Protein AF-A0A653K5Z0-F1 (afdb_monomer)

Radius of gyration: 27.3 Å; Cα contacts (8 Å, |Δi|>4): 548; chains: 1; bounding box: 84×46×110 Å

Sequence (388 aa):
MTTKLKYLPLCILLVSLAACSSKDKHENNQAVESQTREDIVSIDVINEKSAVIVGKEKLSPDQSWQQAESKVLFPDPKIFYPKQRESLDFSETPNVVNDFSFLKDYERVKSLLNLNRDQIFVIGDKDRDTEENNVLLDLSTDEYFKYANNLAINYVRYLKSPNIQPKQEFEKTQDYDNRVKQAQRDAENNAIDYDVDLLQKALNRSVEDISLALSNRAYHYAPDTEQLSLDLEQEDKNGSSIVVSKILLKVQPELAKLIVENLTLLKMGYVFNFHDNKLNFEGVFFYFNQISKANRSGDPVEMRANITPVFKPIEFKQKSVMHAVPASPEIPEKLEATPFKDVLKSPLWNFKFGLENYLSPEDLIKKYQKQQEQEQVVSEPVQESSAL

Organism: NCBI:txid1776741

Nearest PDB structures (foldseek):
  4u1f-assembly1_B  TM=3.180E-01  e=3.928E-01  Saccharomyces cerevisiae S288C
  1qd6-assembly1_C  TM=2.017E-01  e=8.915E+00  Escherichia coli

Solvent-accessible surface area (backbone atoms only — not comparable to full-atom values): 23464 Å² total; per-residue (Å²): 134,88,87,88,83,88,84,83,83,85,80,83,86,80,86,76,90,78,88,80,82,89,82,87,78,90,79,87,80,90,84,83,84,86,78,81,77,70,74,68,72,61,94,68,76,67,90,70,75,67,61,73,58,39,58,48,86,82,50,63,52,57,80,54,68,77,60,48,72,76,71,54,88,74,74,83,70,84,73,76,58,72,88,64,94,64,82,81,56,76,79,76,74,78,86,66,100,56,102,70,50,74,63,60,51,47,56,50,51,50,62,73,67,67,63,56,93,51,43,44,63,39,48,34,29,73,86,58,81,61,93,81,68,76,40,70,96,49,66,66,51,50,56,57,58,42,24,17,43,35,40,34,54,50,39,36,18,49,42,33,36,49,89,72,76,77,81,52,94,87,56,53,68,69,57,45,54,50,52,48,54,48,39,45,51,50,13,60,69,68,34,50,59,40,22,51,63,46,43,39,45,22,48,16,66,48,20,50,48,42,50,53,39,86,90,41,71,49,73,48,73,44,78,95,75,28,33,38,36,38,38,42,25,33,56,41,99,63,56,22,27,40,38,42,37,41,37,29,32,77,40,57,71,71,58,45,48,54,51,61,79,36,56,88,58,36,28,52,31,40,34,29,41,55,55,95,47,20,50,41,85,56,29,37,27,41,30,31,64,44,75,45,80,49,48,98,87,66,50,73,38,74,41,88,31,79,68,50,73,78,39,57,58,80,40,42,31,24,33,67,42,74,61,44,66,57,78,42,82,59,54,65,56,52,44,69,72,44,70,72,35,53,41,89,74,36,74,50,53,70,48,53,56,41,76,91,58,50,72,53,72,66,59,51,52,53,53,49,56,52,50,53,54,51,55,50,67,73,66,60,76,82,76,77,79,86,72,134

Foldseek 3Di:
DDDDDDDDDDDDDDDDDDDDDDDDDDDDDDDDDDDPPPPPVPPPPPPDDFAFQFFLVVAAQDPCLVVLVVPDPDPADDDLADNDQDDLPQVPPPDDPFPDGPVVLLVVVCVVQVDDSQKAKAQAHQPADPPGPADAPDLQDLSLVLHLLQNLSVNLSNLQHFPQDDADPPHDPVNSVVSVVVSNVRSVVRRDGSGPVSSSSSSRHSHHRAAWDPPAWDWDADQVQQKIWTWTKGATPLNQKIKTKIFIFRHHPVVSCVCNVCVNQKTKMWMWGDDPQFTAGDFMKIWGWDFDADDPVRDTRTHTDDIDHGTDTPWMWMDMRHRHDGPPPCRVVVRVVTDIDTSNPHPSRVDGRDDVSHDDSVNVVVVSVVVVVVVVVVPDDPPPPPDD

Mean predicted aligned error: 13.73 Å

pLDDT: mean 73.04, std 23.14, range [22.8, 98.19]

Structure (mmCIF, N/CA/C/O backbone):
data_AF-A0A653K5Z0-F1
#
_entry.id   AF-A0A653K5Z0-F1
#
loop_
_atom_site.group_PDB
_atom_site.id
_atom_site.type_symbol
_atom_site.label_atom_id
_atom_site.label_alt_id
_atom_site.label_comp_id
_atom_site.label_asym_id
_atom_site.label_entity_id
_atom_site.label_seq_id
_atom_site.pdbx_PDB_ins_code
_atom_site.Cartn_x
_atom_site.Cartn_y
_atom_site.Cartn_z
_atom_site.occupancy
_atom_site.B_iso_or_equiv
_atom_site.auth_seq_id
_atom_site.auth_comp_id
_atom_site.auth_asym_id
_atom_site.auth_atom_id
_atom_site.pdbx_PDB_model_num
ATOM 1 N N . MET A 1 1 ? -2.882 -13.121 -66.381 1.00 32.41 1 MET A N 1
ATOM 2 C CA . MET A 1 1 ? -1.863 -13.735 -65.504 1.00 32.41 1 MET A CA 1
ATOM 3 C C . MET A 1 1 ? -1.412 -12.694 -64.489 1.00 32.41 1 MET A C 1
ATOM 5 O O . MET A 1 1 ? -1.281 -11.535 -64.846 1.00 32.41 1 MET A O 1
ATOM 9 N N . THR A 1 2 ? -1.307 -13.141 -63.241 1.00 33.91 2 THR A N 1
ATOM 10 C CA . THR A 1 2 ? -0.924 -12.494 -61.965 1.00 33.91 2 THR A CA 1
ATOM 11 C C . THR A 1 2 ? 0.284 -11.548 -62.052 1.00 33.91 2 THR A C 1
ATOM 13 O O . THR A 1 2 ? 1.173 -11.812 -62.847 1.00 33.91 2 THR A O 1
ATOM 16 N N . THR A 1 3 ? 0.388 -10.470 -61.261 1.00 31.44 3 THR A N 1
ATOM 17 C CA . THR A 1 3 ? 0.665 -10.516 -59.803 1.00 31.44 3 THR A CA 1
ATOM 18 C C . THR A 1 3 ? 0.187 -9.293 -58.999 1.00 31.44 3 THR A C 1
ATOM 20 O O . THR A 1 3 ? 0.091 -8.178 -59.497 1.00 31.44 3 THR A O 1
ATOM 23 N N . LYS A 1 4 ? -0.095 -9.563 -57.716 1.00 31.36 4 LYS A N 1
ATOM 24 C CA . LYS A 1 4 ? -0.585 -8.683 -56.641 1.00 31.36 4 LYS A CA 1
ATOM 25 C C . LYS A 1 4 ? 0.501 -7.746 -56.089 1.00 31.36 4 LYS A C 1
ATOM 27 O O . LYS A 1 4 ? 1.633 -8.188 -55.932 1.00 31.36 4 LYS A O 1
ATOM 32 N N . LEU A 1 5 ? 0.097 -6.584 -55.566 1.00 26.88 5 LEU A N 1
ATOM 33 C CA . LEU A 1 5 ? 0.629 -6.075 -54.296 1.00 26.88 5 LEU A CA 1
ATOM 34 C C . LEU A 1 5 ? -0.466 -5.322 -53.522 1.00 26.88 5 LEU A C 1
ATOM 36 O O . LEU A 1 5 ? -1.241 -4.560 -54.093 1.00 26.88 5 LEU A O 1
ATOM 40 N N . LYS A 1 6 ? -0.569 -5.646 -52.232 1.00 28.97 6 LYS A N 1
ATOM 41 C CA . LYS A 1 6 ? -1.589 -5.206 -51.277 1.00 28.97 6 LYS A CA 1
ATOM 42 C C . LYS A 1 6 ? -1.180 -3.857 -50.678 1.00 28.97 6 LYS A C 1
ATOM 44 O O . LYS A 1 6 ? -0.074 -3.758 -50.158 1.00 28.97 6 LYS A O 1
ATOM 49 N N . TYR A 1 7 ? -2.081 -2.878 -50.683 1.00 28.20 7 TYR A N 1
ATOM 50 C CA . TYR A 1 7 ? -1.952 -1.645 -49.904 1.00 28.20 7 TYR A CA 1
ATOM 51 C C . TYR A 1 7 ? -2.950 -1.691 -48.745 1.00 28.20 7 TYR A C 1
ATOM 53 O O . TYR A 1 7 ? -4.154 -1.807 -48.961 1.00 28.20 7 TYR A O 1
ATOM 61 N N . LEU A 1 8 ? -2.423 -1.659 -47.522 1.00 25.64 8 LEU A N 1
ATOM 62 C CA . LEU A 1 8 ? -3.165 -1.507 -46.274 1.00 25.64 8 LEU A CA 1
ATOM 63 C C . LEU A 1 8 ? -3.169 -0.001 -45.947 1.00 25.64 8 LEU A C 1
ATOM 65 O O . LEU A 1 8 ? -2.084 0.545 -45.737 1.00 25.64 8 LEU A O 1
ATOM 69 N N . PRO A 1 9 ? -4.311 0.708 -45.961 1.00 32.69 9 PRO A N 1
ATOM 70 C CA . PRO A 1 9 ? -4.330 2.111 -45.580 1.00 32.69 9 PRO A CA 1
ATOM 71 C C . PRO A 1 9 ? -4.445 2.254 -44.058 1.00 32.69 9 PRO A C 1
ATOM 73 O O . PRO A 1 9 ? -5.348 1.716 -43.420 1.00 32.69 9 PRO A O 1
ATOM 76 N N . LEU A 1 10 ? -3.487 2.996 -43.508 1.00 28.58 10 LEU A N 1
ATOM 77 C CA . LEU A 1 10 ? -3.404 3.493 -42.140 1.00 28.58 10 LEU A CA 1
ATOM 78 C C . LEU A 1 10 ? -4.568 4.480 -41.899 1.00 28.58 10 LEU A C 1
ATOM 80 O O . LEU A 1 10 ? -4.579 5.565 -42.481 1.00 28.58 10 LEU A O 1
ATOM 84 N N . CYS A 1 11 ? -5.557 4.126 -41.075 1.00 29.88 11 CYS A N 1
ATOM 85 C CA . CYS A 1 11 ? -6.620 5.055 -40.676 1.00 29.88 11 CYS A CA 1
ATOM 86 C C . CYS A 1 11 ? -6.269 5.709 -39.336 1.00 29.88 11 CYS A C 1
ATOM 88 O O . CYS A 1 11 ? -6.432 5.119 -38.272 1.00 29.88 11 CYS A O 1
ATOM 90 N N . ILE A 1 12 ? -5.786 6.948 -39.425 1.00 32.69 12 ILE A N 1
ATOM 91 C CA . ILE A 1 12 ? -5.593 7.884 -38.316 1.00 32.69 12 ILE A CA 1
ATOM 92 C C . ILE A 1 12 ? -6.980 8.329 -37.830 1.00 32.69 12 ILE A C 1
ATOM 94 O O . ILE A 1 12 ? -7.732 8.951 -38.580 1.00 32.69 12 ILE A O 1
ATOM 98 N N . LEU A 1 13 ? -7.325 8.005 -36.584 1.00 27.03 13 LEU A N 1
ATOM 99 C CA . LEU A 1 13 ? -8.595 8.373 -35.959 1.00 27.03 13 LEU A CA 1
ATOM 100 C C . LEU A 1 13 ? -8.413 9.707 -35.213 1.00 27.03 13 LEU A C 1
ATOM 102 O O . LEU A 1 13 ? -7.978 9.747 -34.067 1.00 27.03 13 LEU A O 1
ATOM 106 N N . LEU A 1 14 ? -8.700 10.817 -35.898 1.00 28.67 14 LEU A N 1
ATOM 107 C CA . LEU A 1 14 ? -8.824 12.149 -35.299 1.00 28.67 14 LEU A CA 1
ATOM 108 C C . LEU A 1 14 ? -10.268 12.333 -34.817 1.00 28.67 14 LEU A C 1
ATOM 110 O O . LEU A 1 14 ? -11.167 12.558 -35.624 1.00 28.67 14 LEU A O 1
ATOM 114 N N . VAL A 1 15 ? -10.495 12.254 -33.506 1.00 33.62 15 VAL A N 1
ATOM 115 C CA . VAL A 1 15 ? -11.760 12.687 -32.898 1.00 33.62 15 VAL A CA 1
ATOM 116 C C . VAL A 1 15 ? -11.640 14.175 -32.571 1.00 33.62 15 VAL A C 1
ATOM 118 O O . VAL A 1 15 ? -11.134 14.552 -31.518 1.00 33.62 15 VAL A O 1
ATOM 121 N N . SER A 1 16 ? -12.087 15.039 -33.484 1.00 30.33 16 SER A N 1
ATOM 122 C CA . SER A 1 16 ? -12.393 16.434 -33.168 1.00 30.33 16 SER A CA 1
ATOM 123 C C . SER A 1 16 ? -13.861 16.539 -32.744 1.00 30.33 16 SER A C 1
ATOM 125 O O . SER A 1 16 ? -14.782 16.281 -33.516 1.00 30.33 16 SER A O 1
ATOM 127 N N . LEU A 1 17 ? -14.091 16.925 -31.489 1.00 28.27 17 LEU A N 1
ATOM 128 C CA . LEU A 1 17 ? -15.403 17.354 -31.010 1.00 28.27 17 LEU A CA 1
ATOM 129 C C . LEU A 1 17 ? -15.675 18.769 -31.539 1.00 28.27 17 LEU A C 1
ATOM 131 O O . LEU A 1 17 ? -15.171 19.749 -30.994 1.00 28.27 17 LEU A O 1
ATOM 135 N N . ALA A 1 18 ? -16.481 18.879 -32.595 1.00 27.72 18 ALA A N 1
ATOM 136 C CA . ALA A 1 18 ? -17.174 20.114 -32.940 1.00 27.72 18 ALA A CA 1
ATOM 137 C C . ALA A 1 18 ? -18.593 20.055 -32.362 1.00 27.72 18 ALA A C 1
ATOM 139 O O . ALA A 1 18 ? -19.427 19.262 -32.793 1.00 27.72 18 ALA A O 1
ATOM 140 N N . ALA A 1 19 ? -18.868 20.908 -31.379 1.00 25.28 19 ALA A N 1
ATOM 141 C CA . ALA A 1 19 ? -20.222 21.232 -30.965 1.00 25.28 19 ALA A CA 1
ATOM 142 C C . ALA A 1 19 ? -20.719 22.416 -31.804 1.00 25.28 19 ALA A C 1
ATOM 144 O O . ALA A 1 19 ? -20.149 23.500 -31.705 1.00 25.28 19 ALA A O 1
ATOM 145 N N . CYS A 1 20 ? -21.783 22.223 -32.589 1.00 25.09 20 CYS A N 1
ATOM 146 C CA . CYS A 1 20 ? -22.829 23.230 -32.799 1.00 25.09 20 CYS A CA 1
ATOM 147 C C . CYS A 1 20 ? -24.049 22.644 -33.535 1.00 25.09 20 CYS A C 1
ATOM 149 O O . CYS A 1 20 ? -24.009 22.373 -34.727 1.00 25.09 20 CYS A O 1
ATOM 151 N N . SER A 1 21 ? -25.146 22.543 -32.780 1.00 24.48 21 SER A N 1
ATOM 152 C CA . SER A 1 21 ? -26.473 23.074 -33.124 1.00 24.48 21 SER A CA 1
ATOM 153 C C . SER A 1 21 ? -27.251 22.505 -34.330 1.00 24.48 21 SER A C 1
ATOM 155 O O . SER A 1 21 ? -27.132 22.975 -35.451 1.00 24.48 21 SER A O 1
ATOM 157 N N . SER A 1 22 ? -28.160 21.576 -34.005 1.00 27.19 22 SER A N 1
ATOM 158 C CA . SER A 1 22 ? -29.564 21.420 -34.452 1.00 27.19 22 SER A CA 1
ATOM 159 C C . SER A 1 22 ? -29.992 21.823 -35.883 1.00 27.19 22 SER A C 1
ATOM 161 O O . SER A 1 22 ? -30.011 23.012 -36.196 1.00 27.19 22 SER A O 1
ATOM 163 N N . LYS A 1 23 ? -30.581 20.888 -36.648 1.00 24.50 23 LYS A N 1
ATOM 164 C CA . LYS A 1 23 ? -32.045 20.714 -36.860 1.00 24.50 23 LYS A CA 1
ATOM 165 C C . LYS A 1 23 ? -32.353 19.867 -38.110 1.00 24.50 23 LYS A C 1
ATOM 167 O O . LYS A 1 23 ? -31.678 20.001 -39.120 1.00 24.50 23 LYS A O 1
ATOM 172 N N . ASP A 1 24 ? -33.458 19.122 -37.993 1.00 26.09 24 ASP A N 1
ATOM 173 C CA . ASP A 1 24 ? -34.342 18.602 -39.052 1.00 26.09 24 ASP A CA 1
ATOM 174 C C . ASP A 1 24 ? -33.849 17.421 -39.915 1.00 26.09 24 ASP A C 1
ATOM 176 O O . ASP A 1 24 ? -32.715 17.397 -40.364 1.00 26.09 24 ASP A O 1
ATOM 180 N N . LYS A 1 25 ? -34.655 16.422 -40.300 1.00 25.39 25 LYS A N 1
ATOM 181 C CA . LYS A 1 25 ? -35.920 15.812 -39.839 1.00 25.39 25 LYS A CA 1
ATOM 182 C C . LYS A 1 25 ? -36.232 14.683 -40.849 1.00 25.39 25 LYS A C 1
ATOM 184 O O . LYS A 1 25 ? -35.963 14.877 -42.028 1.00 25.39 25 LYS A O 1
ATOM 189 N N . HIS A 1 26 ? -36.909 13.623 -40.388 1.00 24.73 26 HIS A N 1
ATOM 190 C CA . HIS A 1 26 ? -37.720 12.653 -41.164 1.00 24.73 26 HIS A CA 1
ATOM 191 C C . HIS A 1 26 ? -37.003 11.709 -42.162 1.00 24.73 26 HIS A C 1
ATOM 193 O O . HIS A 1 26 ? -36.098 12.111 -42.873 1.00 24.73 26 HIS A O 1
ATOM 199 N N . GLU A 1 27 ? -37.406 10.455 -42.387 1.00 22.80 27 GLU A N 1
ATOM 200 C CA . GLU A 1 27 ? -38.217 9.440 -41.686 1.00 22.80 27 GLU A CA 1
ATOM 201 C C . GLU A 1 27 ? -38.248 8.195 -42.606 1.00 22.80 27 GLU A C 1
ATOM 203 O O . GLU A 1 27 ? -38.156 8.337 -43.824 1.00 22.80 27 GLU A O 1
ATOM 208 N N . ASN A 1 28 ? -38.500 7.023 -42.008 1.00 23.73 28 ASN A N 1
ATOM 209 C CA . ASN A 1 28 ? -38.985 5.761 -42.602 1.00 23.73 28 ASN A CA 1
ATOM 210 C C . ASN A 1 28 ? -38.002 4.872 -43.398 1.00 23.73 28 ASN A C 1
ATOM 212 O O . ASN A 1 28 ? -37.281 5.334 -44.267 1.00 23.73 28 ASN A O 1
ATOM 216 N N . ASN A 1 29 ? -37.978 3.543 -43.226 1.00 24.28 29 ASN A N 1
ATOM 217 C CA . ASN A 1 29 ? -38.817 2.636 -42.432 1.00 24.28 29 ASN A CA 1
ATOM 218 C C . ASN A 1 29 ? -38.091 1.288 -42.230 1.00 24.28 29 ASN A C 1
ATOM 220 O O . ASN A 1 29 ? -37.437 0.821 -43.155 1.00 24.28 29 ASN A O 1
ATOM 224 N N . GLN A 1 30 ? -38.261 0.718 -41.027 1.00 25.16 30 GLN A N 1
ATOM 225 C CA . GLN A 1 30 ? -38.529 -0.694 -40.660 1.00 25.16 30 GLN A CA 1
ATOM 226 C C . GLN A 1 30 ? -37.940 -1.839 -41.512 1.00 25.16 30 GLN A C 1
ATOM 228 O O . GLN A 1 30 ? -38.021 -1.834 -42.728 1.00 25.16 30 GLN A O 1
ATOM 233 N N . ALA A 1 31 ? -37.524 -2.989 -40.991 1.00 23.98 31 ALA A N 1
ATOM 234 C CA . ALA A 1 31 ? -37.281 -3.544 -39.665 1.00 23.98 31 ALA A CA 1
ATOM 235 C C . ALA A 1 31 ? -36.715 -4.948 -39.962 1.00 23.98 31 ALA A C 1
ATOM 237 O O . ALA A 1 31 ? -37.320 -5.679 -40.743 1.00 23.98 31 ALA A O 1
ATOM 238 N N . VAL A 1 32 ? -35.595 -5.339 -39.358 1.00 26.58 32 VAL A N 1
ATOM 239 C CA . VAL A 1 32 ? -35.319 -6.748 -39.045 1.00 26.58 32 VAL A CA 1
ATOM 240 C C . VAL A 1 32 ? -34.711 -6.733 -37.653 1.00 26.58 32 VAL A C 1
ATOM 242 O O . VAL A 1 32 ? -33.608 -6.237 -37.437 1.00 26.58 32 VAL A O 1
ATOM 245 N N . GLU A 1 33 ? -35.520 -7.178 -36.704 1.00 24.03 33 GLU A N 1
ATOM 246 C CA . GLU A 1 33 ? -35.162 -7.421 -35.317 1.00 24.03 33 GLU A CA 1
ATOM 247 C C . GLU A 1 33 ? -34.057 -8.480 -35.188 1.00 24.03 33 GLU A C 1
ATOM 249 O O . GLU A 1 33 ? -33.838 -9.301 -36.078 1.00 24.03 33 GLU A O 1
ATOM 254 N N . SER A 1 34 ? -33.487 -8.527 -33.982 1.00 24.31 34 SER A N 1
ATOM 255 C CA . SER A 1 34 ? -32.787 -9.659 -33.360 1.00 24.31 34 SER A CA 1
ATOM 256 C C . SER A 1 34 ? -31.322 -9.896 -33.756 1.00 24.31 34 SER A C 1
ATOM 258 O O . SER A 1 34 ? -30.987 -10.686 -34.628 1.00 24.31 34 SER A O 1
ATOM 260 N N . GLN A 1 35 ? -30.410 -9.265 -33.015 1.00 28.84 35 GLN A N 1
ATOM 261 C CA . GLN A 1 35 ? -29.753 -9.908 -31.865 1.00 28.84 35 GLN A CA 1
ATOM 262 C C . GLN A 1 35 ? -28.933 -8.854 -31.114 1.00 28.84 35 GLN A C 1
ATOM 264 O O . GLN A 1 35 ? -27.707 -8.795 -31.160 1.00 28.84 35 GLN A O 1
ATOM 269 N N . THR A 1 36 ? -29.657 -8.015 -30.380 1.00 26.03 36 THR A N 1
ATOM 270 C CA . THR A 1 36 ? -29.186 -7.490 -29.107 1.00 26.03 36 THR A CA 1
ATOM 271 C C . THR A 1 36 ? -28.856 -8.699 -28.239 1.00 26.03 36 THR A C 1
ATOM 273 O O . THR A 1 36 ? -29.744 -9.365 -27.714 1.00 26.03 36 THR A O 1
ATOM 276 N N . ARG A 1 37 ? -27.569 -9.004 -28.081 1.00 26.53 37 ARG A N 1
ATOM 277 C CA . ARG A 1 37 ? -27.112 -9.423 -26.764 1.00 26.53 37 ARG A CA 1
ATOM 278 C C . ARG A 1 37 ? -26.824 -8.124 -26.028 1.00 26.53 37 ARG A C 1
ATOM 280 O O . ARG A 1 37 ? -25.697 -7.652 -25.954 1.00 26.53 37 ARG A O 1
ATOM 287 N N . GLU A 1 38 ? -27.908 -7.500 -25.574 1.00 27.14 38 GLU A N 1
ATOM 288 C CA . GLU A 1 38 ? -27.855 -6.871 -24.268 1.00 27.14 38 GLU A CA 1
ATOM 289 C C . GLU A 1 38 ? -27.425 -8.004 -23.339 1.00 27.14 38 GLU A C 1
ATOM 291 O O . GLU A 1 38 ? -28.244 -8.803 -22.888 1.00 27.14 38 GLU A O 1
ATOM 296 N N . ASP A 1 39 ? -26.124 -8.109 -23.080 1.00 26.14 39 ASP A N 1
ATOM 297 C CA . ASP A 1 39 ? -25.735 -8.512 -21.745 1.00 26.14 39 ASP A CA 1
ATOM 298 C C . ASP A 1 39 ? -26.232 -7.359 -20.870 1.00 26.14 39 ASP A C 1
ATOM 300 O O . ASP A 1 39 ? -25.531 -6.393 -20.573 1.00 26.14 39 ASP A O 1
ATOM 304 N N . ILE A 1 40 ? -27.521 -7.443 -20.521 1.00 29.38 40 ILE A N 1
ATOM 305 C CA . ILE A 1 40 ? -27.988 -7.042 -19.212 1.00 29.38 40 ILE A CA 1
ATOM 306 C C . ILE A 1 40 ? -27.015 -7.779 -18.307 1.00 29.38 40 ILE A C 1
ATOM 308 O O . ILE A 1 40 ? -27.162 -8.975 -18.063 1.00 29.38 40 ILE A O 1
ATOM 312 N N . VAL A 1 41 ? -25.939 -7.092 -17.920 1.00 31.19 41 VAL A N 1
ATOM 313 C CA . VAL A 1 41 ? -25.177 -7.454 -16.742 1.00 31.19 41 VAL A CA 1
ATOM 314 C C . VAL A 1 41 ? -26.253 -7.492 -15.686 1.00 31.19 41 VAL A C 1
ATOM 316 O O . VAL A 1 41 ? -26.771 -6.446 -15.289 1.00 31.19 41 VAL A O 1
ATOM 319 N N . SER A 1 42 ? -26.710 -8.702 -15.372 1.00 27.16 42 SER A N 1
ATOM 320 C CA . SER A 1 42 ? -27.704 -8.907 -14.350 1.00 27.16 42 SER A CA 1
ATOM 321 C C . SER A 1 42 ? -27.223 -8.088 -13.169 1.00 27.16 42 SER A C 1
ATOM 323 O O . SER A 1 42 ? -26.100 -8.273 -12.694 1.00 27.16 42 SER A O 1
ATOM 325 N N . ILE A 1 43 ? -28.077 -7.196 -12.673 1.00 35.31 43 ILE A N 1
ATOM 326 C CA . ILE A 1 43 ? -27.925 -6.519 -11.377 1.00 35.31 43 ILE A CA 1
ATOM 327 C C . ILE A 1 43 ? -28.119 -7.563 -10.242 1.00 35.31 43 ILE A C 1
ATOM 329 O O . ILE A 1 43 ? -28.586 -7.280 -9.153 1.00 35.31 43 ILE A O 1
ATOM 333 N N . ASP A 1 44 ? -27.703 -8.798 -10.517 1.00 30.09 44 ASP A N 1
ATOM 334 C CA . ASP A 1 44 ? -27.434 -9.909 -9.631 1.00 30.09 44 ASP A CA 1
ATOM 335 C C . ASP A 1 44 ? -25.914 -10.156 -9.650 1.00 30.09 44 ASP A C 1
ATOM 337 O O . ASP A 1 44 ? -25.440 -11.293 -9.678 1.00 30.09 44 ASP A O 1
ATOM 341 N N . VAL A 1 45 ? -25.104 -9.087 -9.598 1.00 37.88 45 VAL A N 1
ATOM 342 C CA . VAL A 1 45 ? -23.796 -9.184 -8.937 1.00 37.88 45 VAL A CA 1
ATOM 343 C C . VAL A 1 45 ? -24.129 -9.340 -7.462 1.00 37.88 45 VAL A C 1
ATOM 345 O O . VAL A 1 45 ? -24.187 -8.379 -6.700 1.00 37.88 45 VAL A O 1
ATOM 348 N N . ILE A 1 46 ? -24.480 -10.577 -7.118 1.00 42.53 46 ILE A N 1
ATOM 349 C CA . ILE A 1 46 ? -24.905 -11.006 -5.799 1.00 42.53 46 ILE A CA 1
ATOM 350 C C . ILE A 1 46 ? -23.925 -10.426 -4.791 1.00 42.53 46 ILE A C 1
ATOM 352 O O . ILE A 1 46 ? -22.707 -10.553 -4.944 1.00 42.53 46 ILE A O 1
ATOM 356 N N . ASN A 1 47 ? -24.546 -9.773 -3.817 1.00 41.69 47 ASN A N 1
ATOM 357 C CA . ASN A 1 47 ? -24.095 -9.173 -2.573 1.00 41.69 47 ASN A CA 1
ATOM 358 C C . ASN A 1 47 ? -23.230 -10.146 -1.734 1.00 41.69 47 ASN A C 1
ATOM 360 O O . ASN A 1 47 ? -23.570 -10.491 -0.602 1.00 41.69 47 ASN A O 1
ATOM 364 N N . GLU A 1 48 ? -22.160 -10.682 -2.318 1.00 54.47 48 GLU A N 1
ATOM 365 C CA . GLU A 1 48 ? -21.174 -11.505 -1.633 1.00 54.47 48 GLU A CA 1
ATOM 366 C C . GLU A 1 48 ? -20.295 -10.580 -0.805 1.00 54.47 48 GLU A C 1
ATOM 368 O O . GLU A 1 48 ? -19.625 -9.689 -1.325 1.00 54.47 48 GLU A O 1
ATOM 373 N N . LYS A 1 49 ? -20.353 -10.776 0.512 1.00 69.38 49 LYS A N 1
ATOM 374 C CA . LYS A 1 49 ? -19.552 -10.019 1.467 1.00 69.38 49 LYS A CA 1
ATOM 375 C C . LYS A 1 49 ? -18.066 -10.243 1.189 1.00 69.38 49 LYS A C 1
ATOM 377 O O . LYS A 1 49 ? -17.656 -11.375 0.929 1.00 69.38 49 LYS A O 1
ATOM 382 N N . SER A 1 50 ? -17.288 -9.167 1.291 1.00 80.12 50 SER A N 1
ATOM 383 C CA . SER A 1 50 ? -15.827 -9.205 1.227 1.00 80.12 50 SER A CA 1
ATOM 384 C C . SER A 1 50 ? -15.273 -10.239 2.217 1.00 80.12 50 SER A C 1
ATOM 386 O O . SER A 1 50 ? -15.848 -10.465 3.288 1.00 80.12 50 SER A O 1
ATOM 388 N N . ALA A 1 51 ? -14.189 -10.924 1.845 1.00 88.31 51 ALA A N 1
ATOM 389 C CA . ALA A 1 51 ? -13.635 -11.989 2.674 1.00 88.31 51 ALA A CA 1
ATOM 390 C C . ALA A 1 51 ? -13.122 -11.415 4.005 1.00 88.31 51 ALA A C 1
ATOM 392 O O . ALA A 1 51 ? -12.314 -10.488 4.030 1.00 88.31 51 ALA A O 1
ATOM 393 N N . VAL A 1 52 ? -13.589 -11.974 5.122 1.00 93.44 52 VAL A N 1
ATOM 394 C CA . VAL A 1 52 ? -13.219 -11.497 6.460 1.00 93.44 52 VAL A CA 1
ATOM 395 C C . VAL A 1 52 ? -11.830 -12.013 6.841 1.00 93.44 52 VAL A C 1
ATOM 397 O O . VAL A 1 52 ? -11.608 -13.221 6.917 1.00 93.44 52 VAL A O 1
ATOM 400 N N . ILE A 1 53 ? -10.918 -11.090 7.145 1.00 95.50 53 ILE A N 1
ATOM 401 C CA . ILE A 1 53 ? -9.552 -11.346 7.622 1.00 95.50 53 ILE A CA 1
ATOM 402 C C . ILE A 1 53 ? -9.566 -11.539 9.143 1.00 95.50 53 ILE A C 1
ATOM 404 O O . ILE A 1 53 ? -9.038 -12.525 9.666 1.00 95.50 53 ILE A O 1
ATOM 408 N N . VAL A 1 54 ? -10.210 -10.615 9.867 1.00 96.12 54 VAL A N 1
ATOM 409 C CA . VAL A 1 54 ? -10.429 -10.681 11.319 1.00 96.12 54 VAL A CA 1
ATOM 410 C C . VAL A 1 54 ? -11.848 -10.218 11.636 1.00 96.12 54 VAL A C 1
ATOM 412 O O . VAL A 1 54 ? -12.204 -9.071 11.382 1.00 96.12 54 VAL A O 1
ATOM 415 N N . GLY A 1 55 ? -12.648 -11.099 12.238 1.00 94.81 55 GLY A N 1
ATOM 416 C CA . GLY A 1 55 ? -13.986 -10.745 12.709 1.00 94.81 55 GLY A CA 1
ATOM 417 C C . GLY A 1 55 ? -13.932 -9.722 13.843 1.00 94.81 55 GLY A C 1
ATOM 418 O O . GLY A 1 55 ? -13.071 -9.798 14.732 1.00 94.81 55 GLY A O 1
ATOM 419 N N . LYS A 1 56 ? -14.849 -8.754 13.824 1.00 92.62 56 LYS A N 1
ATOM 420 C CA . LYS A 1 56 ? -14.908 -7.657 14.798 1.00 92.62 56 LYS A CA 1
ATOM 421 C C . LYS A 1 56 ? -15.064 -8.137 16.235 1.00 92.62 56 LYS A C 1
ATOM 423 O O . LYS A 1 56 ? -14.674 -7.441 17.171 1.00 92.62 56 LYS A O 1
ATOM 428 N N . GLU A 1 57 ? -15.616 -9.327 16.447 1.00 92.69 57 GLU A N 1
ATOM 429 C CA . GLU A 1 57 ? -15.749 -9.978 17.749 1.00 92.69 57 GLU A CA 1
ATOM 430 C C . GLU A 1 57 ? -14.399 -10.353 18.375 1.00 92.69 57 GLU A C 1
ATOM 432 O O . GLU A 1 57 ? -14.285 -10.381 19.598 1.00 92.69 57 GLU A O 1
ATOM 437 N N . LYS A 1 58 ? -13.360 -10.577 17.558 1.00 92.56 58 LYS A N 1
ATOM 438 C CA . LYS A 1 58 ? -11.999 -10.907 18.021 1.00 92.56 58 LYS A CA 1
ATOM 439 C C . LYS A 1 58 ? -11.189 -9.679 18.430 1.00 92.56 58 LYS A C 1
ATOM 441 O O . LYS A 1 58 ? -10.085 -9.815 18.954 1.00 92.56 58 LYS A O 1
ATOM 446 N N . LEU A 1 59 ? -11.710 -8.486 18.165 1.00 88.50 59 LEU A N 1
ATOM 447 C CA . LEU A 1 59 ? -11.052 -7.220 18.452 1.00 88.50 59 LEU A CA 1
ATOM 448 C C . LEU A 1 59 ? -11.678 -6.586 19.688 1.00 88.50 59 LEU A C 1
ATOM 450 O O . LEU A 1 59 ? -12.891 -6.430 19.765 1.00 88.50 59 LEU A O 1
ATOM 454 N N . SER A 1 60 ? -10.872 -6.209 20.671 1.00 83.06 60 SER A N 1
ATOM 455 C CA . SER A 1 60 ? -11.352 -5.426 21.809 1.00 83.06 60 SER A CA 1
ATOM 456 C C . SER A 1 60 ? -11.445 -3.940 21.436 1.00 83.06 60 SER A C 1
ATOM 458 O O . SER A 1 60 ? -10.591 -3.469 20.683 1.00 83.06 60 SER A O 1
ATOM 460 N N . PRO A 1 61 ? -12.420 -3.183 21.975 1.00 75.75 61 PRO A N 1
ATOM 461 C CA . PRO A 1 61 ? -12.347 -1.722 21.992 1.00 75.75 61 PRO A CA 1
ATOM 462 C C . PRO A 1 61 ? -10.992 -1.276 22.542 1.00 75.75 61 PRO A C 1
ATOM 464 O O . PRO A 1 61 ? -10.555 -1.786 23.576 1.00 75.75 61 PRO A O 1
ATOM 467 N N . ASP A 1 62 ? -10.318 -0.353 21.865 1.00 68.12 62 ASP A N 1
ATOM 468 C CA . ASP A 1 62 ? -9.055 0.180 22.368 1.00 68.12 62 ASP A CA 1
ATOM 469 C C . ASP A 1 62 ? -9.310 1.362 23.312 1.00 68.12 62 ASP A C 1
ATOM 471 O O . ASP A 1 62 ? -9.973 2.337 22.947 1.00 68.12 62 ASP A O 1
ATOM 475 N N . GLN A 1 63 ? -8.770 1.285 24.528 1.00 54.22 63 GLN A N 1
ATOM 476 C CA . GLN A 1 63 ? -8.767 2.390 25.492 1.00 54.22 63 GLN A CA 1
ATOM 477 C C . GLN A 1 63 ? -7.467 3.219 25.438 1.00 54.22 63 GLN A C 1
ATOM 479 O O . GLN A 1 63 ? -7.384 4.264 26.082 1.00 54.22 63 GLN A O 1
ATOM 484 N N . SER A 1 64 ? -6.457 2.789 24.672 1.00 52.66 64 SER A N 1
ATOM 485 C CA . SER A 1 64 ? -5.069 3.252 24.809 1.00 52.66 64 SER A CA 1
ATOM 486 C C . SER A 1 64 ? -4.653 4.420 23.905 1.00 52.66 64 SER A C 1
ATOM 488 O O . SER A 1 64 ? -3.711 5.125 24.255 1.00 52.66 64 SER A O 1
ATOM 490 N N . TRP A 1 65 ? -5.366 4.739 22.818 1.00 49.28 65 TRP A N 1
ATOM 491 C CA . TRP A 1 65 ? -4.947 5.836 21.922 1.00 49.28 65 TRP A CA 1
ATOM 492 C C . TRP A 1 65 ? -4.964 7.231 22.574 1.00 49.28 65 TRP A C 1
ATOM 494 O O . TRP A 1 65 ? -3.994 7.974 22.457 1.00 49.28 65 TRP A O 1
ATOM 504 N N . GLN A 1 66 ? -6.002 7.567 23.353 1.00 47.56 66 GLN A N 1
ATOM 505 C CA . GLN A 1 66 ? -6.069 8.870 24.046 1.00 47.56 66 GLN A CA 1
ATOM 506 C C . GLN A 1 66 ? -5.047 9.000 25.193 1.00 47.56 66 GLN A C 1
ATOM 508 O O . GLN A 1 66 ? -4.660 10.107 25.569 1.00 47.56 66 GLN A O 1
ATOM 513 N N . GLN A 1 67 ? -4.589 7.881 25.763 1.00 44.16 67 GLN A N 1
ATOM 514 C CA . GLN A 1 67 ? -3.546 7.886 26.795 1.00 44.16 67 GLN A CA 1
ATOM 515 C C . GLN A 1 67 ? -2.127 7.843 26.205 1.00 44.16 67 GLN A C 1
ATOM 517 O O . GLN A 1 67 ? -1.194 8.295 26.868 1.00 44.16 67 GLN A O 1
ATOM 522 N N . ALA A 1 68 ? -1.962 7.343 24.976 1.00 44.06 68 ALA A N 1
ATOM 523 C CA . ALA A 1 68 ? -0.684 7.290 24.270 1.00 44.06 68 ALA A CA 1
ATOM 524 C C . ALA A 1 68 ? -0.258 8.663 23.717 1.00 44.06 68 ALA A C 1
ATOM 526 O O . ALA A 1 68 ? 0.897 9.048 23.899 1.00 44.06 68 ALA A O 1
ATOM 527 N N . GLU A 1 69 ? -1.186 9.437 23.137 1.00 45.72 69 GLU A N 1
ATOM 528 C CA . GLU A 1 69 ? -0.910 10.795 22.622 1.00 45.72 69 GLU A CA 1
ATOM 529 C C . GLU A 1 69 ? -0.445 11.767 23.720 1.00 45.72 69 GLU A C 1
ATOM 531 O O . GLU A 1 69 ? 0.362 12.657 23.471 1.00 45.72 69 GLU A O 1
ATOM 536 N N . SER A 1 70 ? -0.907 11.583 24.963 1.00 40.59 70 SER A N 1
ATOM 537 C CA . SER A 1 70 ? -0.622 12.510 26.069 1.00 40.59 70 SER A CA 1
ATOM 538 C C . SER A 1 70 ? 0.673 12.224 26.840 1.00 40.59 70 SER A C 1
ATOM 540 O O . SER A 1 70 ? 1.009 12.991 27.744 1.00 40.59 70 SER A O 1
ATOM 542 N N . LYS A 1 71 ? 1.403 11.137 26.538 1.00 38.78 71 LYS A N 1
ATOM 543 C CA . LYS A 1 71 ? 2.537 10.689 27.378 1.00 38.78 71 LYS A CA 1
ATOM 544 C C . LYS A 1 71 ? 3.836 10.357 26.653 1.00 38.78 71 LYS A C 1
ATOM 546 O O . LYS A 1 71 ? 4.828 10.110 27.336 1.00 38.78 71 LYS A O 1
ATOM 551 N N . VAL A 1 72 ? 3.873 10.355 25.322 1.00 41.62 72 VAL A N 1
ATOM 552 C CA . VAL A 1 72 ? 5.090 9.996 24.583 1.00 41.62 72 VAL A CA 1
ATOM 553 C C . VAL A 1 72 ? 5.352 11.015 23.478 1.00 41.62 72 VAL A C 1
ATOM 555 O O . VAL A 1 72 ? 4.720 10.991 22.428 1.00 41.62 72 VAL A O 1
ATOM 558 N N . LEU A 1 73 ? 6.333 11.893 23.706 1.00 41.84 73 LEU A N 1
ATOM 559 C CA . LEU A 1 73 ? 7.070 12.532 22.616 1.00 41.84 73 LEU A CA 1
ATOM 560 C C . LEU A 1 73 ? 7.845 11.411 21.922 1.00 41.84 73 LEU A C 1
ATOM 562 O O . LEU A 1 73 ? 8.879 10.973 22.424 1.00 41.84 73 LEU A O 1
ATOM 566 N N . PHE A 1 74 ? 7.304 10.878 20.828 1.00 45.78 74 PHE A N 1
ATOM 567 C CA . PHE A 1 74 ? 8.038 9.928 20.001 1.00 45.78 74 PHE A CA 1
ATOM 568 C C . PHE A 1 74 ? 9.257 10.659 19.429 1.00 45.78 74 PHE A C 1
ATOM 570 O O . PHE A 1 74 ? 9.058 11.613 18.673 1.00 45.78 74 PHE A O 1
ATOM 577 N N . PRO A 1 75 ? 10.500 10.271 19.763 1.00 42.12 75 PRO A N 1
ATOM 578 C CA . PRO A 1 75 ? 11.634 10.788 19.025 1.00 42.12 75 PRO A CA 1
ATOM 579 C C . PRO A 1 75 ? 11.532 10.329 17.562 1.00 42.12 75 PRO A C 1
ATOM 581 O O . PRO A 1 75 ? 11.098 9.216 17.251 1.00 42.12 75 PRO A O 1
ATOM 584 N N . ASP A 1 76 ? 11.900 11.255 16.689 1.00 47.91 76 ASP A N 1
ATOM 585 C CA . ASP A 1 76 ? 12.048 11.164 15.237 1.00 47.91 76 ASP A CA 1
ATOM 586 C C . ASP A 1 76 ? 12.835 9.905 14.775 1.00 47.91 76 ASP A C 1
ATOM 588 O O . ASP A 1 76 ? 13.656 9.373 15.526 1.00 47.91 76 ASP A O 1
ATOM 592 N N . PRO A 1 77 ? 12.737 9.459 13.511 1.00 47.94 77 PRO A N 1
ATOM 593 C CA . PRO A 1 77 ? 11.633 8.760 12.862 1.00 47.94 77 PRO A CA 1
ATOM 594 C C . PRO A 1 77 ? 12.045 7.299 12.570 1.00 47.94 77 PRO A C 1
ATOM 596 O O . PRO A 1 77 ? 12.814 7.025 11.654 1.00 47.94 77 PRO A O 1
ATOM 599 N N . LYS A 1 78 ? 11.568 6.316 13.346 1.00 51.97 78 LYS A N 1
ATOM 600 C CA . LYS A 1 78 ? 11.833 4.877 13.070 1.00 51.97 78 LYS A CA 1
ATOM 601 C C . LYS A 1 78 ? 10.611 3.976 13.244 1.00 51.97 78 LYS A C 1
ATOM 603 O O . LYS A 1 78 ? 10.739 2.759 13.384 1.00 51.97 78 LYS A O 1
ATOM 608 N N . ILE A 1 79 ? 9.416 4.562 13.268 1.00 52.97 79 ILE A N 1
ATOM 609 C CA . ILE A 1 79 ? 8.178 3.820 13.493 1.00 52.97 79 ILE A CA 1
ATOM 610 C C . ILE A 1 79 ? 7.319 3.833 12.240 1.00 52.97 79 ILE A C 1
ATOM 612 O O . ILE A 1 79 ? 6.624 4.809 11.980 1.00 52.97 79 ILE A O 1
ATOM 616 N N . PHE A 1 80 ? 7.260 2.697 11.554 1.00 61.72 80 PHE A N 1
ATOM 617 C CA . PHE A 1 80 ? 6.213 2.415 10.580 1.00 61.72 80 PHE A CA 1
ATOM 618 C C . PHE A 1 80 ? 4.929 1.977 11.313 1.00 61.72 80 PHE A C 1
ATOM 620 O O . PHE A 1 80 ? 4.587 0.798 11.397 1.00 61.72 80 PHE A O 1
ATOM 627 N N . TYR A 1 81 ? 4.225 2.942 11.912 1.00 64.38 81 TYR A N 1
ATOM 628 C CA . TYR A 1 81 ? 2.968 2.709 12.632 1.00 64.38 81 TYR A CA 1
ATOM 629 C C . TYR A 1 81 ? 2.029 3.914 12.498 1.00 64.38 81 TYR A C 1
ATOM 631 O O . TYR A 1 81 ? 2.499 5.046 12.630 1.00 64.38 81 TYR A O 1
ATOM 639 N N . PRO A 1 82 ? 0.720 3.711 12.272 1.00 65.94 82 PRO A N 1
ATOM 640 C CA . PRO A 1 82 ? -0.247 4.806 12.199 1.00 65.94 82 PRO A CA 1
ATOM 641 C C . PRO A 1 82 ? -0.405 5.443 13.582 1.00 65.94 82 PRO A C 1
ATOM 643 O O . PRO A 1 82 ? -0.974 4.813 14.462 1.00 65.94 82 PRO A O 1
ATOM 646 N N . LYS A 1 83 ? 0.151 6.647 13.790 1.00 56.44 83 LYS A N 1
ATOM 647 C CA . LYS A 1 83 ? 0.251 7.335 15.097 1.00 56.44 83 LYS A CA 1
ATOM 648 C C . LYS A 1 83 ? -1.021 8.065 15.530 1.00 56.44 83 LYS A C 1
ATOM 650 O O . LYS A 1 83 ? -1.102 8.470 16.684 1.00 56.44 83 LYS A O 1
ATOM 655 N N . GLN A 1 84 ? -1.978 8.250 14.631 1.00 57.09 84 GLN A N 1
ATOM 656 C CA . GLN A 1 84 ? -3.253 8.883 14.932 1.00 57.09 84 GLN A CA 1
ATOM 657 C C . GLN A 1 84 ? -4.407 8.015 14.460 1.00 57.09 84 GLN A C 1
ATOM 659 O O . GLN A 1 84 ? -4.259 7.090 13.656 1.00 57.09 84 GLN A O 1
ATOM 664 N N . ARG A 1 85 ? -5.587 8.327 14.991 1.00 61.16 85 ARG A N 1
ATOM 665 C CA . ARG A 1 85 ? -6.842 7.755 14.518 1.00 61.16 85 ARG A CA 1
ATOM 666 C C . ARG A 1 85 ? -7.121 8.290 13.120 1.00 61.16 85 ARG A C 1
ATOM 668 O O . ARG A 1 85 ? -7.614 9.401 12.969 1.00 61.16 85 ARG A O 1
ATOM 675 N N . GLU A 1 86 ? -6.832 7.486 12.110 1.00 63.56 86 GLU A N 1
ATOM 676 C CA . GLU A 1 86 ? -7.205 7.804 10.737 1.00 63.56 86 GLU A CA 1
ATOM 677 C C . GLU A 1 86 ? -8.559 7.167 10.403 1.00 63.56 86 GLU A C 1
ATOM 679 O O . GLU A 1 86 ? -8.762 5.968 10.621 1.00 63.56 86 GLU A O 1
ATOM 684 N N . SER A 1 87 ? -9.494 7.962 9.871 1.00 68.50 87 SER A N 1
ATOM 685 C CA . SER A 1 87 ? -10.729 7.403 9.320 1.00 68.50 87 SER A CA 1
ATOM 686 C C . SER A 1 87 ? -10.408 6.674 8.018 1.00 68.50 87 SER A C 1
ATOM 688 O O . SER A 1 87 ? -9.826 7.245 7.097 1.00 68.50 87 SER A O 1
ATOM 690 N N . LEU A 1 88 ? -10.796 5.401 7.945 1.00 74.75 88 LEU A N 1
ATOM 691 C CA . LEU A 1 88 ? -10.855 4.636 6.698 1.00 74.75 88 LEU A CA 1
ATOM 692 C C . LEU A 1 88 ? -12.252 4.709 6.062 1.00 74.75 88 LEU A C 1
ATOM 694 O O . LEU A 1 88 ? -12.535 4.008 5.085 1.00 74.75 88 LEU A O 1
ATOM 698 N N . ASP A 1 89 ? -13.138 5.554 6.597 1.00 69.19 89 ASP A N 1
ATOM 699 C CA . ASP A 1 89 ? -14.383 5.898 5.931 1.00 69.19 89 ASP A CA 1
ATOM 700 C C . ASP A 1 89 ? -14.171 7.088 4.992 1.00 69.19 89 ASP A C 1
ATOM 702 O O . ASP A 1 89 ? -14.324 8.254 5.347 1.00 69.19 89 ASP A O 1
ATOM 706 N N . PHE A 1 90 ? -13.850 6.779 3.739 1.00 60.25 90 PHE A N 1
ATOM 707 C CA . PHE A 1 90 ? -13.711 7.776 2.679 1.00 60.25 90 PHE A CA 1
ATOM 708 C C . PHE A 1 90 ? -15.029 8.483 2.303 1.00 60.25 90 PHE A C 1
ATOM 710 O O . PHE A 1 90 ? -15.017 9.342 1.423 1.00 60.25 90 PHE A O 1
ATOM 717 N N . SER A 1 91 ? -16.166 8.126 2.918 1.00 56.16 91 SER A N 1
ATOM 718 C CA . SER A 1 91 ? -17.423 8.873 2.785 1.00 56.16 91 SER A CA 1
ATOM 719 C C . SER A 1 91 ? -17.522 10.063 3.752 1.00 56.16 91 SER A C 1
ATOM 721 O O . SER A 1 91 ? -18.296 10.987 3.498 1.00 56.16 91 SER A O 1
ATOM 723 N N . GLU A 1 92 ? -16.692 10.093 4.804 1.00 47.34 92 GLU A N 1
ATOM 724 C CA . GLU A 1 92 ? -16.634 11.153 5.823 1.00 47.34 92 GLU A CA 1
ATOM 725 C C . GLU A 1 92 ? -15.765 12.361 5.429 1.00 47.34 92 GLU A C 1
ATOM 727 O O . GLU A 1 92 ? -15.604 13.290 6.220 1.00 47.34 92 GLU A O 1
ATOM 732 N N . THR A 1 93 ? -15.287 12.438 4.183 1.00 46.69 93 THR A N 1
ATOM 733 C CA . THR A 1 93 ? -14.700 13.661 3.608 1.00 46.69 93 THR A CA 1
ATOM 734 C C . THR A 1 93 ? -15.692 14.499 2.775 1.00 46.69 93 THR A C 1
ATOM 736 O O . THR A 1 93 ? -15.426 14.786 1.606 1.00 46.69 93 THR A O 1
ATOM 739 N N . PRO A 1 94 ? -16.832 14.984 3.312 1.00 43.03 94 PRO A N 1
ATOM 740 C CA . PRO A 1 94 ? -17.561 16.077 2.698 1.00 43.03 94 PRO A CA 1
ATOM 741 C C . PRO A 1 94 ? -17.158 17.373 3.401 1.00 43.03 94 PRO A C 1
ATOM 743 O O . PRO A 1 94 ? -17.536 17.559 4.549 1.00 43.03 94 PRO A O 1
ATOM 746 N N . ASN A 1 95 ? -16.400 18.263 2.749 1.00 37.62 95 ASN A N 1
ATOM 747 C CA . ASN A 1 95 ? -16.504 19.718 2.999 1.00 37.62 95 ASN A CA 1
ATOM 748 C C . ASN A 1 95 ? -15.673 20.624 2.080 1.00 37.62 95 ASN A C 1
ATOM 750 O O . ASN A 1 95 ? -15.598 21.827 2.323 1.00 37.62 95 ASN A O 1
ATOM 754 N N . VAL A 1 96 ? -15.125 20.119 0.977 1.00 39.59 96 VAL A N 1
ATOM 755 C CA . VAL A 1 96 ? -14.725 21.008 -0.117 1.00 39.59 96 VAL A CA 1
ATOM 756 C C . VAL A 1 96 ? -15.550 20.627 -1.325 1.00 39.59 96 VAL A C 1
ATOM 758 O O . VAL A 1 96 ? -15.597 19.465 -1.716 1.00 39.59 96 VAL A O 1
ATOM 761 N N . VAL A 1 97 ? -16.240 21.614 -1.889 1.00 37.62 97 VAL A N 1
ATOM 762 C CA . VAL A 1 97 ? -16.987 21.542 -3.149 1.00 37.62 97 VAL A CA 1
ATOM 763 C C . VAL A 1 97 ? -15.987 21.387 -4.307 1.00 37.62 97 VAL A C 1
ATOM 765 O O . VAL A 1 97 ? -15.897 22.226 -5.195 1.00 37.62 97 VAL A O 1
ATOM 768 N N . ASN A 1 98 ? -15.177 20.334 -4.262 1.00 42.69 98 ASN A N 1
ATOM 769 C CA . ASN A 1 98 ? -14.406 19.834 -5.378 1.00 42.69 98 ASN A CA 1
ATOM 770 C C . ASN A 1 98 ? -15.113 18.564 -5.823 1.00 42.69 98 ASN A C 1
ATOM 772 O O . ASN A 1 98 ? -15.256 17.611 -5.065 1.00 42.69 98 ASN A O 1
ATOM 776 N N . ASP A 1 99 ? -15.591 18.561 -7.063 1.00 42.19 99 ASP A N 1
ATOM 777 C CA . ASP A 1 99 ? -16.373 17.472 -7.651 1.00 42.19 99 ASP A CA 1
ATOM 778 C C . ASP A 1 99 ? -15.604 16.134 -7.777 1.00 42.19 99 ASP A C 1
ATOM 780 O O . ASP A 1 99 ? -16.116 15.196 -8.392 1.00 42.19 99 ASP A O 1
ATOM 784 N N . PHE A 1 100 ? -14.423 15.988 -7.165 1.00 50.47 100 PHE A N 1
ATOM 785 C CA . PHE A 1 100 ? -13.550 14.819 -7.246 1.00 50.47 100 PHE A CA 1
ATOM 786 C C . PHE A 1 100 ? -13.006 14.457 -5.864 1.00 50.47 100 PHE A C 1
ATOM 788 O O . PHE A 1 100 ? -12.359 15.271 -5.216 1.00 50.47 100 PHE A O 1
ATOM 795 N N . SER A 1 101 ? -13.309 13.233 -5.432 1.00 58.94 101 SER A N 1
ATOM 796 C CA . SER A 1 101 ? -12.816 12.617 -4.201 1.00 58.94 101 SER A CA 1
ATOM 797 C C . SER A 1 101 ? -12.042 11.349 -4.550 1.00 58.94 101 SER A C 1
ATOM 799 O O . SER A 1 101 ? -12.331 10.721 -5.577 1.00 58.94 101 SER A O 1
ATOM 801 N N . PHE A 1 102 ? -11.119 10.931 -3.676 1.00 64.44 102 PHE A N 1
ATOM 802 C CA . PHE A 1 102 ? -10.443 9.630 -3.759 1.00 64.44 102 PHE A CA 1
ATOM 803 C C . PHE A 1 102 ? -11.408 8.487 -4.130 1.00 64.44 102 PHE A C 1
ATOM 805 O O . PHE A 1 102 ? -11.092 7.669 -4.989 1.00 64.44 102 PHE A O 1
ATOM 812 N N . LEU A 1 103 ? -12.626 8.486 -3.572 1.00 65.69 103 LEU A N 1
ATOM 813 C CA . LEU A 1 103 ? -13.662 7.490 -3.854 1.00 65.69 103 LEU A CA 1
ATOM 814 C C . LEU A 1 103 ? -14.118 7.467 -5.327 1.00 65.69 103 LEU A C 1
ATOM 816 O O . LEU A 1 103 ? -14.286 6.392 -5.901 1.00 65.69 103 LEU A O 1
ATOM 820 N N . LYS A 1 104 ? -14.308 8.630 -5.965 1.00 68.12 104 LYS A N 1
ATOM 821 C CA . LYS A 1 104 ? -14.711 8.692 -7.385 1.00 68.12 104 LYS A CA 1
ATOM 822 C C . LYS A 1 104 ? -13.611 8.159 -8.302 1.00 68.12 104 LYS A C 1
ATOM 824 O O . LYS A 1 104 ? -13.904 7.440 -9.257 1.00 68.12 104 LYS A O 1
ATOM 829 N N . ASP A 1 105 ? -12.359 8.492 -8.002 1.00 72.31 105 ASP A N 1
ATOM 830 C CA . ASP A 1 105 ? -11.210 7.959 -8.733 1.00 72.31 105 ASP A CA 1
ATOM 831 C C . ASP A 1 105 ? -11.043 6.457 -8.493 1.00 72.31 105 ASP A C 1
ATOM 833 O O . ASP A 1 105 ? -10.779 5.715 -9.435 1.00 72.31 105 ASP A O 1
ATOM 837 N N . TYR A 1 106 ? -11.251 5.998 -7.260 1.00 76.75 106 TYR A N 1
ATOM 838 C CA . TYR A 1 106 ? -11.184 4.592 -6.881 1.00 76.75 106 TYR A CA 1
ATOM 839 C C . TYR A 1 106 ? -12.176 3.741 -7.683 1.00 76.75 106 TYR A C 1
ATOM 841 O O . TYR A 1 106 ? -11.769 2.782 -8.338 1.00 76.75 106 TYR A O 1
ATOM 849 N N . GLU A 1 107 ? -13.456 4.121 -7.718 1.00 78.50 107 GLU A N 1
ATOM 850 C CA . GLU A 1 107 ? -14.475 3.396 -8.492 1.00 78.50 107 GLU A CA 1
ATOM 851 C C . GLU A 1 107 ? -14.187 3.423 -9.999 1.00 78.50 107 GLU A C 1
ATOM 853 O O . GLU A 1 107 ? -14.340 2.416 -10.696 1.00 78.50 107 GLU A O 1
ATOM 858 N N . ARG A 1 108 ? -13.691 4.555 -10.514 1.00 79.56 108 ARG A N 1
ATOM 859 C CA . ARG A 1 108 ? -13.286 4.668 -11.919 1.00 79.56 108 ARG A CA 1
ATOM 860 C C . ARG A 1 108 ? -12.120 3.735 -12.253 1.00 79.56 108 ARG A C 1
ATOM 862 O O . ARG A 1 108 ? -12.181 3.032 -13.261 1.00 79.56 108 ARG A O 1
ATOM 869 N N . VAL A 1 109 ? -11.059 3.741 -11.446 1.00 83.44 109 VAL A N 1
ATOM 870 C CA . VAL A 1 109 ? -9.877 2.884 -11.637 1.00 83.44 109 VAL A CA 1
ATOM 871 C C . VAL A 1 109 ? -10.290 1.417 -11.562 1.00 83.44 109 VAL A C 1
ATOM 873 O O . VAL A 1 109 ? -9.956 0.649 -12.462 1.00 83.44 109 VAL A O 1
ATOM 876 N N . LYS A 1 110 ? -11.095 1.047 -10.560 1.00 83.56 110 LYS A N 1
ATOM 877 C CA . LYS A 1 110 ? -11.650 -0.303 -10.405 1.00 83.56 110 LYS A CA 1
ATOM 878 C C . LYS A 1 110 ? -12.402 -0.759 -11.658 1.00 83.56 110 LYS A C 1
ATOM 880 O O . LYS A 1 110 ? -12.159 -1.858 -12.152 1.00 83.56 110 LYS A O 1
ATOM 885 N N . SER A 1 111 ? -13.270 0.100 -12.198 1.00 82.75 111 SER A N 1
ATOM 886 C CA . SER A 1 111 ? -14.038 -0.182 -13.415 1.00 82.75 111 SER A CA 1
ATOM 887 C C . SER A 1 111 ? -13.149 -0.347 -14.653 1.00 82.75 111 SER A C 1
ATOM 889 O O . SER A 1 111 ? -13.382 -1.255 -15.447 1.00 82.75 111 SER A O 1
ATOM 891 N N . LEU A 1 112 ? -12.122 0.492 -14.815 1.00 85.94 112 LEU A N 1
ATOM 892 C CA . LEU A 1 112 ? -11.240 0.464 -15.987 1.00 85.94 112 LEU A CA 1
ATOM 893 C C . LEU A 1 112 ? -10.266 -0.718 -15.989 1.00 85.94 112 LEU A C 1
ATOM 895 O O . LEU A 1 112 ? -9.940 -1.234 -17.055 1.00 85.94 112 LEU A O 1
ATOM 899 N N . LEU A 1 113 ? -9.804 -1.145 -14.814 1.00 88.12 113 LEU A N 1
ATOM 900 C CA . LEU A 1 113 ? -8.886 -2.277 -14.688 1.00 88.12 113 LEU A CA 1
ATOM 901 C C . LEU A 1 113 ? -9.584 -3.636 -14.838 1.00 88.12 113 LEU A C 1
ATOM 903 O O . LEU A 1 113 ? -8.898 -4.629 -15.069 1.00 88.12 113 LEU A O 1
ATOM 907 N N . ASN A 1 114 ? -10.919 -3.682 -14.730 1.00 85.31 114 ASN A N 1
ATOM 908 C CA . ASN A 1 114 ? -11.724 -4.904 -14.823 1.00 85.31 114 ASN A CA 1
ATOM 909 C C . ASN A 1 114 ? -11.187 -6.034 -13.918 1.00 85.31 114 ASN A C 1
ATOM 911 O O . ASN A 1 114 ? -10.939 -7.153 -14.369 1.00 85.31 114 ASN A O 1
ATOM 915 N N . LEU A 1 115 ? -10.942 -5.696 -12.650 1.00 85.19 115 LEU A N 1
ATOM 916 C CA . LEU A 1 115 ? -10.340 -6.591 -11.662 1.00 85.19 115 LEU A CA 1
ATOM 917 C C . LEU A 1 115 ? -11.334 -7.640 -11.155 1.00 85.19 115 LEU A C 1
ATOM 919 O O . LEU A 1 115 ? -12.528 -7.369 -11.002 1.00 85.19 115 LEU A O 1
ATOM 923 N N . ASN A 1 116 ? -10.816 -8.824 -10.830 1.00 82.69 116 ASN A N 1
ATOM 924 C CA . ASN A 1 116 ? -11.570 -9.867 -10.142 1.00 82.69 116 ASN A CA 1
ATOM 925 C C . ASN A 1 116 ? -11.900 -9.456 -8.695 1.00 82.69 116 ASN A C 1
ATOM 927 O O . ASN A 1 116 ? -11.322 -8.528 -8.136 1.00 82.69 116 ASN A O 1
ATOM 931 N N . ARG A 1 117 ? -12.825 -10.177 -8.052 1.00 76.38 117 ARG A N 1
ATOM 932 C CA . ARG A 1 117 ? -13.250 -9.886 -6.667 1.00 76.38 117 ARG A CA 1
ATOM 933 C C . ARG A 1 117 ? -12.139 -10.052 -5.630 1.00 76.38 117 ARG A C 1
ATOM 935 O O . ARG A 1 117 ? -12.141 -9.355 -4.627 1.00 76.38 117 ARG A O 1
ATOM 942 N N . ASP A 1 118 ? -11.226 -10.984 -5.861 1.00 82.81 118 ASP A N 1
ATOM 943 C CA . ASP A 1 118 ? -10.064 -11.256 -5.016 1.00 82.81 118 ASP A CA 1
ATOM 944 C C . ASP A 1 118 ? -8.874 -10.342 -5.340 1.00 82.81 118 ASP A C 1
ATOM 946 O O . ASP A 1 118 ? -7.818 -10.453 -4.719 1.00 82.81 118 ASP A O 1
ATOM 950 N N . GLN A 1 119 ? -9.028 -9.435 -6.306 1.00 90.81 119 GLN A N 1
ATOM 951 C CA . GLN A 1 119 ? -7.990 -8.500 -6.695 1.00 90.81 119 GLN A CA 1
ATOM 952 C C . GLN A 1 119 ? -8.185 -7.152 -6.025 1.00 90.81 119 GLN A C 1
ATOM 954 O O . GLN A 1 119 ? -9.213 -6.492 -6.173 1.00 90.81 119 GLN A O 1
ATOM 959 N N . ILE A 1 120 ? -7.132 -6.714 -5.349 1.00 93.75 120 ILE A N 1
ATOM 960 C CA . ILE A 1 120 ? -7.033 -5.370 -4.803 1.00 93.75 120 ILE A CA 1
ATOM 961 C C . ILE A 1 120 ? -6.076 -4.546 -5.658 1.00 93.75 120 ILE A C 1
ATOM 963 O O . ILE A 1 120 ? -5.124 -5.070 -6.242 1.00 93.75 120 ILE A O 1
ATOM 967 N N . PHE A 1 121 ? -6.290 -3.237 -5.692 1.00 93.56 121 PHE A N 1
ATOM 968 C CA . PHE A 1 121 ? -5.362 -2.301 -6.310 1.00 93.56 121 PHE A CA 1
ATOM 969 C C . PHE A 1 121 ? -4.940 -1.200 -5.344 1.00 93.56 121 PHE A C 1
ATOM 971 O O . PHE A 1 121 ? -5.699 -0.775 -4.466 1.00 93.56 121 PHE A O 1
ATOM 978 N N . VAL A 1 122 ? -3.719 -0.719 -5.550 1.00 92.88 122 VAL A N 1
ATOM 979 C CA . VAL A 1 122 ? -3.123 0.379 -4.796 1.00 92.88 122 VAL A CA 1
ATOM 980 C C . VAL A 1 122 ? -2.635 1.445 -5.764 1.00 92.88 122 VAL A C 1
ATOM 982 O O . VAL A 1 122 ? -1.829 1.168 -6.650 1.00 92.88 122 VAL A O 1
ATOM 985 N N . ILE A 1 123 ? -3.137 2.661 -5.579 1.00 88.06 123 ILE A N 1
ATOM 986 C CA . ILE A 1 123 ? -2.730 3.885 -6.287 1.00 88.06 123 ILE A CA 1
ATOM 987 C C . ILE A 1 123 ? -2.296 4.993 -5.325 1.00 88.06 123 ILE A C 1
ATOM 989 O O . ILE A 1 123 ? -1.735 5.989 -5.774 1.00 88.06 123 ILE A O 1
ATOM 993 N N . GLY A 1 124 ? -2.544 4.797 -4.028 1.00 84.00 124 GLY A N 1
ATOM 994 C CA . GLY A 1 124 ? -2.298 5.774 -2.980 1.00 84.00 124 GLY A CA 1
ATOM 995 C C . GLY A 1 124 ? -3.404 6.811 -2.845 1.00 84.00 124 GLY A C 1
ATOM 996 O O . GLY A 1 124 ? -4.217 7.024 -3.753 1.00 84.00 124 GLY A O 1
ATOM 997 N N . ASP A 1 125 ? -3.456 7.433 -1.675 1.00 78.06 125 ASP A N 1
ATOM 998 C CA . ASP A 1 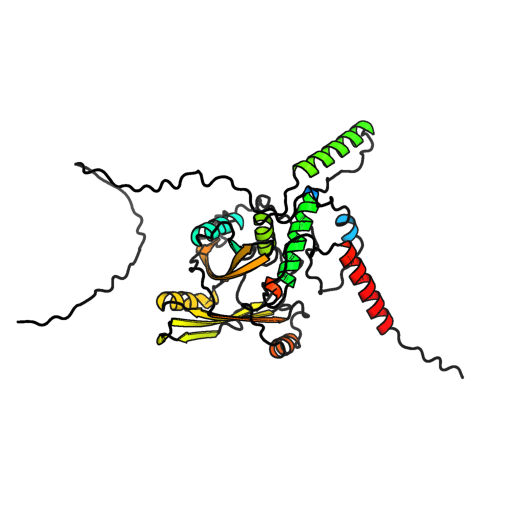125 ? -4.412 8.483 -1.355 1.00 78.06 125 ASP A CA 1
ATOM 999 C C . ASP A 1 125 ? -3.776 9.859 -1.592 1.00 78.06 125 ASP A C 1
ATOM 1001 O O . ASP A 1 125 ? -2.821 10.250 -0.923 1.00 78.06 125 ASP A O 1
ATOM 1005 N N . LYS A 1 126 ? -4.302 10.593 -2.579 1.00 67.25 126 LYS A N 1
ATOM 1006 C CA . LYS A 1 126 ? -3.823 11.936 -2.940 1.00 67.25 126 LYS A CA 1
ATOM 1007 C C . LYS A 1 126 ? -4.150 12.969 -1.863 1.00 67.25 126 LYS A C 1
ATOM 1009 O O . LYS A 1 126 ? -3.409 13.935 -1.714 1.00 67.25 126 LYS A O 1
ATOM 1014 N N . ASP A 1 127 ? -5.239 12.761 -1.129 1.00 62.06 127 ASP A N 1
ATOM 1015 C CA . ASP A 1 127 ? -5.741 13.708 -0.135 1.00 62.06 127 ASP A CA 1
ATOM 1016 C C . ASP A 1 127 ? -5.149 13.430 1.258 1.00 62.06 127 ASP A C 1
ATOM 1018 O O . ASP A 1 127 ? -5.613 13.961 2.271 1.00 62.06 127 ASP A O 1
ATOM 1022 N N . ARG A 1 128 ? -4.128 12.568 1.336 1.00 66.50 128 ARG A N 1
ATOM 1023 C CA . ARG A 1 128 ? -3.436 12.278 2.584 1.00 66.50 128 ARG A CA 1
ATOM 1024 C C . ARG A 1 128 ? -2.542 13.451 2.977 1.00 66.50 128 ARG A C 1
ATOM 1026 O O . ARG A 1 128 ? -1.603 13.797 2.265 1.00 66.50 128 ARG A O 1
ATOM 1033 N N . ASP A 1 129 ? -2.806 14.016 4.151 1.00 57.69 129 ASP A N 1
ATOM 1034 C CA . ASP A 1 129 ? -1.892 14.970 4.766 1.00 57.69 129 ASP A CA 1
ATOM 1035 C C . ASP A 1 129 ? -0.629 14.246 5.261 1.00 57.69 129 ASP A C 1
ATOM 1037 O O . ASP A 1 129 ? -0.688 13.222 5.945 1.00 57.69 129 ASP A O 1
ATOM 1041 N N . THR A 1 130 ? 0.527 14.745 4.840 1.00 54.06 130 THR A N 1
ATOM 1042 C CA . THR A 1 130 ? 1.827 14.063 4.924 1.00 54.06 130 THR A CA 1
ATOM 1043 C C . THR A 1 130 ? 2.599 14.276 6.199 1.00 54.06 130 THR A C 1
ATOM 1045 O O . THR A 1 130 ? 3.677 13.696 6.340 1.00 54.06 130 THR A O 1
ATOM 1048 N N . GLU A 1 131 ? 2.111 15.120 7.101 1.00 53.16 131 GLU A N 1
ATOM 1049 C CA . GLU A 1 131 ? 2.904 15.545 8.254 1.00 53.16 131 GLU A CA 1
ATOM 1050 C C . GLU A 1 131 ? 3.282 14.381 9.190 1.00 53.16 131 GLU A C 1
ATOM 1052 O O . GLU A 1 131 ? 4.247 14.492 9.942 1.00 53.16 131 GLU A O 1
ATOM 1057 N N . GLU A 1 132 ? 2.592 13.235 9.118 1.00 52.31 132 GLU A N 1
ATOM 1058 C CA . GLU A 1 132 ? 2.643 12.260 10.211 1.00 52.31 132 GLU A CA 1
ATOM 1059 C C . GLU A 1 132 ? 3.398 10.963 9.940 1.00 52.31 132 GLU A C 1
ATOM 1061 O O . GLU A 1 132 ? 3.924 10.407 10.902 1.00 52.31 132 GLU A O 1
ATOM 1066 N N . ASN A 1 133 ? 3.490 10.490 8.688 1.00 56.62 133 ASN A N 1
ATOM 1067 C CA . ASN A 1 133 ? 4.346 9.371 8.257 1.00 56.62 133 ASN A CA 1
ATOM 1068 C C . ASN A 1 133 ? 4.318 9.247 6.720 1.00 56.62 133 ASN A C 1
ATOM 1070 O O . ASN A 1 133 ? 3.388 8.655 6.163 1.00 56.62 133 ASN A O 1
ATOM 1074 N N . ASN A 1 134 ? 5.339 9.762 6.028 1.00 61.62 134 ASN A N 1
ATOM 1075 C CA . ASN A 1 134 ? 5.444 9.601 4.578 1.00 61.62 134 ASN A CA 1
ATOM 1076 C C . ASN A 1 134 ? 6.020 8.218 4.235 1.00 61.62 134 ASN A C 1
ATOM 1078 O O . ASN A 1 134 ? 7.230 8.007 4.174 1.00 61.62 134 ASN A O 1
ATOM 1082 N N . VAL A 1 135 ? 5.124 7.246 4.112 1.00 72.06 135 VAL A N 1
ATOM 1083 C CA . VAL A 1 135 ? 5.444 5.886 3.690 1.00 72.06 135 VAL A CA 1
ATOM 1084 C C . VAL A 1 135 ? 5.415 5.854 2.165 1.00 72.06 135 VAL A C 1
ATOM 1086 O O . VAL A 1 135 ? 4.386 6.143 1.557 1.00 72.06 135 VAL A O 1
ATOM 1089 N N . LEU A 1 136 ? 6.539 5.483 1.553 1.00 82.38 136 LEU A N 1
ATOM 1090 C CA . LEU A 1 136 ? 6.598 5.150 0.131 1.00 82.38 136 LEU A CA 1
ATOM 1091 C C . LEU A 1 136 ? 6.198 3.689 -0.086 1.00 82.38 136 LEU A C 1
ATOM 1093 O O . LEU A 1 136 ? 6.350 2.848 0.806 1.00 82.38 136 LEU A O 1
ATOM 1097 N N . LEU A 1 137 ? 5.712 3.363 -1.287 1.00 88.81 137 LEU A N 1
ATOM 1098 C CA . LEU A 1 137 ? 5.380 1.982 -1.624 1.00 88.81 137 LEU A CA 1
ATOM 1099 C C . LEU A 1 137 ? 6.671 1.207 -1.941 1.00 88.81 137 LEU A C 1
ATOM 1101 O O . LEU A 1 137 ? 7.128 1.143 -3.086 1.00 88.81 137 LEU A O 1
ATOM 1105 N N . ASP A 1 138 ? 7.250 0.631 -0.886 1.00 90.00 138 ASP A N 1
ATOM 1106 C CA . ASP A 1 138 ? 8.447 -0.210 -0.898 1.00 90.00 138 ASP A CA 1
ATOM 1107 C C . ASP A 1 138 ? 8.085 -1.697 -0.731 1.00 90.00 138 ASP A C 1
ATOM 1109 O O . ASP A 1 138 ? 7.737 -2.155 0.356 1.00 90.00 138 ASP A O 1
ATOM 1113 N N . LEU A 1 139 ? 8.212 -2.471 -1.811 1.00 93.56 139 LEU A N 1
ATOM 1114 C CA . LEU A 1 139 ? 8.040 -3.930 -1.845 1.00 93.56 139 LEU A CA 1
ATOM 1115 C C . LEU A 1 139 ? 9.381 -4.673 -1.699 1.00 93.56 139 LEU A C 1
ATOM 1117 O O . LEU A 1 139 ? 9.507 -5.848 -2.048 1.00 93.56 139 LEU A O 1
ATOM 1121 N N . SER A 1 140 ? 10.421 -4.009 -1.197 1.00 90.75 140 SER A N 1
ATOM 1122 C CA . SER A 1 140 ? 11.674 -4.652 -0.788 1.00 90.75 140 SER A CA 1
ATOM 1123 C C . SER A 1 140 ? 11.675 -5.044 0.703 1.00 90.75 140 SER A C 1
ATOM 1125 O O . SER A 1 140 ? 12.589 -5.743 1.165 1.00 90.75 140 SER A O 1
ATOM 1127 N N . THR A 1 141 ? 10.654 -4.627 1.460 1.00 88.62 141 THR A N 1
ATOM 1128 C CA . THR A 1 141 ? 10.436 -4.940 2.883 1.00 88.62 141 THR A CA 1
ATOM 1129 C C . THR A 1 141 ? 8.951 -5.221 3.158 1.00 88.62 141 THR A C 1
ATOM 1131 O O . THR A 1 141 ? 8.110 -5.066 2.277 1.00 88.62 141 THR A O 1
ATOM 1134 N N . ASP A 1 142 ? 8.617 -5.685 4.364 1.00 89.50 142 ASP A N 1
ATOM 1135 C CA . ASP A 1 142 ? 7.238 -5.938 4.808 1.00 89.50 142 ASP A CA 1
ATOM 1136 C C . ASP A 1 142 ? 6.650 -4.781 5.643 1.00 89.50 142 ASP A C 1
ATOM 1138 O O . ASP A 1 142 ? 5.526 -4.884 6.135 1.00 89.50 142 ASP A O 1
ATOM 1142 N N . GLU A 1 143 ? 7.379 -3.672 5.799 1.00 86.31 143 GLU A N 1
ATOM 1143 C CA . GLU A 1 143 ? 6.974 -2.540 6.645 1.00 86.31 143 GLU A CA 1
ATOM 1144 C C . GLU A 1 143 ? 5.684 -1.883 6.141 1.00 86.31 143 GLU A C 1
ATOM 1146 O O . GLU A 1 143 ? 4.772 -1.626 6.929 1.00 86.31 143 GLU A O 1
ATOM 1151 N N . TYR A 1 144 ? 5.535 -1.724 4.823 1.00 88.50 144 TYR A N 1
ATOM 1152 C CA . TYR A 1 144 ? 4.298 -1.229 4.215 1.00 88.50 144 TYR A CA 1
ATOM 1153 C C . TYR A 1 144 ? 3.076 -2.097 4.571 1.00 88.50 144 TYR A C 1
ATOM 1155 O O . TYR A 1 144 ? 2.024 -1.580 4.954 1.00 88.50 144 TYR A O 1
ATOM 1163 N N . PHE A 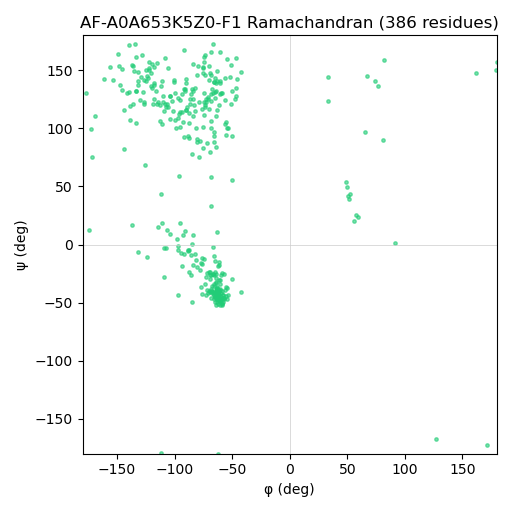1 145 ? 3.219 -3.425 4.529 1.00 93.00 145 PHE A N 1
ATOM 1164 C CA . PHE A 1 145 ? 2.134 -4.350 4.871 1.00 93.00 145 PHE A CA 1
ATOM 1165 C C . PHE A 1 145 ? 1.832 -4.370 6.370 1.00 93.00 145 PHE A C 1
ATOM 1167 O O . PHE A 1 145 ? 0.660 -4.382 6.753 1.00 93.00 145 PHE A O 1
ATOM 1174 N N . LYS A 1 146 ? 2.859 -4.305 7.226 1.00 89.50 146 LYS A N 1
ATOM 1175 C CA . LYS A 1 146 ? 2.691 -4.153 8.681 1.00 89.50 146 LYS A CA 1
ATOM 1176 C C . LYS A 1 146 ? 1.910 -2.888 9.021 1.00 89.50 146 LYS A C 1
ATOM 1178 O O . LYS A 1 146 ? 0.983 -2.947 9.828 1.00 89.50 146 LYS A O 1
ATOM 1183 N N . TYR A 1 147 ? 2.256 -1.765 8.394 1.00 86.38 147 TYR A N 1
ATOM 1184 C CA . TYR A 1 147 ? 1.576 -0.492 8.612 1.00 86.38 147 TYR A CA 1
ATOM 1185 C C . TYR A 1 147 ? 0.098 -0.583 8.235 1.00 86.38 147 TYR A C 1
ATOM 1187 O O . TYR A 1 147 ? -0.756 -0.296 9.073 1.00 86.38 147 TYR A O 1
ATOM 1195 N N . ALA A 1 148 ? -0.211 -1.058 7.025 1.00 90.31 148 ALA A N 1
ATOM 1196 C CA . ALA A 1 148 ? -1.590 -1.197 6.563 1.00 90.31 148 ALA A CA 1
ATOM 1197 C C . ALA A 1 148 ? -2.407 -2.167 7.438 1.00 90.31 148 ALA A C 1
ATOM 1199 O O . ALA A 1 148 ? -3.553 -1.879 7.782 1.00 90.31 148 ALA A O 1
ATOM 1200 N N . ASN A 1 149 ? -1.808 -3.284 7.867 1.00 93.81 149 ASN A N 1
ATOM 1201 C CA . ASN A 1 149 ? -2.449 -4.240 8.772 1.00 93.81 149 ASN A CA 1
ATOM 1202 C C . ASN A 1 149 ? -2.796 -3.606 10.128 1.00 93.81 149 ASN A C 1
ATOM 1204 O O . ASN A 1 149 ? -3.909 -3.766 10.631 1.00 93.81 149 ASN A O 1
ATOM 1208 N N . ASN A 1 150 ? -1.852 -2.861 10.708 1.00 88.25 150 ASN A N 1
ATOM 1209 C CA . ASN A 1 150 ? -2.069 -2.142 11.960 1.00 88.25 150 ASN A CA 1
ATOM 1210 C C . ASN A 1 150 ? -3.136 -1.057 11.802 1.00 88.25 150 ASN A C 1
ATOM 1212 O O . ASN A 1 150 ? -3.998 -0.934 12.667 1.00 88.25 150 ASN A O 1
ATOM 1216 N N . LEU A 1 151 ? -3.118 -0.315 10.692 1.00 86.31 151 LEU A N 1
ATOM 1217 C CA . LEU A 1 151 ? -4.094 0.728 10.391 1.00 86.31 151 LEU A CA 1
ATOM 1218 C C . LEU A 1 151 ? -5.520 0.165 10.318 1.00 86.31 151 LEU A C 1
ATOM 1220 O O . LEU A 1 151 ? -6.406 0.669 11.006 1.00 86.31 151 LEU A O 1
ATOM 1224 N N . ALA A 1 152 ? -5.730 -0.927 9.578 1.00 91.06 152 ALA A N 1
ATOM 1225 C CA . ALA A 1 152 ? -7.036 -1.579 9.481 1.00 91.06 152 ALA A CA 1
ATOM 1226 C C . ALA A 1 152 ? -7.541 -2.089 10.844 1.00 91.06 152 ALA A C 1
ATOM 1228 O O . ALA A 1 152 ? -8.683 -1.833 11.229 1.00 91.06 152 ALA A O 1
ATOM 1229 N N . ILE A 1 153 ? -6.682 -2.764 11.616 1.00 90.75 153 ILE A N 1
ATOM 1230 C CA . ILE A 1 153 ? -7.049 -3.286 12.940 1.00 90.75 153 ILE A CA 1
ATOM 1231 C C . ILE A 1 153 ? -7.361 -2.146 13.915 1.00 90.75 153 ILE A C 1
ATOM 1233 O O . ILE A 1 153 ? -8.363 -2.208 14.631 1.00 90.75 153 ILE A O 1
ATOM 1237 N N . ASN A 1 154 ? -6.534 -1.100 13.944 1.00 85.19 154 ASN A N 1
ATOM 1238 C CA . ASN A 1 154 ? -6.741 0.059 14.810 1.00 85.19 154 ASN A CA 1
ATOM 1239 C C . ASN A 1 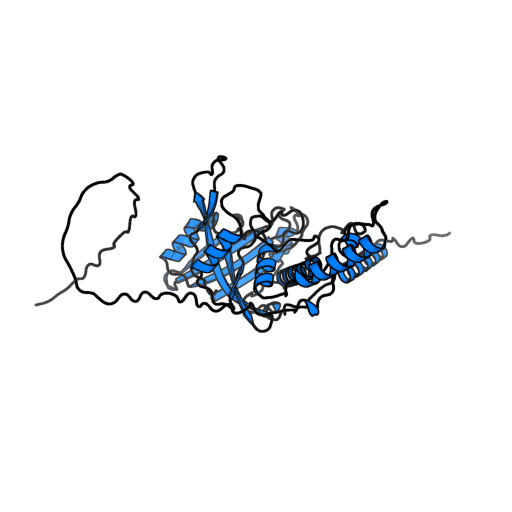154 ? -8.032 0.799 14.464 1.00 85.19 154 ASN A C 1
ATOM 1241 O O . ASN A 1 154 ? -8.738 1.222 15.377 1.00 85.19 154 ASN A O 1
ATOM 1245 N N . TYR A 1 155 ? -8.383 0.891 13.180 1.00 86.38 155 TYR A N 1
ATOM 1246 C CA . TYR A 1 155 ? -9.645 1.484 12.751 1.00 86.38 155 TYR A CA 1
ATOM 1247 C C . TYR A 1 155 ? -10.859 0.701 13.272 1.00 86.38 155 TYR A C 1
ATOM 1249 O O . TYR A 1 155 ? -11.759 1.289 13.871 1.00 86.38 155 TYR A O 1
ATOM 1257 N N . VAL A 1 156 ? -10.866 -0.634 13.165 1.00 89.25 156 VAL A N 1
ATOM 1258 C CA . VAL A 1 156 ? -11.963 -1.443 13.733 1.00 89.25 156 VAL A CA 1
ATOM 1259 C C . VAL A 1 156 ? -12.044 -1.279 15.251 1.00 89.25 156 VAL A C 1
ATOM 1261 O O . VAL A 1 156 ? -13.129 -1.099 15.805 1.00 89.25 156 VAL A O 1
ATOM 1264 N N . ARG A 1 157 ? -10.900 -1.303 15.945 1.00 86.31 157 ARG A N 1
ATOM 1265 C CA . ARG A 1 157 ? -10.855 -1.078 17.398 1.00 86.31 157 ARG A CA 1
ATOM 1266 C C . ARG A 1 157 ? -11.382 0.301 17.782 1.00 86.31 157 ARG A C 1
ATOM 1268 O O . ARG A 1 157 ? -12.068 0.411 18.792 1.00 86.31 157 ARG A O 1
ATOM 1275 N N . TYR A 1 158 ? -11.088 1.322 16.979 1.00 82.50 158 TYR A N 1
ATOM 1276 C CA . TYR A 1 158 ? -11.602 2.675 17.155 1.00 82.50 158 TYR A CA 1
ATOM 1277 C C . TYR A 1 158 ? -13.126 2.724 17.024 1.00 82.50 158 TYR A C 1
ATOM 1279 O O . TYR A 1 158 ? -13.779 3.265 17.912 1.00 82.50 158 TYR A O 1
ATOM 1287 N N . LEU A 1 159 ? -13.703 2.093 15.996 1.00 84.25 159 LEU A N 1
ATOM 1288 C CA . LEU A 1 159 ? -15.161 2.006 15.845 1.00 84.25 159 LEU A CA 1
ATOM 1289 C C . LEU A 1 159 ? -15.828 1.283 17.025 1.00 84.25 159 LEU A C 1
ATOM 1291 O O . LEU A 1 159 ? -16.949 1.615 17.405 1.00 84.25 159 LEU A O 1
ATOM 1295 N N . LYS A 1 160 ? -15.121 0.329 17.645 1.00 85.62 160 LYS A N 1
ATOM 1296 C CA . LYS A 1 160 ? -15.563 -0.363 18.864 1.00 85.62 160 LYS A CA 1
ATOM 1297 C C . LYS A 1 160 ? -15.423 0.467 20.143 1.00 85.62 160 LYS A C 1
ATOM 1299 O O . LYS A 1 160 ? -15.950 0.045 21.172 1.00 85.62 160 LYS A O 1
ATOM 1304 N N . SER A 1 161 ? -14.728 1.602 20.119 1.00 83.25 161 SER A N 1
ATOM 1305 C CA . SER A 1 161 ? -14.482 2.435 21.298 1.00 83.25 161 SER A CA 1
ATOM 1306 C C . SER A 1 161 ? -15.554 3.521 21.442 1.00 83.25 161 SER A C 1
ATOM 1308 O O . SER A 1 161 ? -15.524 4.515 20.716 1.00 83.25 161 SER A O 1
ATOM 1310 N N . PRO A 1 162 ? -16.498 3.390 22.394 1.00 80.75 162 PRO A N 1
ATOM 1311 C CA . PRO A 1 162 ? -17.578 4.356 22.547 1.00 80.75 162 PRO A CA 1
ATOM 1312 C C . PRO A 1 162 ? -17.053 5.716 23.028 1.00 80.75 162 PRO A C 1
ATOM 1314 O O . PRO A 1 162 ? -16.302 5.802 24.001 1.00 80.75 162 PRO A O 1
ATOM 1317 N N . ASN A 1 163 ? -17.501 6.798 22.388 1.00 78.38 163 ASN A N 1
ATOM 1318 C CA . ASN A 1 163 ? -17.223 8.162 22.841 1.00 78.38 163 ASN A CA 1
ATOM 1319 C C . ASN A 1 163 ? -18.179 8.549 23.981 1.00 78.38 163 ASN A C 1
ATOM 1321 O O . ASN A 1 163 ? -19.280 9.053 23.757 1.00 78.38 163 ASN A O 1
ATOM 1325 N N . ILE A 1 164 ? -17.761 8.289 25.219 1.00 82.31 164 ILE A N 1
ATOM 1326 C CA . ILE A 1 164 ? -18.549 8.580 26.418 1.00 82.31 164 ILE A CA 1
ATOM 1327 C C . ILE A 1 164 ? -18.054 9.890 27.029 1.00 82.31 164 ILE A C 1
ATOM 1329 O O . ILE A 1 164 ? -17.000 9.940 27.659 1.00 82.31 164 ILE A O 1
ATOM 1333 N N . GLN A 1 165 ? -18.850 10.949 26.889 1.00 83.38 165 GLN A N 1
ATOM 1334 C CA . GLN A 1 165 ? -18.589 12.204 27.595 1.00 83.38 165 GLN A CA 1
ATOM 1335 C C . GLN A 1 165 ? -18.716 12.008 29.113 1.00 83.38 165 GLN A C 1
ATOM 1337 O O . GLN A 1 165 ? -19.629 11.278 29.528 1.00 83.38 165 GLN A O 1
ATOM 1342 N N . PRO A 1 166 ? -17.879 12.671 29.938 1.00 87.62 166 PRO A N 1
ATOM 1343 C CA . PRO A 1 166 ? -17.980 12.610 31.392 1.00 87.62 166 PRO A CA 1
ATOM 1344 C C . PRO A 1 166 ? -19.397 12.902 31.891 1.00 87.62 166 PRO A C 1
ATOM 1346 O O . PRO A 1 166 ? -20.184 13.585 31.226 1.00 87.62 166 PRO A O 1
ATOM 1349 N N . LYS A 1 167 ? -19.730 12.379 33.072 1.00 92.00 167 LYS A N 1
ATOM 1350 C CA . LYS A 1 167 ? -21.013 12.668 33.713 1.00 92.00 167 LYS A CA 1
ATOM 1351 C C . LYS A 1 167 ? -21.142 14.173 33.955 1.00 92.00 167 LYS A C 1
ATOM 1353 O O . LYS A 1 167 ? -20.239 14.783 34.525 1.00 92.00 167 LYS A O 1
ATOM 1358 N N . GLN A 1 168 ? -22.263 14.758 33.547 1.00 91.69 168 GLN A N 1
ATOM 1359 C CA . GLN A 1 168 ? -22.513 16.188 33.745 1.00 91.69 168 GLN A CA 1
ATOM 1360 C C . GLN A 1 168 ? -22.976 16.478 35.183 1.00 91.69 168 GLN A C 1
ATOM 1362 O O . GLN A 1 168 ? -23.583 15.625 35.832 1.00 91.69 168 GLN A O 1
ATOM 1367 N N . GLU A 1 169 ? -22.730 17.697 35.673 1.00 93.44 169 GLU A N 1
ATOM 1368 C CA . GLU A 1 169 ? -23.033 18.117 37.055 1.00 93.44 169 GLU A CA 1
ATOM 1369 C C . GLU A 1 169 ? -24.507 17.899 37.445 1.00 93.44 169 GLU A C 1
ATOM 1371 O O . GLU A 1 169 ? -24.803 17.468 38.559 1.00 93.44 169 GLU A O 1
ATOM 1376 N N . PHE A 1 170 ? -25.429 18.115 36.501 1.00 94.44 170 PHE A N 1
ATOM 1377 C CA . PHE A 1 170 ? -26.876 17.990 36.711 1.00 94.44 170 PHE A CA 1
ATOM 1378 C C . PHE A 1 170 ? -27.485 16.701 36.122 1.00 94.44 170 PHE A C 1
ATOM 1380 O O . PHE A 1 170 ? -28.706 16.551 36.091 1.00 94.44 170 PHE A O 1
ATOM 1387 N N . GLU A 1 171 ? -26.660 15.755 35.662 1.00 95.06 171 GLU A N 1
ATOM 1388 C CA . GLU A 1 171 ? -27.107 14.460 35.135 1.00 95.06 171 GLU A CA 1
ATOM 1389 C C . GLU A 1 171 ? -27.319 13.462 36.286 1.00 95.06 171 GLU A C 1
ATOM 1391 O O . GLU A 1 171 ? -26.465 13.283 37.163 1.00 95.06 171 GLU A O 1
ATOM 1396 N N . LYS A 1 172 ? -28.458 12.759 36.305 1.00 96.31 172 LYS A N 1
ATOM 1397 C CA . LYS A 1 172 ? -28.663 11.676 37.279 1.00 96.31 172 LYS A CA 1
ATOM 1398 C C . LYS A 1 172 ? -27.724 10.519 36.950 1.00 96.31 172 LYS A C 1
ATOM 1400 O O . LYS A 1 172 ? -27.493 10.211 35.788 1.00 96.31 172 LYS A O 1
ATOM 1405 N N . THR A 1 173 ? -27.229 9.813 37.970 1.00 95.38 173 THR A N 1
ATOM 1406 C CA . THR A 1 173 ? -26.355 8.640 37.757 1.00 95.38 173 THR A CA 1
ATOM 1407 C C . THR A 1 173 ? -27.016 7.586 36.867 1.00 95.38 173 THR A C 1
ATOM 1409 O O . THR A 1 173 ? -26.365 7.053 35.983 1.00 95.38 173 THR A O 1
ATOM 1412 N N . GLN A 1 174 ? -28.322 7.355 37.028 1.00 96.19 174 GLN A N 1
ATOM 1413 C CA . GLN A 1 174 ? -29.053 6.407 36.186 1.00 96.19 174 GLN A CA 1
ATOM 1414 C C . GLN A 1 174 ? -29.069 6.815 34.705 1.00 96.19 174 GLN A C 1
ATOM 1416 O O . GLN A 1 174 ? -28.949 5.955 33.835 1.00 96.19 174 GLN A O 1
ATOM 1421 N N . ASP A 1 175 ? -29.216 8.111 34.421 1.00 94.38 175 ASP A N 1
ATOM 1422 C CA . ASP A 1 175 ? -29.247 8.631 33.051 1.00 94.38 175 ASP A CA 1
ATOM 1423 C C . ASP A 1 175 ? -27.854 8.529 32.415 1.00 94.38 175 ASP A C 1
ATOM 1425 O O . ASP A 1 175 ? -27.728 8.069 31.279 1.00 94.38 175 ASP A O 1
ATOM 1429 N N . TYR A 1 176 ? -26.807 8.820 33.196 1.00 95.44 176 TYR A N 1
ATOM 1430 C CA . TYR A 1 176 ? -25.417 8.592 32.804 1.00 95.44 176 TYR A CA 1
ATOM 1431 C C . TYR A 1 176 ? -25.138 7.118 32.482 1.00 95.44 176 TYR A C 1
ATOM 1433 O O . TYR A 1 176 ? -24.631 6.805 31.406 1.00 95.44 176 TYR A O 1
ATOM 1441 N N . ASP A 1 177 ? -25.521 6.193 33.365 1.00 95.94 177 ASP A N 1
ATOM 1442 C CA . ASP A 1 177 ? -25.305 4.756 33.163 1.00 95.94 177 ASP A CA 1
ATOM 1443 C C . ASP A 1 177 ? -26.060 4.233 31.932 1.00 95.94 177 ASP A C 1
ATOM 1445 O O . ASP A 1 177 ? -25.560 3.375 31.199 1.00 95.94 177 ASP A O 1
ATOM 1449 N N . ASN A 1 178 ? -27.264 4.754 31.677 1.00 95.75 178 ASN A N 1
ATOM 1450 C CA . ASN A 1 178 ? -28.030 4.434 30.476 1.00 95.75 178 ASN A CA 1
ATOM 1451 C C . ASN A 1 178 ? -27.325 4.950 29.213 1.00 95.75 178 ASN A C 1
ATOM 1453 O O . ASN A 1 178 ? -27.219 4.208 28.238 1.00 95.75 178 ASN A O 1
ATOM 1457 N N . ARG A 1 179 ? -26.789 6.178 29.242 1.00 94.00 179 ARG A N 1
ATOM 1458 C CA . ARG A 1 179 ? -26.010 6.765 28.142 1.00 94.00 179 ARG A CA 1
ATOM 1459 C C . ARG A 1 179 ? -24.730 5.978 27.861 1.00 94.00 179 ARG A C 1
ATOM 1461 O O . ARG A 1 179 ? -24.432 5.709 26.702 1.00 94.00 179 ARG A O 1
ATOM 1468 N N . VAL A 1 180 ? -24.016 5.549 28.903 1.00 91.06 180 VAL A N 1
ATOM 1469 C CA . VAL A 1 180 ? -22.836 4.672 28.797 1.00 91.06 180 VAL A CA 1
ATOM 1470 C C . VAL A 1 180 ? -23.194 3.354 28.112 1.00 91.06 180 VAL A C 1
ATOM 1472 O O . VAL A 1 180 ? -22.549 2.974 27.137 1.00 91.06 180 VAL A O 1
ATOM 1475 N N . LYS A 1 181 ? -24.244 2.668 28.585 1.00 93.00 181 LYS A N 1
ATOM 1476 C CA . LYS A 1 181 ? -24.697 1.393 28.005 1.00 93.00 181 LYS A CA 1
ATOM 1477 C C . LYS A 1 181 ? -25.151 1.547 26.558 1.00 93.00 181 LYS A C 1
ATOM 1479 O O . LYS A 1 181 ? -24.888 0.664 25.748 1.00 93.00 181 LYS A O 1
ATOM 1484 N N . GLN A 1 182 ? -25.839 2.642 26.239 1.00 92.69 182 GLN A N 1
ATOM 1485 C CA . GLN A 1 182 ? -26.274 2.928 24.877 1.00 92.69 182 GLN A CA 1
ATOM 1486 C C . GLN A 1 182 ? -25.067 3.149 23.961 1.00 92.69 182 GLN A C 1
ATOM 1488 O O . GLN A 1 182 ? -24.950 2.460 22.957 1.00 92.69 182 GLN A O 1
ATOM 1493 N N . ALA A 1 183 ? -24.115 3.996 24.365 1.00 88.69 183 ALA A N 1
ATOM 1494 C CA . ALA A 1 183 ? -22.900 4.246 23.595 1.00 88.69 183 ALA A CA 1
ATOM 1495 C C . ALA A 1 183 ? -22.078 2.966 23.361 1.00 88.69 183 ALA A C 1
ATOM 1497 O O . ALA A 1 183 ? -21.574 2.756 22.262 1.00 88.69 183 ALA A O 1
ATOM 1498 N N . GLN A 1 184 ? -21.970 2.088 24.367 1.00 89.00 184 GLN A N 1
ATOM 1499 C CA . GLN A 1 184 ? -21.310 0.783 24.228 1.00 89.00 184 GLN A CA 1
ATOM 1500 C C . GLN A 1 184 ? -21.995 -0.101 23.178 1.00 89.00 184 GLN A C 1
ATOM 1502 O O . GLN A 1 184 ? -21.320 -0.636 22.303 1.00 89.00 184 GLN A O 1
ATOM 1507 N N . ARG A 1 185 ? -23.329 -0.216 23.227 1.00 90.25 185 ARG A N 1
ATOM 1508 C CA . ARG A 1 185 ? -24.096 -0.979 22.227 1.00 90.25 185 ARG A CA 1
ATOM 1509 C C . ARG A 1 185 ? -23.961 -0.383 20.831 1.00 90.25 185 ARG A C 1
ATOM 1511 O O . ARG A 1 185 ? -23.809 -1.126 19.869 1.00 90.25 185 ARG A O 1
ATOM 1518 N N . ASP A 1 186 ? -24.006 0.940 20.717 1.00 89.06 186 ASP A N 1
ATOM 1519 C CA . ASP A 1 186 ? -23.878 1.630 19.434 1.00 89.06 186 ASP A CA 1
ATOM 1520 C C . ASP A 1 186 ? -22.494 1.396 18.819 1.00 89.06 186 ASP A C 1
ATOM 1522 O O . ASP A 1 186 ? -22.401 1.074 17.638 1.00 89.06 186 ASP A O 1
ATOM 1526 N N . ALA A 1 187 ? -21.424 1.449 19.618 1.00 86.50 187 ALA A N 1
ATOM 1527 C CA . ALA A 1 187 ? -20.071 1.132 19.160 1.00 86.50 187 ALA A CA 1
ATOM 1528 C C . ALA A 1 187 ? -19.934 -0.333 18.693 1.00 86.50 187 ALA A C 1
ATOM 1530 O O . ALA A 1 187 ? -19.342 -0.607 17.651 1.00 86.50 187 ALA A O 1
ATOM 1531 N N . GLU A 1 188 ? -20.527 -1.292 19.412 1.00 87.56 188 GLU A N 1
ATOM 1532 C CA . GLU A 1 188 ? -20.548 -2.704 18.991 1.00 87.56 188 GLU A CA 1
ATOM 1533 C C . GLU A 1 188 ? -21.324 -2.924 17.678 1.00 87.56 188 GLU A C 1
ATOM 1535 O O . GLU A 1 188 ? -20.912 -3.722 16.821 1.00 87.56 188 GLU A O 1
ATOM 1540 N N . ASN A 1 189 ? -22.432 -2.200 17.508 1.00 88.44 189 ASN A N 1
ATOM 1541 C CA . ASN A 1 189 ? -23.276 -2.269 16.319 1.00 88.44 189 ASN A CA 1
ATOM 1542 C C . ASN A 1 189 ? -22.605 -1.629 15.097 1.00 88.44 189 ASN A C 1
ATOM 1544 O O . ASN A 1 189 ? -22.657 -2.214 14.016 1.00 88.44 189 ASN A O 1
ATOM 1548 N N . ASN A 1 190 ? -21.950 -0.480 15.277 1.00 86.00 190 ASN A N 1
ATOM 1549 C CA . ASN A 1 190 ? -21.296 0.278 14.207 1.00 86.00 190 ASN A CA 1
ATOM 1550 C C . ASN A 1 190 ? -19.946 -0.309 13.786 1.00 86.00 190 ASN A C 1
ATOM 1552 O O . ASN A 1 190 ? -19.482 -0.049 12.678 1.00 86.00 190 ASN A O 1
ATOM 1556 N N . ALA A 1 191 ? -19.303 -1.097 14.648 1.00 87.75 191 ALA A N 1
ATOM 1557 C CA . ALA A 1 191 ? -18.060 -1.757 14.294 1.00 87.75 191 ALA A CA 1
ATOM 1558 C C . ALA A 1 191 ? -18.236 -2.701 13.099 1.00 87.75 191 ALA A C 1
ATOM 1560 O O . ALA A 1 191 ? -19.220 -3.444 12.996 1.00 87.75 191 ALA A O 1
ATOM 1561 N N . ILE A 1 192 ? -17.231 -2.703 12.233 1.00 91.56 192 ILE A N 1
ATOM 1562 C CA . ILE A 1 192 ? -17.152 -3.537 11.034 1.00 91.56 192 ILE A CA 1
ATOM 1563 C C . ILE A 1 192 ? -16.100 -4.627 11.218 1.00 91.56 192 ILE A C 1
ATOM 1565 O O . ILE A 1 192 ? -15.230 -4.515 12.081 1.00 91.56 192 ILE A O 1
ATOM 1569 N N . ASP A 1 193 ? -16.182 -5.677 10.410 1.00 94.31 193 ASP A N 1
ATOM 1570 C CA . ASP A 1 193 ? -15.111 -6.665 10.322 1.00 94.31 193 ASP A CA 1
ATOM 1571 C C . ASP A 1 193 ? -13.882 -6.060 9.634 1.00 94.31 193 ASP A C 1
ATOM 1573 O O . ASP A 1 193 ? -13.990 -5.141 8.822 1.00 94.31 193 ASP A O 1
ATOM 1577 N N . TYR A 1 194 ? -12.700 -6.590 9.942 1.00 94.62 194 TYR A N 1
ATOM 1578 C CA . TYR A 1 194 ? -11.534 -6.359 9.102 1.00 94.62 194 TYR A CA 1
ATOM 1579 C C . TYR A 1 194 ? -11.610 -7.329 7.924 1.00 94.62 194 TYR A C 1
ATOM 1581 O O . TYR A 1 194 ? -11.290 -8.510 8.069 1.00 94.62 194 TYR A O 1
ATOM 1589 N N . ASP A 1 195 ? -12.063 -6.834 6.779 1.00 94.44 195 ASP A N 1
ATOM 1590 C CA . ASP A 1 195 ? -12.194 -7.564 5.519 1.00 94.44 195 ASP A CA 1
ATOM 1591 C C . ASP A 1 195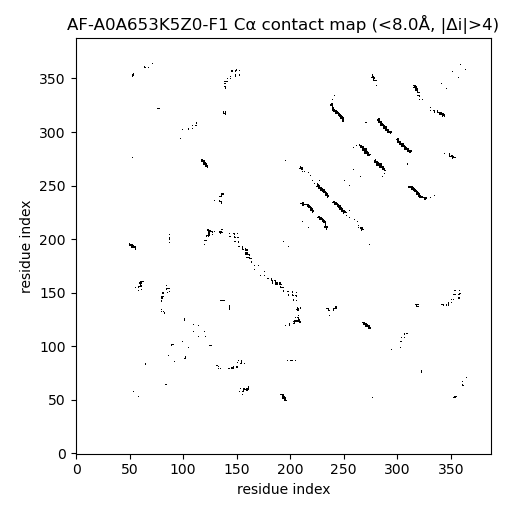 ? -11.209 -7.057 4.445 1.00 94.44 195 ASP A C 1
ATOM 1593 O O . ASP A 1 195 ? -10.372 -6.182 4.697 1.00 94.44 195 ASP A O 1
ATOM 1597 N N . VAL A 1 196 ? -11.263 -7.649 3.247 1.00 92.75 196 VAL A N 1
ATOM 1598 C CA . VAL A 1 196 ? -10.385 -7.286 2.118 1.00 92.75 196 VAL A CA 1
ATOM 1599 C C . VAL A 1 196 ? -10.628 -5.854 1.645 1.00 92.75 196 VAL A C 1
ATOM 1601 O O . VAL A 1 196 ? -9.679 -5.167 1.264 1.00 92.75 196 VAL A O 1
ATOM 1604 N N . ASP A 1 197 ? -11.865 -5.371 1.722 1.00 90.56 197 ASP A N 1
ATOM 1605 C CA . ASP A 1 197 ? -12.197 -4.002 1.336 1.00 90.56 197 ASP A CA 1
ATOM 1606 C C . ASP A 1 197 ? -11.514 -3.020 2.293 1.00 90.56 197 ASP A C 1
ATOM 1608 O O . ASP A 1 197 ? -10.843 -2.084 1.852 1.00 90.56 197 ASP A O 1
ATOM 1612 N N . LEU A 1 198 ? -11.598 -3.265 3.606 1.00 91.69 198 LEU A N 1
ATOM 1613 C CA . LEU A 1 198 ? -10.895 -2.465 4.602 1.00 91.69 198 LEU A CA 1
ATOM 1614 C C . LEU A 1 198 ? -9.371 -2.562 4.450 1.00 91.69 198 LEU A C 1
ATOM 1616 O O . LEU A 1 198 ? -8.690 -1.545 4.590 1.00 91.69 198 LEU A O 1
ATOM 1620 N N . LEU A 1 199 ? -8.828 -3.740 4.119 1.00 94.50 199 LEU A N 1
ATOM 1621 C CA . LEU A 1 199 ? -7.405 -3.898 3.799 1.00 94.50 199 LEU A CA 1
ATOM 1622 C C . LEU A 1 199 ? -6.999 -3.000 2.626 1.00 94.50 199 LEU A C 1
ATOM 1624 O O . LEU A 1 199 ? -6.011 -2.274 2.717 1.00 94.50 199 LEU A O 1
ATOM 1628 N N . GLN A 1 200 ? -7.754 -3.023 1.528 1.00 92.62 200 GLN A N 1
ATOM 1629 C CA . GLN A 1 200 ? -7.443 -2.217 0.352 1.00 92.62 200 GLN A CA 1
ATOM 1630 C C . GLN A 1 200 ? -7.502 -0.716 0.661 1.00 92.62 200 GLN A C 1
ATOM 1632 O O . GLN A 1 200 ? -6.638 0.044 0.212 1.00 92.62 200 GLN A O 1
ATOM 1637 N N . LYS A 1 201 ? -8.480 -0.291 1.468 1.00 89.00 201 LYS A N 1
ATOM 1638 C CA . LYS A 1 201 ? -8.568 1.084 1.971 1.00 89.00 201 LYS A CA 1
ATOM 1639 C C . LYS A 1 201 ? -7.350 1.449 2.814 1.00 89.00 201 LYS A C 1
ATOM 1641 O O . LYS A 1 201 ? -6.731 2.477 2.557 1.00 89.00 201 LYS A O 1
ATOM 1646 N N . ALA A 1 202 ? -6.963 0.591 3.758 1.00 89.69 202 ALA A N 1
ATOM 1647 C CA . ALA A 1 202 ? -5.791 0.806 4.597 1.00 89.69 202 ALA A CA 1
ATOM 1648 C C . ALA A 1 202 ? -4.503 0.882 3.766 1.00 89.69 202 ALA A C 1
ATOM 1650 O O . ALA A 1 202 ? -3.706 1.788 3.977 1.00 89.69 202 ALA A O 1
ATOM 1651 N N . LEU A 1 203 ? -4.312 0.003 2.779 1.00 91.81 203 LEU A N 1
ATOM 1652 C CA . LEU A 1 203 ? -3.157 0.030 1.875 1.00 91.81 203 LEU A CA 1
ATOM 1653 C C . LEU A 1 203 ? -3.066 1.343 1.091 1.00 91.81 203 LEU A C 1
ATOM 1655 O O . LEU A 1 203 ? -1.994 1.943 1.035 1.00 91.81 203 LEU A O 1
ATOM 1659 N N . ASN A 1 204 ? -4.177 1.813 0.519 1.00 88.81 204 ASN A N 1
ATOM 1660 C CA . ASN A 1 204 ? -4.191 3.085 -0.205 1.00 88.81 204 ASN A CA 1
ATOM 1661 C C . ASN A 1 204 ? -4.005 4.279 0.730 1.00 88.81 204 ASN A C 1
ATOM 1663 O O . ASN A 1 204 ? -3.273 5.193 0.381 1.00 88.81 204 ASN A O 1
ATOM 1667 N N . ARG A 1 205 ? -4.591 4.246 1.931 1.00 84.00 205 ARG A N 1
ATOM 1668 C CA . ARG A 1 205 ? -4.387 5.286 2.943 1.00 84.00 205 ARG A CA 1
ATOM 1669 C C . ARG A 1 205 ? -2.955 5.307 3.480 1.00 84.00 205 ARG A C 1
ATOM 1671 O O . ARG A 1 205 ? -2.481 6.338 3.933 1.00 84.00 205 ARG A O 1
ATOM 1678 N N . SER A 1 206 ? -2.250 4.180 3.414 1.00 82.69 206 SER A N 1
ATOM 1679 C CA . SER A 1 206 ? -0.890 4.042 3.932 1.00 82.69 206 SER A CA 1
ATOM 1680 C C . SER A 1 206 ? 0.173 4.716 3.073 1.00 82.69 206 SER A C 1
ATOM 1682 O O . SER A 1 206 ? 1.282 4.854 3.567 1.00 82.69 206 SER A O 1
ATOM 1684 N N . VAL A 1 207 ? -0.113 5.141 1.841 1.00 81.50 207 VAL A N 1
ATOM 1685 C CA . VAL A 1 207 ? 0.844 5.821 0.945 1.00 81.50 207 VAL A CA 1
ATOM 1686 C C . VAL A 1 207 ? 0.166 7.026 0.296 1.00 81.50 207 VAL A C 1
ATOM 1688 O O . VAL A 1 207 ? -1.041 7.009 0.059 1.00 81.50 207 VAL A O 1
ATOM 1691 N N . GLU A 1 208 ? 0.933 8.071 -0.003 1.00 77.88 208 GLU A N 1
ATOM 1692 C CA . GLU A 1 208 ? 0.451 9.126 -0.898 1.00 77.88 208 GLU A CA 1
ATOM 1693 C C . GLU A 1 208 ? 0.260 8.613 -2.332 1.00 77.88 208 GLU A C 1
ATOM 1695 O O . GLU A 1 208 ? 0.657 7.500 -2.686 1.00 77.88 208 GLU A O 1
ATOM 1700 N N . ASP A 1 209 ? -0.316 9.463 -3.181 1.00 76.44 209 ASP A N 1
ATOM 1701 C CA . ASP A 1 209 ? -0.343 9.261 -4.626 1.00 76.44 209 ASP A CA 1
ATOM 1702 C C . ASP A 1 209 ? 1.066 8.967 -5.173 1.00 76.44 209 ASP A C 1
ATOM 1704 O O . ASP A 1 209 ? 1.989 9.774 -5.027 1.00 76.44 209 ASP A O 1
ATOM 1708 N N . ILE A 1 210 ? 1.230 7.806 -5.815 1.00 80.12 210 ILE A N 1
ATOM 1709 C CA . ILE A 1 210 ? 2.542 7.228 -6.147 1.00 80.12 210 ILE A CA 1
ATOM 1710 C C . ILE A 1 210 ? 3.162 7.968 -7.335 1.00 80.12 210 ILE A C 1
ATOM 1712 O O . ILE A 1 210 ? 3.055 7.570 -8.503 1.00 80.12 210 ILE A O 1
ATOM 1716 N N . SER A 1 211 ? 3.793 9.087 -7.009 1.00 77.50 211 SER A N 1
ATOM 1717 C CA . SER A 1 211 ? 4.446 9.985 -7.948 1.00 77.50 211 SER A CA 1
ATOM 1718 C C . SER A 1 211 ? 5.899 9.576 -8.139 1.00 77.50 211 SER A C 1
ATOM 1720 O O . SER A 1 211 ? 6.596 9.210 -7.195 1.00 77.50 211 SER A O 1
ATOM 1722 N N . LEU A 1 212 ? 6.359 9.633 -9.385 1.00 80.31 212 LEU A N 1
ATOM 1723 C CA . LEU A 1 212 ? 7.729 9.279 -9.730 1.00 80.31 212 LEU A CA 1
ATOM 1724 C C . LEU A 1 212 ? 8.601 10.538 -9.662 1.00 80.31 212 LEU A C 1
ATOM 1726 O O . LEU A 1 212 ? 8.206 11.568 -10.200 1.00 80.31 212 LEU A O 1
ATOM 1730 N N . ALA A 1 213 ? 9.772 10.491 -9.042 1.00 72.25 213 ALA A N 1
ATOM 1731 C CA . ALA A 1 213 ? 10.720 11.597 -8.987 1.00 72.25 213 ALA A CA 1
ATOM 1732 C C . ALA A 1 213 ? 11.338 11.866 -10.371 1.00 72.25 213 ALA A C 1
ATOM 1734 O O . ALA A 1 213 ? 11.506 10.957 -11.184 1.00 72.25 213 ALA A O 1
ATOM 1735 N N . LEU A 1 214 ? 11.656 13.133 -10.661 1.00 63.31 214 LEU A N 1
ATOM 1736 C CA . LEU A 1 214 ? 12.270 13.574 -11.927 1.00 63.31 214 LEU A CA 1
ATOM 1737 C C . LEU A 1 214 ? 13.742 13.149 -12.068 1.00 63.31 214 LEU A C 1
ATOM 1739 O O . LEU A 1 214 ? 14.241 13.065 -13.188 1.00 63.31 214 LEU A O 1
ATOM 1743 N N . SER A 1 215 ? 14.413 12.914 -10.941 1.00 59.16 215 SER A N 1
ATOM 1744 C CA . SER A 1 215 ? 15.845 12.620 -10.774 1.00 59.16 215 SER A CA 1
ATOM 1745 C C . SER A 1 215 ? 16.307 11.355 -11.496 1.00 59.16 215 SER A C 1
ATOM 1747 O O . SER A 1 215 ? 17.427 11.318 -12.003 1.00 59.16 215 SER A O 1
ATOM 1749 N N . ASN A 1 216 ? 15.456 10.332 -11.579 1.00 65.19 216 ASN A N 1
ATOM 1750 C CA . ASN A 1 216 ? 15.824 9.027 -12.118 1.00 65.19 216 ASN A CA 1
ATOM 1751 C C . ASN A 1 216 ? 14.650 8.405 -12.889 1.00 65.19 216 ASN A C 1
ATOM 1753 O O . ASN A 1 216 ? 13.873 7.608 -12.365 1.00 65.19 216 ASN A O 1
ATOM 1757 N N . ARG A 1 217 ? 14.508 8.838 -14.148 1.00 71.94 217 ARG A N 1
ATOM 1758 C CA . ARG A 1 217 ? 13.524 8.329 -15.118 1.00 71.94 217 ARG A CA 1
ATOM 1759 C C . ARG A 1 217 ? 14.241 7.889 -16.385 1.00 71.94 217 ARG A C 1
ATOM 1761 O O . ARG A 1 217 ? 14.145 8.536 -17.429 1.00 71.94 217 ARG A O 1
ATOM 1768 N N . ALA A 1 218 ? 15.022 6.822 -16.278 1.00 86.12 218 ALA A N 1
ATOM 1769 C CA . ALA A 1 218 ? 15.665 6.233 -17.443 1.00 86.12 218 ALA A CA 1
ATOM 1770 C C . ALA A 1 218 ? 14.756 5.162 -18.049 1.00 86.12 218 ALA A C 1
ATOM 1772 O O . ALA A 1 218 ? 14.082 4.415 -17.339 1.00 86.12 218 ALA A O 1
ATOM 1773 N N . TYR A 1 219 ? 14.745 5.078 -19.375 1.00 93.75 219 TYR A N 1
ATOM 1774 C CA . TYR A 1 219 ? 14.038 4.022 -20.080 1.00 93.75 219 TYR A CA 1
ATOM 1775 C C . TYR A 1 219 ? 14.886 3.466 -21.219 1.00 93.75 219 TYR A C 1
ATOM 1777 O O . TYR A 1 219 ? 15.726 4.155 -21.801 1.00 93.75 219 TYR A O 1
ATOM 1785 N N . HIS A 1 220 ? 14.623 2.213 -21.564 1.00 96.25 220 HIS A N 1
ATOM 1786 C CA . HIS A 1 220 ? 15.119 1.594 -22.783 1.00 96.25 220 HIS A CA 1
ATOM 1787 C C . HIS A 1 220 ? 14.009 0.738 -23.379 1.00 96.25 220 HIS A C 1
ATOM 1789 O O . HIS A 1 220 ? 13.396 -0.056 -22.670 1.00 96.25 220 HIS A O 1
ATOM 1795 N N . TYR A 1 221 ? 13.754 0.896 -24.676 1.00 97.56 221 TYR A N 1
ATOM 1796 C CA . TYR A 1 221 ? 12.799 0.062 -25.393 1.00 97.56 221 TYR A CA 1
ATOM 1797 C C . TYR A 1 221 ? 13.524 -0.778 -26.442 1.00 97.56 221 TYR A C 1
ATOM 1799 O O . TYR A 1 221 ? 14.182 -0.231 -27.328 1.00 97.56 221 TYR A O 1
ATOM 1807 N N . ALA A 1 222 ? 13.380 -2.097 -26.342 1.00 97.00 222 ALA A N 1
ATOM 1808 C CA . ALA A 1 222 ? 13.878 -3.059 -27.312 1.00 97.00 222 ALA A CA 1
ATOM 1809 C C . ALA A 1 222 ? 12.722 -3.465 -28.247 1.00 97.00 222 ALA A C 1
ATOM 1811 O O . ALA A 1 222 ? 11.882 -4.282 -27.858 1.00 97.00 222 ALA A O 1
ATOM 1812 N N . PRO A 1 223 ? 12.637 -2.903 -29.471 1.00 94.56 223 PRO A N 1
ATOM 1813 C CA . PRO A 1 223 ? 11.491 -3.112 -30.355 1.00 94.56 223 PRO A CA 1
ATOM 1814 C C . PRO A 1 223 ? 11.360 -4.559 -30.834 1.00 94.56 223 PRO A C 1
ATOM 1816 O O . PRO A 1 223 ? 10.242 -5.047 -30.951 1.00 94.56 223 PRO A O 1
ATOM 1819 N N . ASP A 1 224 ? 12.478 -5.257 -31.047 1.00 96.44 224 ASP A N 1
ATOM 1820 C CA . ASP A 1 224 ? 12.482 -6.636 -31.555 1.00 96.44 224 ASP A CA 1
ATOM 1821 C C . ASP A 1 224 ? 11.919 -7.649 -30.547 1.00 96.44 224 ASP A C 1
ATOM 1823 O O . ASP A 1 224 ? 11.406 -8.699 -30.931 1.00 96.44 224 ASP A O 1
ATOM 1827 N N . THR A 1 225 ? 12.012 -7.345 -29.249 1.00 96.19 225 THR A N 1
ATOM 1828 C CA . THR A 1 225 ? 11.486 -8.186 -28.164 1.00 96.19 225 THR A CA 1
ATOM 1829 C C . THR A 1 225 ? 10.233 -7.605 -27.512 1.00 96.19 225 THR A C 1
ATOM 1831 O O . THR A 1 225 ? 9.650 -8.261 -26.646 1.00 96.19 225 THR A O 1
ATOM 1834 N N . GLU A 1 226 ? 9.807 -6.410 -27.936 1.00 97.75 226 GLU A N 1
ATOM 1835 C CA . GLU A 1 226 ? 8.719 -5.625 -27.340 1.00 97.75 226 GLU A CA 1
ATOM 1836 C C . GLU A 1 226 ? 8.905 -5.430 -25.829 1.00 97.75 226 GLU A C 1
ATOM 1838 O O . GLU A 1 226 ? 7.979 -5.613 -25.035 1.00 97.75 226 GLU A O 1
ATOM 1843 N N . GLN A 1 227 ? 10.133 -5.120 -25.409 1.00 98.19 227 GLN A N 1
ATOM 1844 C CA . GLN A 1 227 ? 10.477 -4.976 -23.996 1.00 98.19 227 GLN A CA 1
ATOM 1845 C C . GLN A 1 227 ? 10.764 -3.525 -23.633 1.00 98.19 227 GLN A C 1
ATOM 1847 O O . GLN A 1 227 ? 11.602 -2.876 -24.255 1.00 98.19 227 GLN A O 1
ATOM 1852 N N . LEU A 1 228 ? 10.090 -3.038 -22.593 1.00 97.69 228 LEU A N 1
ATOM 1853 C CA . LEU A 1 228 ? 10.307 -1.724 -22.001 1.00 97.69 228 LEU A CA 1
ATOM 1854 C C . LEU A 1 228 ? 10.961 -1.887 -20.627 1.00 97.69 228 LEU A C 1
ATOM 1856 O O . LEU A 1 228 ? 10.344 -2.416 -19.701 1.00 97.69 228 LEU A O 1
ATOM 1860 N N . SER A 1 229 ? 12.196 -1.412 -20.508 1.00 97.06 229 SER A N 1
ATOM 1861 C CA . SER A 1 229 ? 12.904 -1.248 -19.240 1.00 97.06 229 SER A CA 1
ATOM 1862 C C . SER A 1 229 ? 12.658 0.152 -18.696 1.00 97.06 229 SER A C 1
ATOM 1864 O O . SER A 1 229 ? 12.801 1.127 -19.437 1.00 97.06 229 SER A O 1
ATOM 1866 N N . LEU A 1 230 ? 12.334 0.247 -17.411 1.00 94.69 230 LEU A N 1
ATOM 1867 C CA . LEU A 1 230 ? 12.102 1.489 -16.682 1.00 94.69 230 LEU A CA 1
ATOM 1868 C C . LEU A 1 230 ? 12.911 1.479 -15.386 1.00 94.69 230 LEU A C 1
ATOM 1870 O O . LEU A 1 230 ? 12.736 0.581 -14.559 1.00 94.69 230 LEU A O 1
ATOM 1874 N N . ASP A 1 231 ? 13.735 2.504 -15.200 1.00 93.19 231 ASP A N 1
ATOM 1875 C CA . ASP A 1 231 ? 14.312 2.859 -13.909 1.00 93.19 231 ASP A CA 1
ATOM 1876 C C . ASP A 1 231 ? 13.500 4.041 -13.375 1.00 93.19 231 ASP A C 1
ATOM 1878 O O . ASP A 1 231 ? 13.445 5.100 -14.005 1.00 93.19 231 ASP A O 1
ATOM 1882 N N . LEU A 1 232 ? 12.807 3.815 -12.261 1.00 91.50 232 LEU A N 1
ATOM 1883 C CA . LEU A 1 232 ? 11.861 4.743 -11.654 1.00 91.50 232 LEU A CA 1
ATOM 1884 C C . LEU A 1 232 ? 12.271 5.022 -10.212 1.00 91.50 232 LEU A C 1
ATOM 1886 O O . LEU A 1 232 ? 12.709 4.118 -9.503 1.00 91.50 232 LEU A O 1
ATOM 1890 N N . GLU A 1 233 ? 12.048 6.238 -9.745 1.00 91.00 233 GLU A N 1
ATOM 1891 C CA . GLU A 1 233 ? 12.309 6.630 -8.363 1.00 91.00 233 GLU A CA 1
ATOM 1892 C C . GLU A 1 233 ? 11.048 7.214 -7.742 1.00 91.00 233 GLU A C 1
ATOM 1894 O O . GLU A 1 233 ? 10.295 7.904 -8.417 1.00 91.00 233 GLU A O 1
ATOM 1899 N N . GLN A 1 234 ? 10.794 6.899 -6.479 1.00 88.75 234 GLN A N 1
ATOM 1900 C CA . GLN A 1 234 ? 9.834 7.583 -5.621 1.00 88.75 234 GLN A CA 1
ATOM 1901 C C . GLN A 1 234 ? 10.648 8.299 -4.549 1.00 88.75 234 GLN A C 1
ATOM 1903 O O . GLN A 1 234 ? 11.571 7.703 -3.991 1.00 88.75 234 GLN A O 1
ATOM 1908 N N . GLU A 1 235 ? 10.287 9.536 -4.250 1.00 84.94 235 GLU A N 1
ATOM 1909 C CA . GLU A 1 235 ? 10.880 10.327 -3.178 1.00 84.94 235 GLU A CA 1
ATOM 1910 C C . GLU A 1 235 ? 9.739 10.928 -2.363 1.00 84.94 235 GLU A C 1
ATOM 1912 O O . GLU A 1 235 ? 8.728 11.363 -2.921 1.00 84.94 235 GLU A O 1
ATOM 1917 N N . ASP A 1 236 ? 9.872 10.896 -1.043 1.00 79.06 236 ASP A N 1
ATOM 1918 C CA . ASP A 1 236 ? 8.916 11.543 -0.159 1.00 79.06 236 ASP A CA 1
ATOM 1919 C C . ASP A 1 236 ? 9.094 13.073 -0.193 1.00 79.06 236 ASP A C 1
ATOM 1921 O O . ASP A 1 236 ? 10.128 13.594 -0.604 1.00 79.06 236 ASP A O 1
ATOM 1925 N N . LYS A 1 237 ? 8.099 13.837 0.271 1.00 74.38 237 LYS A N 1
ATOM 1926 C CA . LYS A 1 237 ? 8.143 15.316 0.194 1.00 74.38 237 LYS A CA 1
ATOM 1927 C C . LYS A 1 237 ? 9.365 15.948 0.873 1.00 74.38 237 LYS A C 1
ATOM 1929 O O . LYS A 1 237 ? 9.754 17.056 0.511 1.00 74.38 237 LYS A O 1
ATOM 1934 N N . ASN A 1 238 ? 9.942 15.259 1.855 1.00 74.00 238 ASN A N 1
ATOM 1935 C CA . ASN A 1 238 ? 11.055 15.758 2.654 1.00 74.00 238 ASN A CA 1
ATOM 1936 C C . ASN A 1 238 ? 12.422 15.258 2.155 1.00 74.00 238 ASN A C 1
ATOM 1938 O O . ASN A 1 238 ? 13.435 15.602 2.764 1.00 74.00 238 ASN A O 1
ATOM 1942 N N . GLY A 1 239 ? 12.477 14.431 1.105 1.00 75.69 239 GLY A N 1
ATOM 1943 C CA . GLY A 1 239 ? 13.710 13.780 0.649 1.00 75.69 239 GLY A CA 1
ATOM 1944 C C . GLY A 1 239 ? 14.381 12.921 1.728 1.00 75.69 239 GLY A C 1
ATOM 1945 O O . GLY A 1 239 ? 15.598 12.745 1.738 1.00 75.69 239 GLY A O 1
ATOM 1946 N N . SER A 1 240 ? 13.591 12.445 2.691 1.00 77.75 240 SER A N 1
ATOM 1947 C CA . SER A 1 240 ? 13.986 11.561 3.787 1.00 77.75 240 SER A CA 1
ATOM 1948 C C . SER A 1 240 ? 13.940 10.091 3.369 1.00 77.75 240 SER A C 1
ATOM 1950 O O . SER A 1 240 ? 14.649 9.249 3.925 1.00 77.75 240 SER A O 1
ATOM 1952 N N . SER A 1 241 ? 13.093 9.771 2.391 1.00 81.88 241 SER A N 1
ATOM 1953 C CA . SER A 1 241 ? 12.812 8.414 1.949 1.00 81.88 241 SER A CA 1
ATOM 1954 C C . SER A 1 241 ? 12.845 8.338 0.431 1.00 81.88 241 SER A C 1
ATOM 1956 O O . SER A 1 241 ? 12.218 9.142 -0.251 1.00 81.88 241 SER A O 1
ATOM 1958 N N . ILE A 1 242 ? 13.557 7.344 -0.095 1.00 88.38 242 ILE A N 1
ATOM 1959 C CA . ILE A 1 242 ? 13.717 7.105 -1.530 1.00 88.38 242 ILE A CA 1
ATOM 1960 C C . ILE A 1 242 ? 13.490 5.620 -1.818 1.00 88.38 242 ILE A C 1
ATOM 1962 O O . ILE A 1 242 ? 14.077 4.760 -1.156 1.00 88.38 242 ILE A O 1
ATOM 1966 N N . VAL A 1 243 ? 12.678 5.308 -2.831 1.00 91.50 243 VAL A N 1
ATOM 1967 C CA . VAL A 1 243 ? 12.536 3.960 -3.411 1.00 91.50 243 VAL A CA 1
ATOM 1968 C C . VAL A 1 243 ? 12.939 4.006 -4.874 1.00 91.50 243 VAL A C 1
ATOM 1970 O O . VAL A 1 243 ? 12.294 4.676 -5.673 1.00 91.50 243 VAL A O 1
ATOM 1973 N N . VAL A 1 244 ? 13.942 3.223 -5.259 1.00 93.69 244 VAL A N 1
ATOM 1974 C CA . VAL A 1 244 ? 14.324 3.040 -6.664 1.00 93.69 244 VAL A CA 1
ATOM 1975 C C . VAL A 1 244 ? 13.828 1.688 -7.148 1.00 93.69 244 VAL A C 1
ATOM 1977 O O . VAL A 1 244 ? 14.110 0.652 -6.546 1.00 93.69 244 VAL A O 1
ATOM 1980 N N . SER A 1 245 ? 13.117 1.701 -8.268 1.00 94.38 245 SER A N 1
ATOM 1981 C CA . SER A 1 245 ? 12.506 0.551 -8.922 1.00 94.38 245 SER A CA 1
ATOM 1982 C C . SER A 1 245 ? 13.125 0.328 -10.295 1.00 94.38 245 SER A C 1
ATOM 1984 O O . SER A 1 245 ? 13.215 1.256 -11.090 1.00 94.38 245 SER A O 1
ATOM 1986 N N . LYS A 1 246 ? 13.501 -0.915 -10.595 1.00 95.75 246 LYS A N 1
ATOM 1987 C CA . LYS A 1 246 ? 13.864 -1.367 -11.942 1.00 95.75 246 LYS A CA 1
ATOM 1988 C C . LYS A 1 246 ? 12.821 -2.349 -12.425 1.00 95.75 246 LYS A C 1
ATOM 1990 O O . LYS A 1 246 ? 12.620 -3.385 -11.788 1.00 95.75 246 LYS A O 1
ATOM 1995 N N . ILE A 1 247 ? 12.161 -2.022 -13.526 1.00 96.19 247 ILE A N 1
ATOM 1996 C CA . ILE A 1 247 ? 11.031 -2.784 -14.051 1.00 96.19 247 ILE A CA 1
ATOM 1997 C C . ILE A 1 247 ? 11.297 -3.124 -15.511 1.00 96.19 247 ILE A C 1
ATOM 1999 O O . ILE A 1 247 ? 11.636 -2.248 -16.300 1.00 96.19 247 ILE A O 1
ATOM 2003 N N . LEU A 1 248 ? 11.114 -4.390 -15.874 1.00 97.94 248 LEU A N 1
ATOM 2004 C CA . LEU A 1 248 ? 11.128 -4.855 -17.257 1.00 97.94 248 LEU A CA 1
ATOM 2005 C C . LEU A 1 248 ? 9.742 -5.378 -17.617 1.00 97.94 248 LEU A C 1
ATOM 2007 O O . LEU A 1 248 ? 9.251 -6.318 -16.992 1.00 97.94 248 LEU A O 1
ATOM 2011 N N . LEU A 1 249 ? 9.119 -4.794 -18.634 1.00 97.94 249 LEU A N 1
ATOM 2012 C CA . LEU A 1 249 ? 7.760 -5.113 -19.065 1.00 97.94 249 LEU A CA 1
ATOM 2013 C C . LEU A 1 249 ? 7.749 -5.584 -20.518 1.00 97.94 249 LEU A C 1
ATOM 2015 O O . LEU A 1 249 ? 8.513 -5.077 -21.336 1.00 97.94 249 LEU A O 1
ATOM 2019 N N . LYS A 1 250 ? 6.829 -6.492 -20.865 1.00 97.69 250 LYS A N 1
ATOM 2020 C CA . LYS A 1 250 ? 6.469 -6.747 -22.266 1.00 97.69 250 LYS A CA 1
ATOM 2021 C C . LYS A 1 250 ? 5.366 -5.776 -22.686 1.00 97.69 250 LYS A C 1
ATOM 2023 O O . LYS A 1 250 ? 4.257 -5.857 -22.161 1.00 97.69 250 LYS A O 1
ATOM 2028 N N . VAL A 1 251 ? 5.667 -4.863 -23.607 1.00 96.69 251 VAL A N 1
ATOM 2029 C CA . VAL A 1 251 ? 4.783 -3.753 -23.988 1.00 96.69 251 VAL A CA 1
ATOM 2030 C C . VAL A 1 251 ? 4.852 -3.524 -25.493 1.00 96.69 251 VAL A C 1
ATOM 2032 O O . VAL A 1 251 ? 5.930 -3.381 -26.056 1.00 96.69 251 VAL A O 1
ATOM 2035 N N . GLN A 1 252 ? 3.688 -3.446 -26.137 1.00 96.38 252 GLN A N 1
ATOM 2036 C CA . GLN A 1 252 ? 3.576 -3.138 -27.564 1.00 96.38 252 GLN A CA 1
ATOM 2037 C C . GLN A 1 252 ? 4.109 -1.726 -27.886 1.00 96.38 252 GLN A C 1
ATOM 2039 O O . GLN A 1 252 ? 3.942 -0.825 -27.057 1.00 96.38 252 GLN A O 1
ATOM 2044 N N . PRO A 1 253 ? 4.669 -1.481 -29.090 1.00 96.44 253 PRO A N 1
ATOM 2045 C CA . PRO A 1 253 ? 5.344 -0.222 -29.423 1.00 96.44 253 PRO A CA 1
ATOM 2046 C C . PRO A 1 253 ? 4.518 1.046 -29.170 1.00 96.44 253 PRO A C 1
ATOM 2048 O O . PRO A 1 253 ? 5.034 2.019 -28.626 1.00 96.44 253 PRO A O 1
ATOM 2051 N N . GLU A 1 254 ? 3.234 1.043 -29.535 1.00 94.06 254 GLU A N 1
ATOM 2052 C CA . GLU A 1 254 ? 2.351 2.206 -29.364 1.00 94.06 254 GLU A CA 1
ATOM 2053 C C . GLU A 1 254 ? 2.142 2.555 -27.886 1.00 94.06 254 GLU A C 1
ATOM 2055 O O . GLU A 1 254 ? 2.180 3.723 -27.499 1.00 94.06 254 GLU A O 1
ATOM 2060 N N . LEU A 1 255 ? 1.982 1.534 -27.046 1.00 93.75 255 LEU A N 1
ATOM 2061 C CA . LEU A 1 255 ? 1.770 1.701 -25.614 1.00 93.75 255 LEU A CA 1
ATOM 2062 C C . LEU A 1 255 ? 3.074 2.042 -24.885 1.00 93.75 255 LEU A C 1
ATOM 2064 O O . LEU A 1 255 ? 3.070 2.874 -23.982 1.00 93.75 255 LEU A O 1
ATOM 2068 N N . ALA A 1 256 ? 4.200 1.467 -25.315 1.00 95.12 256 ALA A N 1
ATOM 2069 C CA . ALA A 1 256 ? 5.518 1.837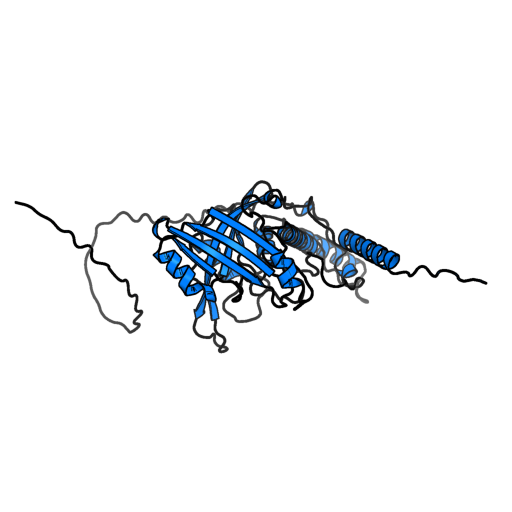 -24.813 1.00 95.12 256 ALA A CA 1
ATOM 2070 C C . ALA A 1 256 ? 5.815 3.311 -25.112 1.00 95.12 256 ALA A C 1
ATOM 2072 O O . ALA A 1 256 ? 6.254 4.042 -24.227 1.00 95.12 256 ALA A O 1
ATOM 2073 N N . LYS A 1 257 ? 5.494 3.769 -26.330 1.00 93.62 257 LYS A N 1
ATOM 2074 C CA . LYS A 1 257 ? 5.593 5.178 -26.715 1.00 93.62 257 LYS A CA 1
ATOM 2075 C C . LYS A 1 257 ? 4.724 6.067 -25.823 1.00 93.62 257 LYS A C 1
ATOM 2077 O O . LYS A 1 257 ? 5.235 7.054 -25.307 1.00 93.62 257 LYS A O 1
ATOM 2082 N N . LEU A 1 258 ? 3.463 5.694 -25.579 1.00 90.38 258 LEU A N 1
ATOM 2083 C CA . LEU A 1 258 ? 2.569 6.442 -24.688 1.00 90.38 258 LEU A CA 1
ATOM 2084 C C . LEU A 1 258 ? 3.150 6.589 -23.272 1.00 90.38 258 LEU A C 1
ATOM 2086 O O . LEU A 1 258 ? 3.136 7.687 -22.720 1.00 90.38 258 LEU A O 1
ATOM 2090 N N . ILE A 1 259 ? 3.666 5.499 -22.695 1.00 91.12 259 ILE A N 1
ATOM 2091 C CA . ILE A 1 259 ? 4.282 5.502 -21.359 1.00 91.12 259 ILE A CA 1
ATOM 2092 C C . ILE A 1 259 ? 5.503 6.426 -21.343 1.00 91.12 259 ILE A C 1
ATOM 2094 O O . ILE A 1 259 ? 5.614 7.283 -20.470 1.00 91.12 259 ILE A O 1
ATOM 2098 N N . VAL A 1 260 ? 6.391 6.283 -22.331 1.00 90.62 260 VAL A N 1
ATOM 2099 C CA . VAL A 1 260 ? 7.641 7.045 -22.437 1.00 90.62 260 VAL A CA 1
ATOM 2100 C C . VAL A 1 260 ? 7.392 8.543 -22.626 1.00 90.62 260 VAL A C 1
ATOM 2102 O O . VAL A 1 260 ? 7.998 9.357 -21.932 1.00 90.62 260 VAL A O 1
ATOM 2105 N N . GLU A 1 261 ? 6.481 8.921 -23.525 1.00 89.62 261 GLU A N 1
ATOM 2106 C CA . GLU A 1 261 ? 6.141 10.326 -23.793 1.00 89.62 261 GLU A CA 1
ATOM 2107 C C . GLU A 1 261 ? 5.522 11.021 -22.574 1.00 89.62 261 GLU A C 1
ATOM 2109 O O . GLU A 1 261 ? 5.646 12.237 -22.433 1.00 89.62 261 GLU A O 1
ATOM 2114 N N . ASN A 1 262 ? 4.904 10.254 -21.672 1.00 86.94 262 ASN A N 1
ATOM 2115 C CA . ASN A 1 262 ? 4.270 10.764 -20.461 1.00 86.94 262 ASN A CA 1
ATOM 2116 C C . ASN A 1 262 ? 5.056 10.447 -19.184 1.00 86.94 262 ASN A C 1
ATOM 2118 O O . ASN A 1 262 ? 4.523 10.677 -18.101 1.00 86.94 262 ASN A O 1
ATOM 2122 N N . LEU A 1 263 ? 6.317 9.992 -19.271 1.00 84.62 263 LEU A N 1
ATOM 2123 C CA . LEU A 1 263 ? 7.145 9.651 -18.100 1.00 84.62 263 LEU A CA 1
ATOM 2124 C C . LEU A 1 263 ? 7.173 10.758 -17.049 1.00 84.62 263 LEU A C 1
ATOM 2126 O O . LEU A 1 263 ? 7.310 10.474 -15.861 1.00 84.62 263 LEU A O 1
ATOM 2130 N N . THR A 1 264 ? 7.037 12.019 -17.471 1.00 80.19 264 THR A N 1
ATOM 2131 C CA . THR A 1 264 ? 7.103 13.140 -16.543 1.00 80.19 264 THR A CA 1
ATOM 2132 C C . THR A 1 264 ? 5.898 13.297 -15.629 1.00 80.19 264 THR A C 1
ATOM 2134 O O . THR A 1 264 ? 6.037 13.805 -14.515 1.00 80.19 264 THR A O 1
ATOM 2137 N N . LEU A 1 265 ? 4.746 12.841 -16.111 1.00 81.31 265 LEU A N 1
ATOM 2138 C CA . LEU A 1 265 ? 3.438 12.910 -15.466 1.00 81.31 265 LEU A CA 1
ATOM 2139 C C . LEU A 1 265 ? 2.958 11.529 -15.002 1.00 81.31 265 LEU A C 1
ATOM 2141 O O . LEU A 1 265 ? 1.874 11.411 -14.429 1.00 81.31 265 LEU A O 1
ATOM 2145 N N . LEU A 1 266 ? 3.744 10.492 -15.294 1.00 85.75 266 LEU A N 1
ATOM 2146 C CA . LEU A 1 266 ? 3.409 9.103 -15.055 1.00 85.75 266 LEU A CA 1
ATOM 2147 C C . LEU A 1 266 ? 3.339 8.827 -13.556 1.00 85.75 266 LEU A C 1
ATOM 2149 O O . LEU A 1 266 ? 4.260 9.130 -12.796 1.00 85.75 266 LEU A O 1
ATOM 2153 N N . LYS A 1 267 ? 2.244 8.195 -13.165 1.00 88.06 267 LYS A N 1
ATOM 2154 C CA . LYS A 1 267 ? 2.028 7.604 -11.854 1.00 88.06 267 LYS A CA 1
ATOM 2155 C C . LYS A 1 267 ? 1.889 6.106 -12.010 1.00 88.06 267 LYS A C 1
ATOM 2157 O O . LYS A 1 267 ? 1.553 5.598 -13.086 1.00 88.06 267 LYS A O 1
ATOM 2162 N N . MET A 1 268 ? 2.170 5.402 -10.928 1.00 89.69 268 MET A N 1
ATOM 2163 C CA . MET A 1 268 ? 2.212 3.950 -10.915 1.00 89.69 268 MET A CA 1
ATOM 2164 C C . MET A 1 268 ? 1.154 3.401 -9.966 1.00 89.69 268 MET A C 1
ATOM 2166 O O . MET A 1 268 ? 0.959 3.910 -8.869 1.00 89.69 268 MET A O 1
ATOM 2170 N N . GLY A 1 269 ? 0.463 2.357 -10.400 1.00 92.31 269 GLY A N 1
ATOM 2171 C CA . GLY A 1 269 ? -0.456 1.584 -9.585 1.00 92.31 269 GLY A CA 1
ATOM 2172 C C . GLY A 1 269 ? -0.049 0.118 -9.550 1.00 92.31 269 GLY A C 1
ATOM 2173 O O . GLY A 1 269 ? 0.645 -0.381 -10.439 1.00 92.31 269 GLY A O 1
ATOM 2174 N N . TYR A 1 270 ? -0.491 -0.570 -8.507 1.00 95.38 270 TYR A N 1
ATOM 2175 C CA . TYR A 1 270 ? -0.160 -1.961 -8.225 1.00 95.38 270 TYR A CA 1
ATOM 2176 C C . TYR A 1 270 ? -1.445 -2.767 -8.113 1.00 95.38 270 TYR A C 1
ATOM 2178 O O . TYR A 1 270 ? -2.437 -2.275 -7.579 1.00 95.38 270 TYR A O 1
ATOM 2186 N N . VAL A 1 271 ? -1.419 -4.006 -8.595 1.00 96.44 271 VAL A N 1
ATOM 2187 C CA . VAL A 1 271 ? -2.509 -4.971 -8.434 1.00 96.44 271 VAL A CA 1
ATOM 2188 C C . VAL A 1 271 ? -1.979 -6.185 -7.690 1.00 96.44 271 VAL A C 1
ATOM 2190 O O . VAL A 1 271 ? -0.891 -6.690 -7.989 1.00 96.44 271 VAL A O 1
ATOM 2193 N N . PHE A 1 272 ? -2.762 -6.659 -6.730 1.00 96.56 272 PHE A N 1
ATOM 2194 C CA . PHE A 1 272 ? -2.457 -7.839 -5.938 1.00 96.56 272 PHE A CA 1
ATOM 2195 C C . PHE A 1 272 ? -3.647 -8.791 -5.935 1.00 96.56 272 PHE A C 1
ATOM 2197 O O . PHE A 1 272 ? -4.791 -8.351 -5.870 1.00 96.56 272 PHE A O 1
ATOM 2204 N N . ASN A 1 273 ? -3.366 -10.090 -5.934 1.00 95.06 273 ASN A N 1
ATOM 2205 C CA . ASN A 1 273 ? -4.358 -11.118 -5.643 1.00 95.06 273 ASN A CA 1
ATOM 2206 C C . ASN A 1 273 ? -4.341 -11.397 -4.136 1.00 95.06 273 ASN A C 1
ATOM 2208 O O . ASN A 1 273 ? -3.268 -11.611 -3.560 1.00 95.06 273 ASN A O 1
ATOM 2212 N N . PHE A 1 274 ? -5.512 -11.431 -3.511 1.00 94.88 274 PHE A N 1
ATOM 2213 C CA . PHE A 1 274 ? -5.682 -11.756 -2.103 1.00 94.88 274 PHE A CA 1
ATOM 2214 C C . PHE A 1 274 ? -6.186 -13.191 -1.927 1.00 94.88 274 PHE A C 1
ATOM 2216 O O . PHE A 1 274 ? -7.244 -13.564 -2.427 1.00 94.88 274 PHE A O 1
ATOM 2223 N N . HIS A 1 275 ? -5.441 -13.998 -1.174 1.00 93.94 275 HIS A N 1
ATOM 2224 C CA . HIS A 1 275 ? -5.835 -15.363 -0.829 1.00 93.94 275 HIS A CA 1
ATOM 2225 C C . HIS A 1 275 ? -5.186 -15.796 0.488 1.00 93.94 275 HIS A C 1
ATOM 2227 O O . HIS A 1 275 ? -4.029 -15.466 0.736 1.00 93.94 275 HIS A O 1
ATOM 2233 N N . ASP A 1 276 ? -5.910 -16.539 1.331 1.00 93.25 276 ASP A N 1
ATOM 2234 C CA . ASP A 1 276 ? -5.417 -17.051 2.622 1.00 93.25 276 ASP A CA 1
ATOM 2235 C C . ASP A 1 276 ? -4.764 -15.987 3.521 1.00 93.25 276 ASP A C 1
ATOM 2237 O O . ASP A 1 276 ? -3.717 -16.215 4.137 1.00 93.25 276 ASP A O 1
ATOM 2241 N N . ASN A 1 277 ? -5.375 -14.801 3.584 1.00 95.12 277 ASN A N 1
ATOM 2242 C CA . ASN A 1 277 ? -4.846 -13.640 4.301 1.00 95.12 277 ASN A CA 1
ATOM 2243 C C . ASN A 1 277 ? -3.468 -13.174 3.816 1.00 95.12 277 ASN A C 1
ATOM 2245 O O . ASN A 1 277 ? -2.746 -12.519 4.559 1.00 95.12 277 ASN A O 1
ATOM 2249 N N . LYS A 1 278 ? -3.088 -13.485 2.579 1.00 96.25 278 LYS A N 1
ATOM 2250 C CA . LYS A 1 278 ? -1.839 -13.045 1.959 1.00 96.25 278 LYS A CA 1
ATOM 2251 C C . LYS A 1 278 ? -2.124 -12.283 0.681 1.00 96.25 278 LYS A C 1
ATOM 2253 O O . LYS A 1 278 ? -3.102 -12.552 -0.015 1.00 96.25 278 LYS A O 1
ATOM 2258 N N . LEU A 1 279 ? -1.213 -11.375 0.354 1.00 96.12 279 LEU A N 1
ATOM 2259 C CA . LEU A 1 279 ? -1.169 -10.744 -0.955 1.00 96.12 279 LEU A CA 1
ATOM 2260 C C . LEU A 1 279 ? -0.103 -11.403 -1.811 1.00 96.12 279 LEU A C 1
ATOM 2262 O O . LEU A 1 279 ? 0.994 -11.691 -1.341 1.00 96.12 279 LEU A O 1
ATOM 2266 N N . ASN A 1 280 ? -0.428 -11.580 -3.084 1.00 94.50 280 ASN A N 1
ATOM 2267 C CA . ASN A 1 280 ? 0.519 -11.927 -4.126 1.00 94.50 280 ASN A CA 1
ATOM 2268 C C . ASN A 1 280 ? 0.500 -10.828 -5.175 1.00 94.50 280 ASN A C 1
ATOM 2270 O O . ASN A 1 280 ? -0.566 -10.380 -5.591 1.00 94.50 280 ASN A O 1
ATOM 2274 N N . PHE A 1 281 ? 1.673 -10.402 -5.618 1.00 96.00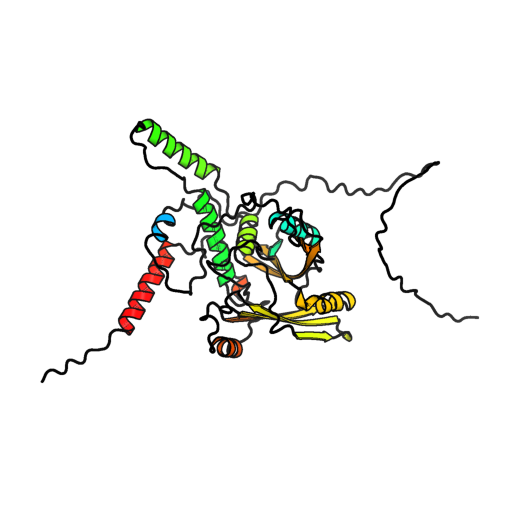 281 PHE A N 1
ATOM 2275 C CA . PHE A 1 281 ? 1.780 -9.407 -6.671 1.00 96.00 281 PHE A CA 1
ATOM 2276 C C . PHE A 1 281 ? 1.302 -9.954 -8.015 1.00 96.00 281 PHE A C 1
ATOM 2278 O O . PHE A 1 281 ? 1.810 -10.965 -8.497 1.00 96.00 281 PHE A O 1
ATOM 2285 N N . GLU A 1 282 ? 0.330 -9.268 -8.613 1.00 95.38 282 GLU A N 1
ATOM 2286 C CA . GLU A 1 282 ? -0.214 -9.615 -9.925 1.00 95.38 282 GLU A CA 1
ATOM 2287 C C . GLU A 1 282 ? 0.436 -8.776 -11.023 1.00 95.38 282 GLU A C 1
ATOM 2289 O O . GLU A 1 282 ? 0.806 -9.307 -12.071 1.00 95.38 282 GLU A O 1
ATOM 2294 N N . GLY A 1 283 ? 0.606 -7.475 -10.790 1.00 96.00 283 GLY A N 1
ATOM 2295 C CA . GLY A 1 283 ? 1.225 -6.605 -11.776 1.00 96.00 283 GLY A CA 1
ATOM 2296 C C . GLY A 1 283 ? 1.161 -5.125 -11.444 1.00 96.00 283 GLY A C 1
ATOM 2297 O O . GLY A 1 283 ? 0.748 -4.711 -10.360 1.00 96.00 283 GLY A O 1
ATOM 2298 N N . VAL A 1 284 ? 1.587 -4.331 -12.420 1.00 95.75 284 VAL A N 1
ATOM 2299 C CA . VAL A 1 284 ? 1.654 -2.870 -12.351 1.00 95.75 284 VAL A CA 1
ATOM 2300 C C . VAL A 1 284 ? 0.828 -2.275 -13.469 1.00 95.75 284 VAL A C 1
ATOM 2302 O O . VAL A 1 284 ? 0.730 -2.846 -14.551 1.00 95.75 284 VAL A O 1
ATOM 2305 N N . PHE A 1 285 ? 0.274 -1.102 -13.242 1.00 94.38 285 PHE A N 1
ATOM 2306 C CA . PHE A 1 285 ? -0.305 -0.290 -14.298 1.00 94.38 285 PHE A CA 1
ATOM 2307 C C . PHE A 1 285 ? 0.176 1.140 -14.133 1.00 94.38 285 PHE A C 1
ATOM 2309 O O . PHE A 1 285 ? 0.649 1.538 -13.068 1.00 94.38 285 PHE A O 1
ATOM 2316 N N . PHE A 1 286 ? 0.055 1.915 -15.197 1.00 92.00 286 PHE A N 1
ATOM 2317 C CA . PHE A 1 286 ? 0.386 3.322 -15.173 1.00 92.00 286 PHE A CA 1
ATOM 2318 C C . PHE A 1 286 ? -0.847 4.152 -15.464 1.00 92.00 286 PHE A C 1
ATOM 2320 O O . PHE A 1 286 ? -1.778 3.713 -16.140 1.00 92.00 286 PHE A O 1
ATOM 2327 N N . TYR A 1 287 ? -0.843 5.364 -14.941 1.00 88.50 287 TYR A N 1
ATOM 2328 C CA . TYR A 1 287 ? -1.865 6.356 -15.211 1.00 88.50 287 TYR A CA 1
ATOM 2329 C C . TYR A 1 287 ? -1.233 7.739 -15.126 1.00 88.50 287 TYR A C 1
ATOM 2331 O O . TYR A 1 287 ? -0.139 7.909 -14.592 1.00 88.50 287 TYR A O 1
ATOM 2339 N N . PHE A 1 288 ? -1.909 8.742 -15.661 1.00 83.44 288 PHE A N 1
ATOM 2340 C CA . PHE A 1 288 ? -1.507 10.128 -15.476 1.00 83.44 288 PHE A CA 1
ATOM 2341 C C . PHE A 1 288 ? -2.744 11.004 -15.405 1.00 83.44 288 PHE A C 1
ATOM 2343 O O . PHE A 1 288 ? -3.804 10.682 -15.946 1.00 83.44 288 PHE A O 1
ATOM 2350 N N . ASN A 1 289 ? -2.629 12.112 -14.686 1.00 76.50 289 ASN A N 1
ATOM 2351 C CA . ASN A 1 289 ? -3.784 12.957 -14.448 1.00 76.50 289 ASN A CA 1
ATOM 2352 C C . ASN A 1 289 ? -4.128 13.742 -15.719 1.00 76.50 289 ASN A C 1
ATOM 2354 O O . ASN A 1 289 ? -3.270 14.385 -16.321 1.00 76.50 289 ASN A O 1
ATOM 2358 N N . GLN A 1 290 ? -5.398 13.721 -16.118 1.00 68.75 290 GLN A N 1
ATOM 2359 C CA . GLN A 1 290 ? -5.926 14.699 -17.055 1.00 68.75 290 GLN A CA 1
ATOM 2360 C C . GLN A 1 290 ? -6.295 15.950 -16.264 1.00 68.75 290 GLN A C 1
ATOM 2362 O O . GLN A 1 290 ? -7.148 15.904 -15.376 1.00 68.75 290 GLN A O 1
ATOM 2367 N N . ILE A 1 291 ? -5.660 17.066 -16.613 1.00 65.94 291 ILE A N 1
ATOM 2368 C CA . ILE A 1 291 ? -6.022 18.379 -16.089 1.00 65.94 291 ILE A CA 1
ATOM 2369 C C . ILE A 1 291 ? -7.172 18.906 -16.948 1.00 65.94 291 ILE A C 1
ATOM 2371 O O . ILE A 1 291 ? -6.997 19.192 -18.134 1.00 65.94 291 ILE A O 1
ATOM 2375 N N . SER A 1 292 ? -8.370 18.981 -16.377 1.00 59.41 292 SER A N 1
ATOM 2376 C CA . SER A 1 292 ? -9.533 19.587 -17.027 1.00 59.41 292 SER A CA 1
ATOM 2377 C C . SER A 1 292 ? -9.653 21.072 -16.662 1.00 59.41 292 SER A C 1
ATOM 2379 O O . SER A 1 292 ? -8.934 21.574 -15.793 1.00 59.41 292 SER A O 1
ATOM 2381 N N . LYS A 1 293 ? -10.512 21.811 -17.383 1.00 53.59 293 LYS A N 1
ATOM 2382 C CA . LYS A 1 293 ? -10.698 23.252 -17.145 1.00 53.59 293 LYS A CA 1
ATOM 2383 C C . LYS A 1 293 ? -11.088 23.494 -15.689 1.00 53.59 293 LYS A C 1
ATOM 2385 O O . LYS A 1 293 ? -11.837 22.706 -15.119 1.00 53.59 293 LYS A O 1
ATOM 2390 N N . ALA A 1 294 ? -10.574 24.595 -15.147 1.00 56.91 294 ALA A N 1
ATOM 2391 C CA . ALA A 1 294 ? -10.733 24.970 -13.756 1.00 56.91 294 ALA A CA 1
ATOM 2392 C C . ALA A 1 294 ? -12.176 24.824 -13.252 1.00 56.91 294 ALA A C 1
ATOM 2394 O O . ALA A 1 294 ? -13.135 25.125 -13.974 1.00 56.91 294 ALA A O 1
ATOM 2395 N N . ASN A 1 295 ? -12.314 24.382 -12.004 1.00 56.03 295 ASN A N 1
ATOM 2396 C CA . ASN A 1 295 ? -13.589 24.405 -11.295 1.00 56.03 295 ASN A CA 1
ATOM 2397 C C . ASN A 1 295 ? -14.086 25.865 -11.133 1.00 56.03 295 ASN A C 1
ATOM 2399 O O . ASN A 1 295 ? -13.442 26.834 -11.543 1.00 56.03 295 ASN A O 1
ATOM 2403 N N . ARG A 1 296 ? -15.248 26.055 -10.498 1.00 53.75 296 ARG A N 1
ATOM 2404 C CA . ARG A 1 296 ? -15.803 27.400 -10.256 1.00 53.75 296 ARG A CA 1
ATOM 2405 C C . ARG A 1 296 ? -14.904 28.300 -9.383 1.00 53.75 296 ARG A C 1
ATOM 2407 O O . ARG A 1 296 ? -15.123 29.508 -9.411 1.00 53.75 296 ARG A O 1
ATOM 2414 N N . SER A 1 297 ? -13.930 27.751 -8.643 1.00 61.69 297 SER A N 1
ATOM 2415 C CA . SER A 1 297 ? -12.946 28.516 -7.855 1.00 61.69 297 SER A CA 1
ATOM 2416 C C . SER A 1 297 ? -11.684 28.899 -8.634 1.00 61.69 297 SER A C 1
ATOM 2418 O O . SER A 1 297 ? -10.897 29.694 -8.130 1.00 61.69 297 SER A O 1
ATOM 2420 N N . GLY A 1 298 ? -11.517 28.429 -9.876 1.00 55.09 298 GLY A N 1
ATOM 2421 C CA . GLY A 1 298 ? -10.344 28.739 -10.699 1.00 55.09 298 GLY A CA 1
ATOM 2422 C C . GLY A 1 298 ? -9.194 27.735 -10.565 1.00 55.09 298 GLY A C 1
ATOM 2423 O O . GLY A 1 298 ? -8.193 27.888 -11.264 1.00 55.09 298 GLY A O 1
ATOM 2424 N N . ASP A 1 299 ? -9.354 26.683 -9.758 1.00 54.00 299 ASP A N 1
ATOM 2425 C CA . ASP A 1 299 ? -8.323 25.669 -9.546 1.00 54.00 299 ASP A CA 1
ATOM 2426 C C . ASP A 1 299 ? -8.381 24.587 -10.636 1.00 54.00 299 ASP A C 1
ATOM 2428 O O . ASP A 1 299 ? -9.473 24.098 -10.961 1.00 54.00 299 ASP A O 1
ATOM 2432 N N . PRO A 1 300 ? -7.233 24.195 -11.226 1.00 55.62 300 PRO A N 1
ATOM 2433 C CA . PRO A 1 300 ? -7.182 23.120 -12.207 1.00 55.62 300 PRO A CA 1
ATOM 2434 C C . PRO A 1 300 ? -7.673 21.810 -11.588 1.00 55.62 300 PRO A C 1
ATOM 2436 O O . PRO A 1 300 ? -7.219 21.381 -10.530 1.00 55.62 300 PRO A O 1
ATOM 2439 N N . VAL A 1 301 ? -8.607 21.159 -12.277 1.00 59.19 301 VAL A N 1
ATOM 2440 C CA . VAL A 1 301 ? -9.188 19.897 -11.823 1.00 59.19 301 VAL A CA 1
ATOM 2441 C C . VAL A 1 301 ? -8.366 18.750 -12.384 1.00 59.19 301 VAL A C 1
ATOM 2443 O O . VAL A 1 301 ? -8.350 18.535 -13.596 1.00 59.19 301 VAL A O 1
ATOM 2446 N N . GLU A 1 302 ? -7.724 17.987 -11.507 1.00 64.88 302 GLU A N 1
ATOM 2447 C CA . GLU A 1 302 ? -6.996 16.778 -11.877 1.00 64.88 302 GLU A CA 1
ATOM 2448 C C . GLU A 1 302 ? -7.863 15.537 -11.687 1.00 64.88 302 GLU A C 1
ATOM 2450 O O . GLU A 1 302 ? -8.329 15.270 -10.584 1.00 64.88 302 GLU A O 1
ATOM 2455 N N . MET A 1 303 ? -8.026 14.747 -12.745 1.00 65.69 303 MET A N 1
ATOM 2456 C CA . MET A 1 303 ? -8.631 13.418 -12.665 1.00 65.69 303 MET A CA 1
ATOM 2457 C C . MET A 1 303 ? 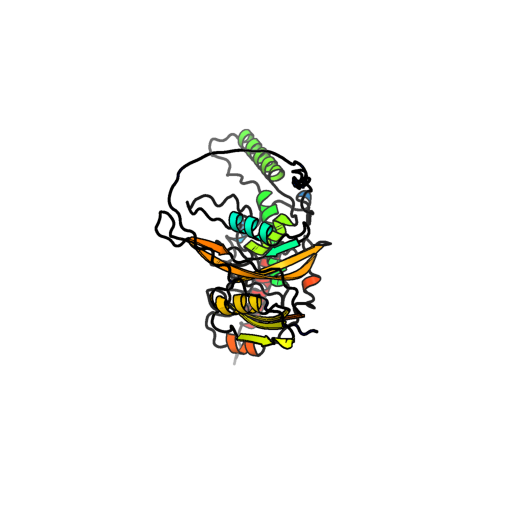-7.623 12.368 -13.100 1.00 65.69 303 MET A C 1
ATOM 2459 O O . MET A 1 303 ? -6.966 12.560 -14.125 1.00 65.69 303 MET A O 1
ATOM 2463 N N . ARG A 1 304 ? -7.553 11.226 -12.411 1.00 71.38 304 ARG A N 1
ATOM 2464 C CA . ARG A 1 304 ? -6.759 10.090 -12.901 1.00 71.38 304 ARG A CA 1
ATOM 2465 C C . ARG A 1 304 ? -7.322 9.623 -14.250 1.00 71.38 304 ARG A C 1
ATOM 2467 O O . ARG A 1 304 ? -8.502 9.280 -14.369 1.00 71.38 304 ARG A O 1
ATOM 2474 N N . ALA A 1 305 ? -6.496 9.664 -15.290 1.00 68.62 305 ALA A N 1
ATOM 2475 C CA . ALA A 1 305 ? -6.875 9.363 -16.665 1.00 68.62 305 ALA A CA 1
ATOM 2476 C C . ALA A 1 305 ? -5.845 8.438 -17.331 1.00 68.62 305 ALA A C 1
ATOM 2478 O O . ALA A 1 305 ? -4.797 8.138 -16.762 1.00 68.62 305 ALA A O 1
ATOM 2479 N N . ASN A 1 306 ? -6.172 7.974 -18.543 1.00 77.81 306 ASN A N 1
ATOM 2480 C CA . ASN A 1 306 ? -5.274 7.196 -19.405 1.00 77.81 306 ASN A CA 1
ATOM 2481 C C . ASN A 1 306 ? -4.590 6.029 -18.676 1.00 77.81 306 ASN A C 1
ATOM 2483 O O . ASN A 1 306 ? -3.367 5.909 -18.656 1.00 77.81 306 ASN A O 1
ATOM 2487 N N . ILE A 1 307 ? -5.418 5.189 -18.055 1.00 87.75 307 ILE A N 1
ATOM 2488 C CA . ILE A 1 307 ? -4.982 3.998 -17.330 1.00 87.75 307 ILE A CA 1
ATOM 2489 C C . ILE A 1 307 ? -4.541 2.939 -18.342 1.00 87.75 307 ILE A C 1
ATOM 2491 O O . ILE A 1 307 ? -5.298 2.588 -19.250 1.00 87.75 307 ILE A O 1
ATOM 2495 N N . THR A 1 308 ? -3.319 2.435 -18.198 1.00 91.81 308 THR A N 1
ATOM 2496 C CA . THR A 1 308 ? -2.827 1.315 -19.004 1.00 91.81 308 THR A CA 1
ATOM 2497 C C . THR A 1 308 ? -3.455 -0.003 -18.544 1.00 91.81 308 THR A C 1
ATOM 2499 O O . THR A 1 308 ? -3.881 -0.116 -17.395 1.00 91.81 308 THR A O 1
ATOM 2502 N N . PRO A 1 309 ? -3.433 -1.058 -19.376 1.00 92.75 309 PRO A N 1
ATOM 2503 C CA . PRO A 1 309 ? -3.636 -2.416 -18.887 1.00 92.75 309 PRO A CA 1
ATOM 2504 C C . PRO A 1 309 ? -2.663 -2.763 -17.751 1.00 92.75 309 PRO A C 1
ATOM 2506 O O . PRO A 1 309 ? -1.596 -2.152 -17.619 1.00 92.75 309 PRO A O 1
ATOM 2509 N N . VAL A 1 310 ? -3.017 -3.781 -16.968 1.00 95.38 310 VAL A N 1
ATOM 2510 C CA . VAL A 1 310 ? -2.121 -4.359 -15.962 1.00 95.38 310 VAL A CA 1
ATOM 2511 C C . VAL A 1 310 ? -1.032 -5.165 -16.669 1.00 95.38 310 VAL A C 1
ATOM 2513 O O . VAL A 1 310 ? -1.313 -6.103 -17.416 1.00 95.38 310 VAL A O 1
ATOM 2516 N N . PHE A 1 311 ? 0.222 -4.813 -16.417 1.00 96.12 311 PHE A N 1
ATOM 2517 C CA . PHE A 1 311 ? 1.393 -5.526 -16.900 1.00 96.12 311 PHE A CA 1
ATOM 2518 C C . PHE A 1 311 ? 1.948 -6.433 -15.812 1.00 96.12 311 PHE A C 1
ATOM 2520 O O . PHE A 1 311 ? 2.230 -5.981 -14.703 1.00 96.12 311 PHE A O 1
ATOM 2527 N N . LYS A 1 312 ? 2.198 -7.696 -16.163 1.00 96.81 312 LYS A N 1
ATOM 2528 C CA . LYS A 1 312 ? 3.027 -8.595 -15.355 1.00 96.81 312 LYS A CA 1
ATOM 2529 C C . LYS A 1 312 ? 4.496 -8.321 -15.670 1.00 96.81 312 LYS A C 1
ATOM 2531 O O . LYS A 1 312 ? 4.895 -8.543 -16.818 1.00 96.81 312 LYS A O 1
ATOM 2536 N N . PRO A 1 313 ? 5.305 -7.835 -14.717 1.00 97.12 313 PRO A N 1
ATOM 2537 C CA . PRO A 1 313 ? 6.712 -7.591 -14.987 1.00 97.12 313 PRO A CA 1
ATOM 2538 C C . PRO A 1 313 ? 7.473 -8.888 -15.259 1.00 97.12 313 PRO A C 1
ATOM 2540 O O . PRO A 1 313 ? 7.266 -9.896 -14.587 1.00 97.12 313 PRO A O 1
ATOM 2543 N N . ILE A 1 314 ? 8.380 -8.840 -16.234 1.00 97.56 314 ILE A N 1
ATOM 2544 C CA . ILE A 1 314 ? 9.386 -9.882 -16.481 1.00 97.56 314 ILE A CA 1
ATOM 2545 C C . ILE A 1 314 ? 10.447 -9.819 -15.378 1.00 97.56 314 ILE A C 1
ATOM 2547 O O . ILE A 1 314 ? 10.849 -10.843 -14.832 1.00 97.56 314 ILE A O 1
ATOM 2551 N N . GLU A 1 315 ? 10.870 -8.603 -15.033 1.00 97.62 315 GLU A N 1
ATOM 2552 C CA . GLU A 1 315 ? 11.720 -8.323 -13.881 1.00 97.62 315 GLU A CA 1
ATOM 2553 C C . GLU A 1 315 ? 11.132 -7.164 -13.087 1.00 97.62 315 GLU A C 1
ATOM 2555 O O . GLU A 1 315 ? 10.667 -6.179 -13.664 1.00 97.62 315 GLU A O 1
ATOM 2560 N N . PHE A 1 316 ? 11.197 -7.264 -11.762 1.00 97.62 316 PHE A N 1
ATOM 2561 C CA . PHE A 1 316 ? 10.899 -6.150 -10.880 1.00 97.62 316 PHE A CA 1
ATOM 2562 C C . PHE A 1 316 ? 11.831 -6.193 -9.675 1.00 97.62 316 PHE A C 1
ATOM 2564 O O . PHE A 1 316 ? 11.817 -7.145 -8.895 1.00 97.62 316 PHE A O 1
ATOM 2571 N N . LYS A 1 317 ? 12.676 -5.174 -9.545 1.00 97.56 317 LYS A N 1
ATOM 2572 C CA . LYS A 1 317 ? 13.635 -5.048 -8.452 1.00 97.56 317 LYS A CA 1
ATOM 2573 C C . LYS A 1 317 ? 13.470 -3.705 -7.766 1.00 97.56 317 LYS A C 1
ATOM 2575 O O . LYS A 1 317 ? 13.286 -2.699 -8.442 1.00 97.56 317 LYS A O 1
ATOM 2580 N N . GLN A 1 318 ? 13.601 -3.686 -6.447 1.00 95.62 318 GLN A N 1
ATOM 2581 C CA . GLN A 1 318 ? 13.556 -2.458 -5.660 1.00 95.62 318 GLN A CA 1
ATOM 2582 C C . GLN A 1 318 ? 14.710 -2.380 -4.670 1.00 95.62 318 GLN A C 1
ATOM 2584 O O . GLN A 1 318 ? 15.185 -3.396 -4.161 1.00 95.62 318 GLN A O 1
ATOM 2589 N N . LYS A 1 319 ? 15.155 -1.157 -4.406 1.00 94.25 319 LYS A N 1
ATOM 2590 C CA . LYS A 1 319 ? 15.976 -0.809 -3.249 1.00 94.25 319 LYS A CA 1
ATOM 2591 C C . LYS A 1 319 ? 15.460 0.488 -2.657 1.00 94.25 319 LYS A C 1
ATOM 2593 O O . LYS A 1 319 ? 14.884 1.305 -3.375 1.00 94.25 319 LYS A O 1
ATOM 2598 N N . SER A 1 320 ? 15.698 0.678 -1.374 1.00 90.44 320 SER A N 1
ATOM 2599 C CA . SER A 1 320 ? 15.155 1.814 -0.656 1.00 90.44 320 SER A CA 1
ATOM 2600 C C . SER A 1 320 ? 16.076 2.286 0.459 1.00 90.44 320 SER A C 1
ATOM 2602 O O . SER A 1 320 ? 16.854 1.515 1.022 1.00 90.44 320 SER A O 1
ATOM 2604 N N . VAL A 1 321 ? 15.956 3.570 0.780 1.00 87.19 321 VAL A N 1
ATOM 2605 C CA . VAL A 1 321 ? 16.436 4.179 2.022 1.00 87.19 321 VAL A CA 1
ATOM 2606 C C . VAL A 1 321 ? 15.238 4.899 2.613 1.00 87.19 321 VAL A C 1
ATOM 2608 O O . VAL A 1 321 ? 14.667 5.747 1.942 1.00 87.19 321 VAL A O 1
ATOM 2611 N N . MET A 1 322 ? 14.825 4.538 3.824 1.00 78.56 322 MET A N 1
ATOM 2612 C CA . MET A 1 322 ? 13.635 5.094 4.476 1.00 78.56 322 MET A CA 1
ATOM 2613 C C . MET A 1 322 ? 14.032 5.958 5.673 1.00 78.56 322 MET A C 1
ATOM 2615 O O . MET A 1 322 ? 14.918 5.565 6.436 1.00 78.56 322 MET A O 1
ATOM 2619 N N . HIS A 1 323 ? 13.336 7.083 5.856 1.00 66.38 323 HIS A N 1
ATOM 2620 C CA . HIS A 1 323 ? 13.398 7.956 7.035 1.00 66.38 323 HIS A CA 1
ATOM 2621 C C . HIS A 1 323 ? 14.814 8.384 7.452 1.00 66.38 323 HIS A C 1
ATOM 2623 O O . HIS A 1 323 ? 15.159 8.437 8.634 1.00 66.38 323 HIS A O 1
ATOM 2629 N N . ALA A 1 324 ? 15.664 8.676 6.475 1.00 62.31 324 ALA A N 1
ATOM 2630 C CA . ALA A 1 324 ? 16.935 9.329 6.720 1.00 62.31 324 ALA A CA 1
ATOM 2631 C C . ALA A 1 324 ? 16.726 10.819 7.028 1.00 62.31 324 ALA A C 1
ATOM 2633 O O . ALA A 1 324 ? 15.725 11.412 6.643 1.00 62.31 324 ALA A O 1
ATOM 2634 N N . VAL A 1 325 ? 17.682 11.446 7.718 1.00 67.19 325 VAL A N 1
ATOM 2635 C CA . VAL A 1 325 ? 17.631 12.895 7.963 1.00 67.19 325 VAL A CA 1
ATOM 2636 C C . VAL A 1 325 ? 17.526 13.622 6.612 1.00 67.19 325 VAL A C 1
ATOM 2638 O O . VAL A 1 325 ? 18.396 13.388 5.766 1.00 67.19 325 VAL A O 1
ATOM 2641 N N . PRO A 1 326 ? 16.501 14.474 6.397 1.00 64.81 326 PRO A N 1
ATOM 2642 C CA . PRO A 1 326 ? 16.309 15.211 5.150 1.00 64.81 326 PRO A CA 1
ATOM 2643 C C . PRO A 1 326 ? 17.595 15.872 4.655 1.00 64.81 326 PRO A C 1
ATOM 2645 O O . PRO A 1 326 ? 18.319 16.485 5.442 1.00 64.81 326 PRO A O 1
ATOM 2648 N N . ALA A 1 327 ? 17.880 15.746 3.355 1.00 62.47 327 ALA A N 1
ATOM 2649 C CA . ALA A 1 327 ? 19.081 16.297 2.718 1.00 62.47 327 ALA A CA 1
ATOM 2650 C C . ALA A 1 327 ? 20.423 15.844 3.342 1.00 62.47 327 ALA A C 1
ATOM 2652 O O . ALA A 1 327 ? 21.454 16.491 3.136 1.00 62.47 327 ALA A O 1
ATOM 2653 N N . SER A 1 328 ? 20.445 14.730 4.085 1.00 69.88 328 SER A N 1
ATOM 2654 C CA . SER A 1 328 ? 21.696 14.164 4.586 1.00 69.88 328 SER A CA 1
ATOM 2655 C C . SER A 1 328 ? 22.571 13.685 3.421 1.00 69.88 328 SER A C 1
ATOM 2657 O O . SER A 1 328 ? 22.092 12.920 2.575 1.00 69.88 328 SER A O 1
ATOM 2659 N N . PRO A 1 329 ? 23.866 14.058 3.384 1.00 69.94 329 PRO A N 1
ATOM 2660 C CA . PRO A 1 329 ? 24.790 13.607 2.343 1.00 69.94 329 PRO A CA 1
ATOM 2661 C C . PRO A 1 329 ? 24.977 12.080 2.335 1.00 69.94 329 PRO A C 1
ATOM 2663 O O . PRO A 1 329 ? 25.449 11.529 1.347 1.00 69.94 329 PRO A O 1
ATOM 2666 N N . GLU A 1 330 ? 24.568 11.387 3.403 1.00 76.12 330 GLU A N 1
ATOM 2667 C CA . GLU A 1 330 ? 24.618 9.928 3.504 1.00 76.12 330 GLU A CA 1
ATOM 2668 C C . GLU A 1 330 ? 23.507 9.221 2.711 1.00 76.12 330 GLU A C 1
ATOM 2670 O O . GLU A 1 330 ? 23.602 8.014 2.501 1.00 76.12 330 GLU A O 1
ATOM 2675 N N . ILE A 1 331 ? 22.431 9.911 2.302 1.00 80.38 331 ILE A N 1
ATOM 2676 C CA . ILE A 1 331 ? 21.299 9.268 1.608 1.00 80.38 331 ILE A CA 1
ATOM 2677 C C . ILE A 1 331 ? 21.730 8.684 0.255 1.00 80.38 331 ILE A C 1
ATOM 2679 O O . ILE A 1 331 ? 21.502 7.487 0.054 1.00 80.38 331 ILE A O 1
ATOM 2683 N N . PRO A 1 332 ? 22.389 9.446 -0.646 1.00 83.25 332 PRO A N 1
ATOM 2684 C CA . PRO A 1 332 ? 22.896 8.890 -1.897 1.00 83.25 332 PRO A CA 1
ATOM 2685 C C . PRO A 1 332 ? 23.867 7.727 -1.669 1.00 83.25 332 PRO A C 1
ATOM 2687 O O . PRO A 1 332 ? 23.728 6.688 -2.306 1.00 83.25 332 PRO A O 1
ATOM 2690 N N . GLU A 1 333 ? 24.789 7.850 -0.708 1.00 85.00 333 GLU A N 1
ATOM 2691 C CA . GLU A 1 333 ? 25.774 6.805 -0.395 1.00 85.00 333 GLU A CA 1
ATOM 2692 C C . GLU A 1 333 ? 25.105 5.517 0.115 1.00 85.00 333 GLU A C 1
ATOM 2694 O O . GLU A 1 333 ? 25.383 4.421 -0.378 1.00 85.00 333 GLU A O 1
ATOM 2699 N N . LYS A 1 334 ? 24.158 5.633 1.057 1.00 85.50 334 LYS A N 1
ATOM 2700 C CA . LYS A 1 334 ? 23.377 4.493 1.564 1.00 85.50 334 LYS A CA 1
ATOM 2701 C C . LYS A 1 334 ? 22.546 3.855 0.463 1.00 85.50 334 LYS A C 1
ATOM 2703 O O . LYS A 1 334 ? 22.462 2.627 0.396 1.00 85.50 334 LYS A O 1
ATOM 2708 N N . LEU A 1 335 ? 21.941 4.659 -0.408 1.00 88.62 335 LEU A N 1
ATOM 2709 C CA . LEU A 1 335 ? 21.143 4.155 -1.516 1.00 88.62 335 LEU A CA 1
ATOM 2710 C C . LEU A 1 335 ? 22.020 3.419 -2.532 1.00 88.62 335 LEU A C 1
ATOM 2712 O O . LEU A 1 335 ? 21.620 2.363 -3.021 1.00 88.62 335 LEU A O 1
ATOM 2716 N N . GLU A 1 336 ? 23.213 3.928 -2.845 1.00 88.00 336 GLU A N 1
ATOM 2717 C CA . GLU A 1 336 ? 24.188 3.258 -3.711 1.00 88.00 336 GLU A CA 1
ATOM 2718 C C . GLU A 1 336 ? 24.676 1.933 -3.120 1.00 88.00 336 GLU A C 1
ATOM 2720 O O . GLU A 1 336 ? 24.683 0.924 -3.829 1.00 88.00 336 GLU A O 1
ATOM 2725 N N . ALA A 1 337 ? 24.997 1.907 -1.824 1.00 89.94 337 ALA A N 1
ATOM 2726 C CA . ALA A 1 337 ? 25.444 0.707 -1.121 1.00 89.94 337 ALA A CA 1
ATOM 2727 C C . ALA A 1 337 ? 24.336 -0.350 -0.943 1.00 89.94 337 ALA A C 1
ATOM 2729 O O . ALA A 1 337 ? 24.630 -1.539 -0.791 1.00 89.94 337 ALA A O 1
ATOM 2730 N N . THR A 1 338 ? 23.062 0.055 -0.961 1.00 92.12 338 THR A N 1
ATOM 2731 C CA . THR A 1 338 ? 21.930 -0.860 -0.770 1.00 92.12 338 THR A CA 1
ATOM 2732 C C . THR A 1 338 ? 21.699 -1.712 -2.025 1.00 92.12 338 THR A C 1
ATOM 2734 O O . THR A 1 338 ? 21.453 -1.173 -3.111 1.00 92.12 338 THR A O 1
ATOM 2737 N N . PRO A 1 339 ? 21.724 -3.055 -1.917 1.00 94.38 339 PRO A N 1
ATOM 2738 C CA . PRO A 1 339 ? 21.490 -3.921 -3.060 1.00 94.38 339 PRO A CA 1
ATOM 2739 C C . PRO A 1 339 ? 20.013 -3.932 -3.462 1.00 94.38 339 PRO A C 1
ATOM 2741 O O . PRO A 1 339 ? 19.111 -3.906 -2.624 1.00 94.38 339 PRO A O 1
ATOM 2744 N N . PHE A 1 340 ? 19.770 -4.058 -4.764 1.00 96.06 340 PHE A N 1
ATOM 2745 C CA . PHE A 1 340 ? 18.438 -4.340 -5.290 1.00 96.06 340 PHE A CA 1
ATOM 2746 C C . PHE A 1 340 ? 17.942 -5.710 -4.820 1.00 96.06 340 PHE A C 1
ATOM 2748 O O . PHE A 1 340 ? 18.637 -6.717 -4.967 1.00 96.06 340 PHE A O 1
ATOM 2755 N N . LYS A 1 341 ? 16.705 -5.754 -4.326 1.00 96.81 341 LYS A N 1
ATOM 2756 C CA . LYS A 1 341 ? 15.976 -6.984 -4.017 1.00 96.81 341 LYS A CA 1
ATOM 2757 C C . LYS A 1 341 ? 14.986 -7.296 -5.131 1.00 96.81 341 LYS A C 1
ATOM 2759 O O . LYS A 1 341 ? 14.360 -6.392 -5.678 1.00 96.81 341 LYS A O 1
ATOM 2764 N N . ASP A 1 342 ? 14.852 -8.575 -5.462 1.00 97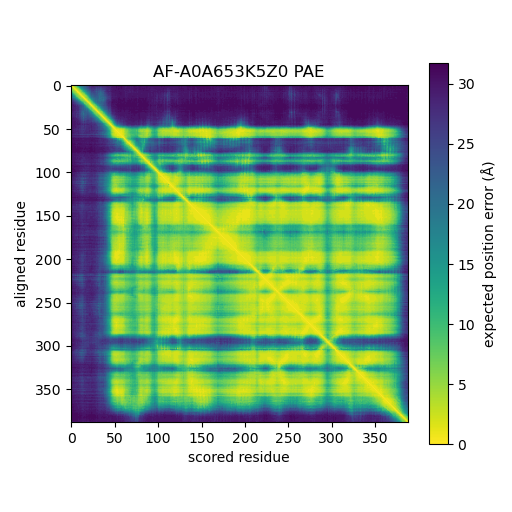.00 342 ASP A N 1
ATOM 2765 C CA . ASP A 1 342 ? 13.858 -9.069 -6.419 1.00 97.00 342 ASP A CA 1
ATOM 2766 C C . ASP A 1 342 ? 12.471 -9.059 -5.762 1.00 97.00 342 ASP A C 1
ATOM 2768 O O . ASP A 1 342 ? 12.213 -9.819 -4.827 1.00 97.00 342 ASP A O 1
ATOM 2772 N N . VAL A 1 343 ? 11.592 -8.180 -6.244 1.00 96.38 343 VAL A N 1
ATOM 2773 C CA . VAL A 1 343 ? 10.230 -8.021 -5.726 1.00 96.38 343 VAL A CA 1
ATOM 2774 C C . VAL A 1 343 ? 9.402 -9.259 -6.046 1.00 96.38 343 VAL A C 1
ATOM 2776 O O . VAL A 1 343 ? 8.680 -9.744 -5.182 1.00 96.38 343 VAL A O 1
ATOM 2779 N N . LEU A 1 344 ? 9.553 -9.845 -7.238 1.00 95.44 344 LEU A N 1
ATOM 2780 C CA . LEU A 1 344 ? 8.762 -11.006 -7.670 1.00 95.44 344 LEU A CA 1
ATOM 2781 C C . LEU A 1 344 ? 9.040 -12.255 -6.820 1.00 95.44 344 LEU A C 1
ATOM 2783 O O . LEU A 1 344 ? 8.199 -13.145 -6.732 1.00 95.44 344 LEU A O 1
ATOM 2787 N N . LYS A 1 345 ? 10.212 -12.315 -6.178 1.00 93.94 345 LYS A N 1
ATOM 2788 C CA . LYS A 1 345 ? 10.645 -13.422 -5.306 1.00 93.94 345 LYS A CA 1
ATOM 2789 C C . LYS A 1 345 ? 10.803 -13.008 -3.845 1.00 93.94 345 LYS A C 1
ATOM 2791 O O . LYS A 1 345 ? 11.442 -13.717 -3.068 1.00 93.94 345 LYS A O 1
ATOM 2796 N N . SER A 1 346 ? 10.257 -11.854 -3.475 1.00 92.50 346 SER A N 1
ATOM 2797 C CA . SER A 1 346 ? 10.413 -11.307 -2.135 1.00 92.50 346 SER A CA 1
ATOM 2798 C C . SER A 1 346 ? 9.764 -12.213 -1.080 1.00 92.50 346 SER A C 1
ATOM 2800 O O . SER A 1 346 ? 8.651 -12.703 -1.287 1.00 92.50 346 SER A O 1
ATOM 2802 N N . PRO A 1 347 ? 10.396 -12.418 0.092 1.00 92.06 347 PRO A N 1
ATOM 2803 C CA . PRO A 1 347 ? 9.765 -13.142 1.191 1.00 92.06 347 PRO A CA 1
ATOM 2804 C C . PRO A 1 347 ? 8.534 -12.415 1.747 1.00 92.06 347 PRO A C 1
ATOM 2806 O O . PRO A 1 347 ? 7.756 -13.048 2.460 1.00 92.06 347 PRO A O 1
ATOM 2809 N N . LEU A 1 348 ? 8.328 -11.132 1.413 1.00 93.62 348 LEU A N 1
ATOM 2810 C CA . LEU A 1 348 ? 7.185 -10.346 1.882 1.00 93.62 348 LEU A CA 1
ATOM 2811 C C . LEU A 1 348 ? 5.837 -10.947 1.464 1.00 93.62 348 LEU A C 1
ATOM 2813 O O . LEU A 1 348 ? 4.862 -10.778 2.183 1.00 93.62 348 LEU A O 1
ATOM 2817 N N . TRP A 1 349 ? 5.772 -11.713 0.367 1.00 95.31 349 TRP A N 1
ATOM 2818 C CA . TRP A 1 349 ? 4.539 -12.400 -0.057 1.00 95.31 349 TRP A CA 1
ATOM 2819 C C . TRP A 1 349 ? 4.096 -13.498 0.926 1.00 95.31 349 TRP A C 1
ATOM 2821 O O . TRP A 1 349 ? 2.989 -14.022 0.838 1.00 95.31 349 TRP A O 1
ATOM 2831 N N . ASN A 1 350 ? 4.942 -13.847 1.902 1.00 94.81 350 ASN A N 1
ATOM 2832 C CA . ASN A 1 350 ? 4.564 -14.714 3.015 1.00 94.81 350 ASN A CA 1
ATOM 2833 C C . ASN A 1 350 ? 3.910 -13.964 4.179 1.00 94.81 350 ASN A C 1
ATOM 2835 O O . ASN A 1 350 ? 3.408 -14.630 5.090 1.00 94.81 350 ASN A O 1
ATOM 2839 N N . PHE A 1 351 ? 3.914 -12.627 4.164 1.00 96.38 351 PHE A N 1
ATOM 2840 C CA . PHE A 1 351 ? 3.248 -11.810 5.168 1.00 96.38 351 PHE A CA 1
ATOM 2841 C C . PHE A 1 351 ? 1.760 -12.144 5.200 1.00 96.38 351 PHE A C 1
ATOM 2843 O O . PHE A 1 351 ? 1.090 -12.164 4.166 1.00 96.38 351 PHE A O 1
ATOM 2850 N N . LYS A 1 352 ? 1.252 -12.397 6.403 1.00 96.81 352 LYS A N 1
ATOM 2851 C CA . LYS A 1 352 ? -0.154 -12.706 6.625 1.00 96.81 352 LYS A CA 1
ATOM 2852 C C . LYS A 1 352 ? -0.844 -11.561 7.351 1.00 96.81 352 LYS A C 1
ATOM 2854 O O . LYS A 1 352 ? -0.454 -11.182 8.455 1.00 96.81 352 LYS A O 1
ATOM 2859 N N . PHE A 1 353 ? -1.888 -11.036 6.736 1.00 97.12 353 PHE A N 1
ATOM 2860 C CA . PHE A 1 353 ? -2.756 -10.031 7.322 1.00 97.12 353 PHE A CA 1
ATOM 2861 C C . PHE A 1 353 ? -3.603 -10.642 8.444 1.00 97.12 353 PHE A C 1
ATOM 2863 O O . PHE A 1 353 ? -4.068 -11.781 8.366 1.00 97.12 353 PHE A O 1
ATOM 2870 N N . GLY A 1 354 ? -3.801 -9.873 9.509 1.00 95.88 354 GLY A N 1
ATOM 2871 C CA . GLY A 1 354 ? -4.542 -10.284 10.693 1.00 95.88 354 GLY A CA 1
ATOM 2872 C C . GLY A 1 354 ? -3.766 -10.087 11.993 1.00 95.88 354 GLY A C 1
ATOM 2873 O O . GLY A 1 354 ? -2.749 -9.395 12.051 1.00 95.88 354 GLY A O 1
ATOM 2874 N N . LEU A 1 355 ? -4.286 -10.690 13.063 1.00 93.69 355 LEU A N 1
ATOM 2875 C CA . LEU A 1 355 ? -3.821 -10.464 14.436 1.00 93.69 355 LEU A CA 1
ATOM 2876 C C . LEU A 1 355 ? -2.395 -10.955 14.716 1.00 93.69 355 LEU A C 1
ATOM 2878 O O . LEU A 1 355 ? -1.748 -10.430 15.612 1.00 93.69 355 LEU A O 1
ATOM 2882 N N . GLU A 1 356 ? -1.901 -11.945 13.974 1.00 91.31 356 GLU A N 1
ATOM 2883 C CA . GLU A 1 356 ? -0.575 -12.534 14.210 1.00 91.31 356 GLU A CA 1
ATOM 2884 C C . GLU A 1 356 ? 0.586 -11.584 13.882 1.00 91.31 356 GLU A C 1
ATOM 2886 O O . GLU A 1 356 ? 1.647 -11.689 14.488 1.00 91.31 356 GLU A O 1
ATOM 2891 N N . ASN A 1 357 ? 0.363 -10.629 12.974 1.00 89.94 357 ASN A N 1
ATOM 2892 C CA . ASN A 1 357 ? 1.322 -9.582 12.608 1.00 89.94 357 ASN A CA 1
ATOM 2893 C C . ASN A 1 357 ? 0.872 -8.190 13.087 1.00 89.94 357 ASN A C 1
ATOM 2895 O O . ASN A 1 357 ? 1.329 -7.173 12.566 1.00 89.94 357 ASN A O 1
ATOM 2899 N N . TYR A 1 358 ? -0.053 -8.131 14.049 1.00 88.81 358 TYR A N 1
ATOM 2900 C CA . TYR A 1 358 ? -0.476 -6.879 14.667 1.00 88.81 358 TYR A CA 1
ATOM 2901 C C . TYR A 1 358 ? 0.507 -6.457 15.762 1.00 88.81 358 TYR A C 1
ATOM 2903 O O . TYR A 1 358 ? 0.883 -7.260 16.615 1.00 88.81 358 TYR A O 1
ATOM 2911 N N . LEU A 1 359 ? 0.880 -5.180 15.768 1.00 81.06 359 LEU A N 1
ATOM 2912 C CA . LEU A 1 359 ? 1.653 -4.564 16.844 1.00 81.06 359 LEU A CA 1
ATOM 2913 C C . LEU A 1 359 ? 0.734 -3.625 17.620 1.00 81.06 359 LEU A C 1
ATOM 2915 O O . LEU A 1 359 ? 0.179 -2.697 17.043 1.00 81.06 359 LEU A O 1
ATOM 2919 N N . SER A 1 360 ? 0.565 -3.853 18.922 1.00 76.88 360 SER A N 1
ATOM 2920 C CA . SER A 1 360 ? -0.248 -2.954 19.744 1.00 76.88 360 SER A CA 1
ATOM 2921 C C . SER A 1 360 ? 0.499 -1.642 20.044 1.00 76.88 360 SER A C 1
ATOM 2923 O O . SER A 1 360 ? 1.733 -1.657 20.145 1.00 76.88 360 SER A O 1
ATOM 2925 N N . PRO A 1 361 ? -0.209 -0.512 20.258 1.00 71.75 361 PRO A N 1
ATOM 2926 C CA . PRO A 1 361 ? 0.422 0.726 20.720 1.00 71.75 361 PRO A CA 1
ATOM 2927 C C . PRO A 1 361 ? 1.225 0.529 22.014 1.00 71.75 361 PRO A C 1
ATOM 2929 O O . PRO A 1 361 ? 2.302 1.094 22.174 1.00 71.75 361 PRO A O 1
ATOM 2932 N N . GLU A 1 362 ? 0.739 -0.311 22.931 1.00 71.00 362 GLU A N 1
ATOM 2933 C CA . GLU A 1 362 ? 1.412 -0.601 24.201 1.00 71.00 362 GLU A CA 1
ATOM 2934 C C . GLU A 1 362 ? 2.751 -1.321 24.009 1.00 71.00 362 GLU A C 1
ATOM 2936 O O . GLU A 1 362 ? 3.749 -0.962 24.639 1.00 71.00 362 GLU A O 1
ATOM 2941 N N . ASP A 1 363 ? 2.793 -2.332 23.138 1.00 76.69 363 ASP A N 1
ATOM 2942 C CA . ASP A 1 363 ? 4.026 -3.067 22.835 1.00 76.69 363 ASP A CA 1
ATOM 2943 C C . ASP A 1 363 ? 5.040 -2.170 22.131 1.00 76.69 363 ASP A C 1
ATOM 2945 O O . ASP A 1 363 ? 6.244 -2.247 22.393 1.00 76.69 363 ASP A O 1
ATOM 2949 N N . LEU A 1 364 ? 4.540 -1.273 21.283 1.00 70.50 364 LEU A N 1
ATOM 2950 C CA . LEU A 1 364 ? 5.335 -0.256 20.622 1.00 70.50 364 LEU A CA 1
ATOM 2951 C C . LEU A 1 364 ? 5.965 0.697 21.648 1.00 70.50 364 LEU A C 1
ATOM 2953 O O . LEU A 1 364 ? 7.185 0.849 21.660 1.00 70.50 364 LEU A O 1
ATOM 2957 N N . ILE A 1 365 ? 5.174 1.258 22.569 1.00 68.88 365 ILE A N 1
ATOM 2958 C CA . ILE A 1 365 ? 5.665 2.132 23.649 1.00 68.88 365 ILE A CA 1
ATOM 2959 C C . ILE A 1 365 ? 6.721 1.414 24.501 1.00 68.88 365 ILE A C 1
ATOM 2961 O O . ILE A 1 365 ? 7.792 1.970 24.745 1.00 68.88 365 ILE A O 1
ATOM 2965 N N . LYS A 1 366 ? 6.476 0.158 24.899 1.00 70.25 366 LYS A N 1
ATOM 2966 C CA . LYS A 1 366 ? 7.447 -0.645 25.668 1.00 70.25 366 LYS A CA 1
ATOM 2967 C C . LYS A 1 366 ? 8.753 -0.863 24.904 1.00 70.25 366 LYS A C 1
ATOM 2969 O O . LYS A 1 366 ? 9.824 -0.845 25.509 1.00 70.25 366 LYS A O 1
ATOM 2974 N N . LYS A 1 367 ? 8.687 -1.092 23.588 1.00 70.38 367 LYS A N 1
ATOM 2975 C CA . LYS A 1 367 ? 9.879 -1.224 22.737 1.00 70.38 367 LYS A CA 1
ATOM 2976 C C . LYS A 1 367 ? 10.699 0.069 22.740 1.00 70.38 367 LYS A C 1
ATOM 2978 O O . LYS A 1 367 ? 11.918 -0.010 22.854 1.00 70.38 367 LYS A O 1
ATOM 2983 N N . TYR A 1 368 ? 10.042 1.228 22.680 1.00 65.19 368 TYR A N 1
ATOM 2984 C CA . TYR A 1 368 ? 10.709 2.533 22.707 1.00 65.19 368 TYR A CA 1
ATOM 2985 C C . TYR A 1 368 ? 11.356 2.858 24.041 1.00 65.19 368 TYR A C 1
ATOM 2987 O O . TYR A 1 368 ? 12.517 3.255 24.064 1.00 65.19 368 TYR A O 1
ATOM 2995 N N . GLN A 1 369 ? 10.641 2.637 25.142 1.00 67.88 369 GLN A N 1
ATOM 2996 C CA . GLN A 1 369 ? 11.191 2.848 26.481 1.00 67.88 369 GLN A CA 1
ATOM 2997 C C . GLN A 1 369 ? 12.484 2.043 26.671 1.00 67.88 369 GLN A C 1
ATOM 2999 O O . GLN A 1 369 ? 13.501 2.597 27.072 1.00 67.88 369 GLN A O 1
ATOM 3004 N N . LYS A 1 370 ? 12.498 0.776 26.235 1.00 67.50 370 LYS A N 1
ATOM 3005 C CA . LYS A 1 370 ? 13.708 -0.062 26.264 1.00 67.50 370 LYS A CA 1
ATOM 3006 C C . LYS A 1 370 ? 14.843 0.456 25.378 1.00 67.50 370 LYS A C 1
ATOM 3008 O O . LYS A 1 370 ? 16.001 0.333 25.760 1.00 67.50 370 LYS A O 1
ATOM 3013 N N . GLN A 1 371 ? 14.545 0.983 24.189 1.00 66.00 371 GLN A N 1
ATOM 3014 C CA . GLN A 1 371 ? 15.574 1.537 23.297 1.00 66.00 371 GLN A CA 1
ATOM 3015 C C . GLN A 1 371 ? 16.202 2.806 23.883 1.00 66.00 371 GLN A C 1
ATOM 3017 O O . GLN A 1 371 ? 17.421 2.930 23.873 1.00 66.00 371 GLN A O 1
ATOM 3022 N N . GLN A 1 372 ? 15.392 3.695 24.465 1.00 63.12 372 GLN A N 1
ATOM 3023 C CA . GLN A 1 372 ? 15.886 4.894 25.148 1.00 63.12 372 GLN A CA 1
ATOM 3024 C C . GLN A 1 372 ? 16.741 4.547 26.372 1.00 63.12 372 GLN A C 1
ATOM 3026 O O . GLN A 1 372 ? 17.801 5.137 26.557 1.00 63.12 372 GLN A O 1
ATOM 3031 N N . GLU A 1 373 ? 16.326 3.561 27.175 1.00 63.81 373 GLU A N 1
ATOM 3032 C CA . GLU A 1 373 ? 17.123 3.056 28.303 1.00 63.81 373 GLU A CA 1
ATOM 3033 C C . GLU A 1 373 ? 18.481 2.507 27.832 1.00 63.81 373 GLU A C 1
ATOM 3035 O O . GLU A 1 373 ? 19.510 2.776 28.447 1.00 63.81 373 GLU A O 1
ATOM 3040 N N . GLN A 1 374 ? 18.515 1.777 26.713 1.00 59.06 374 GLN A N 1
ATOM 3041 C CA . GLN A 1 374 ? 19.756 1.237 26.148 1.00 59.06 374 GLN A CA 1
ATOM 3042 C C . GLN A 1 374 ? 20.675 2.326 25.578 1.00 59.06 374 GLN A C 1
ATOM 3044 O O . GLN A 1 374 ? 21.884 2.266 25.790 1.00 59.06 374 GLN A O 1
ATOM 3049 N N . GLU A 1 375 ? 20.129 3.329 24.889 1.00 58.72 375 GLU A N 1
ATOM 3050 C CA . GLU A 1 375 ? 20.905 4.461 24.367 1.00 58.72 375 GLU A CA 1
ATOM 3051 C C . GLU A 1 375 ? 21.451 5.350 25.499 1.00 58.72 375 GLU A C 1
ATOM 3053 O O . GLU A 1 375 ? 22.594 5.801 25.420 1.00 58.72 375 GLU A O 1
ATOM 3058 N N . GLN A 1 376 ? 20.702 5.523 26.597 1.00 54.81 376 GLN A N 1
ATOM 3059 C CA . GLN A 1 376 ? 21.174 6.244 27.784 1.00 54.81 376 GLN A CA 1
ATOM 3060 C C . GLN A 1 376 ? 22.331 5.521 28.485 1.00 54.81 376 GLN A C 1
ATOM 3062 O O . GLN A 1 376 ? 23.337 6.160 28.790 1.00 54.81 376 GLN A O 1
ATOM 3067 N N . VAL A 1 377 ? 22.251 4.196 28.653 1.00 53.38 377 VAL A N 1
ATOM 3068 C CA . VAL A 1 377 ? 23.319 3.384 29.272 1.00 53.38 377 VAL A CA 1
ATOM 3069 C C . VAL A 1 377 ? 24.620 3.398 28.455 1.00 53.38 377 VAL A C 1
ATOM 3071 O O . VAL A 1 377 ? 25.703 3.288 29.022 1.00 53.38 377 VAL A O 1
ATOM 3074 N N . VAL A 1 378 ? 24.549 3.571 27.131 1.00 51.91 378 VAL A N 1
ATOM 3075 C CA . VAL A 1 378 ? 25.739 3.681 26.259 1.00 51.91 378 VAL A CA 1
ATOM 3076 C C . VAL A 1 378 ? 26.354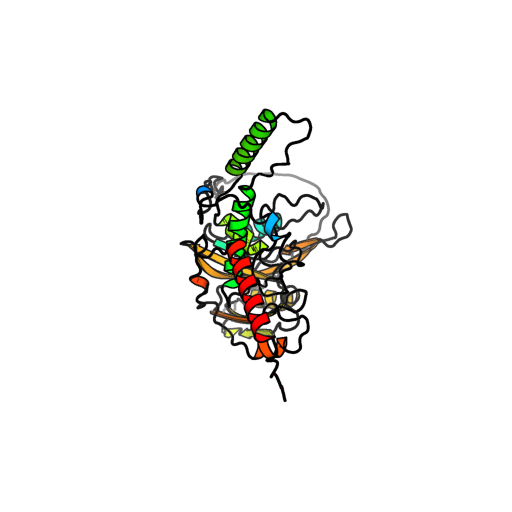 5.091 26.285 1.00 51.91 378 VAL A C 1
ATOM 3078 O O . VAL A 1 378 ? 27.523 5.259 25.943 1.00 51.91 378 VAL A O 1
ATOM 3081 N N . SER A 1 379 ? 25.594 6.103 26.712 1.00 46.62 379 SER A N 1
ATOM 3082 C CA . SER A 1 379 ? 26.020 7.510 26.728 1.00 46.62 379 SER A CA 1
ATOM 3083 C C . SER A 1 379 ? 26.556 8.022 28.074 1.00 46.62 379 SER A C 1
ATOM 3085 O O . SER A 1 379 ? 27.040 9.154 28.128 1.00 46.62 379 SER A O 1
ATOM 3087 N N . GLU A 1 380 ? 26.525 7.224 29.148 1.00 38.41 380 GLU A N 1
ATOM 3088 C CA . GLU A 1 380 ? 27.198 7.591 30.401 1.00 38.41 380 GLU A CA 1
ATOM 3089 C C . GLU A 1 380 ? 28.725 7.442 30.252 1.00 38.41 380 GLU A C 1
ATOM 3091 O O . GLU A 1 380 ? 29.220 6.335 30.015 1.00 38.41 380 GLU A O 1
ATOM 3096 N N . PRO A 1 381 ? 29.518 8.523 30.394 1.00 40.97 381 PRO A N 1
ATOM 3097 C CA . PRO A 1 381 ? 30.961 8.390 30.437 1.00 40.97 381 PRO A CA 1
ATOM 3098 C C . PRO A 1 381 ? 31.331 7.688 31.742 1.00 40.97 381 PRO A C 1
ATOM 3100 O O . PRO A 1 381 ? 30.926 8.117 32.824 1.00 40.97 381 PRO A O 1
ATOM 3103 N N . VAL A 1 382 ? 32.146 6.638 31.643 1.00 43.12 382 VAL A N 1
ATOM 3104 C CA . VAL A 1 382 ? 32.881 6.089 32.784 1.00 43.12 382 VAL A CA 1
ATOM 3105 C C . VAL A 1 382 ? 33.667 7.246 33.400 1.00 43.12 382 VAL A C 1
ATOM 3107 O O . VAL A 1 382 ? 34.704 7.652 32.879 1.00 43.12 382 VAL A O 1
ATOM 3110 N N . GLN A 1 383 ? 33.156 7.821 34.489 1.00 40.00 383 GLN A N 1
ATOM 3111 C CA . GLN A 1 383 ? 33.965 8.648 35.368 1.00 40.00 383 GLN A CA 1
ATOM 3112 C C . GLN A 1 383 ? 35.003 7.713 35.984 1.00 40.00 383 GLN A C 1
ATOM 3114 O O . GLN A 1 383 ? 34.746 7.050 36.988 1.00 40.00 383 GLN A O 1
ATOM 3119 N N . GLU A 1 384 ? 36.179 7.638 35.361 1.00 39.19 384 GLU A N 1
ATOM 3120 C CA . GLU A 1 384 ? 37.380 7.190 36.048 1.00 39.19 384 GLU A CA 1
ATOM 3121 C C . GLU A 1 384 ? 37.547 8.082 37.278 1.00 39.19 384 GLU A C 1
ATOM 3123 O O . GLU A 1 384 ? 37.906 9.260 37.187 1.00 39.19 384 GLU A O 1
ATOM 3128 N N . SER A 1 385 ? 37.243 7.519 38.447 1.00 39.69 385 SER A N 1
ATOM 3129 C CA . SER A 1 385 ? 37.576 8.123 39.724 1.00 39.69 385 SER A CA 1
ATOM 3130 C C . SER A 1 385 ? 39.099 8.151 39.842 1.00 39.69 385 SER A C 1
ATOM 3132 O O . SER A 1 385 ? 39.723 7.232 40.368 1.00 39.69 385 SER A O 1
ATOM 3134 N N . SER A 1 386 ? 39.709 9.218 39.340 1.00 44.78 386 SER A N 1
ATOM 3135 C CA . SER A 1 386 ? 41.041 9.623 39.765 1.00 44.78 386 SER A CA 1
ATOM 3136 C C . SER A 1 386 ? 40.914 10.176 41.184 1.00 44.78 386 SER A C 1
ATOM 3138 O O . SER A 1 386 ? 40.684 11.368 41.379 1.00 44.78 386 SER A O 1
ATOM 3140 N N . ALA A 1 387 ? 40.996 9.291 42.176 1.00 41.94 387 ALA A N 1
ATOM 3141 C CA . ALA A 1 387 ? 41.244 9.662 43.560 1.00 41.94 387 ALA A CA 1
ATOM 3142 C C . ALA A 1 387 ? 42.688 9.274 43.909 1.00 41.94 387 ALA A C 1
ATOM 3144 O O . ALA A 1 387 ? 43.084 8.122 43.742 1.00 41.94 387 ALA A O 1
ATOM 3145 N N . LEU A 1 388 ? 43.418 10.318 44.305 1.00 38.59 388 LEU A N 1
ATOM 3146 C CA . LEU A 1 388 ? 44.802 10.425 44.777 1.00 38.59 388 LEU A CA 1
ATOM 3147 C C . LEU A 1 388 ? 45.335 9.275 45.638 1.00 38.59 388 LEU A C 1
ATOM 3149 O O . LEU A 1 388 ? 44.586 8.798 46.520 1.00 38.59 388 LEU A O 1
#

Secondary structure (DSSP, 8-state):
------------------------------------------S----PPPPEEE-GGGSPPP--HHHHTTT----SS---S--S-----TTS---S--S--HHHHHHHHHHHHT--TTEEEE--BTT---SS------TTSSHHHHHHHHHHHHHHHHHTS---PPPPTT--HHHHHHHHHHHHHHHHHH---EEHHHHHHHHHHTSB--BPPTT--EEEEETTTTEEEEEEEEE-TTSS-EEEEEEEEE--HHHHHHHHHTTTTEEEEEEEEEETTEEEEEEEEEEEEEEES--TTS--EEEEE-PPPPB--SEEEEEEE-SPPTT-THHHHHHHHSPPEESTT-GGGG-B-SGGG---HHHHHHHHHHHHHHHHHHHS--------